Protein AF-A0A951ZJI7-F1 (afdb_monomer)

pLDDT: mean 78.14, std 14.96, range [34.84, 97.12]

Nearest PDB structures (foldseek):
  6yoa-assembly1_B  TM=6.670E-01  e=5.971E-02  Ligustrum vulgare
  3bt0-assembly1_A  TM=5.260E-01  e=1.039E-01  Homo sapiens
  3kgt-assembly1_B-2  TM=5.396E-01  e=2.977E-01  Homo sapiens
  2b77-assembly1_B-2  TM=5.206E-01  e=3.146E-01  Homo sapiens
  7ybr-assembly1_B-2  TM=5.321E-01  e=3.146E-01  Homo sapiens

Radius of gyration: 26.85 Å; Cα contacts (8 Å, |Δi|>4): 892; chains: 1; bounding box: 66×52×86 Å

Sequence (489 aa):
MPVGTSLPVASLDTRAMRVGDTDHRVTSVLIPRAGYYRVVASVFGASQDEKFVNGQPVVDQVHVERWVYVSDSGGSVTNHFDARLFPDTLQPRPGLLRAKRTRRLRPRLAALSAADEAAVAGGARKSVLDPVARQITYIDYSTQPSPIVRPLAYAPVYQEEFDQYEYRSYGGSWTSTDANGEFTPLCAPVDYYTIRGRVELRGGGIVMDQPYYTGWEEYYGECYQARAPFMETDNASAFVFSQMRGIVAASRAGLPARGDVQVAVRYGINLSAYQYEYDRIEIAGDGPNVATYSDYGAFAQAHEYGHAVHHRALGDYVHGACGPGHNWGTVESFACAYSEGFASFHAAMTGPPARLSSYVGVMQSRSYFQTGVAGLQEVQIAALLLDLVDAANDESHDQVSYPLSYVGAVMASCEAQVDGVWSRAGGDYLAQCFEQGLSTTDRVAYFPTRPVSAFRESATEPANWCKGGVRRVWIWNMGGNLEAPAPCG

Solvent-accessible surface area (backbone atoms only — not comparable to full-atom values): 28196 Å² total; per-residue (Å²): 131,68,82,86,66,78,74,79,83,72,77,87,87,88,78,93,79,59,93,89,66,83,86,89,86,86,84,76,78,87,76,94,65,51,19,32,41,80,48,74,50,74,49,70,61,87,66,76,71,87,44,64,59,94,87,38,80,50,77,60,60,51,75,50,61,37,24,41,39,38,46,98,92,49,69,51,78,38,80,53,90,62,59,83,78,43,57,92,61,36,51,71,57,77,33,65,71,42,71,50,76,87,66,86,77,74,88,80,81,81,83,83,59,81,71,65,68,63,70,71,77,76,73,90,60,88,64,91,68,77,62,56,71,38,41,33,34,29,59,40,64,59,49,69,96,57,60,42,83,39,54,45,46,58,31,33,30,40,39,29,42,26,35,76,88,79,72,43,75,79,55,66,51,78,53,49,21,37,86,70,5,35,33,72,64,89,64,71,74,59,90,82,50,29,40,32,36,29,62,43,67,41,53,71,49,37,33,58,51,68,91,85,48,84,62,55,69,70,49,79,40,57,57,78,57,88,69,83,50,79,44,77,54,63,35,65,53,51,49,50,51,59,51,48,35,50,22,42,51,47,42,50,62,34,32,69,71,57,71,73,35,38,35,26,68,37,73,89,36,84,61,58,44,55,41,74,96,73,51,28,35,38,36,19,53,38,53,101,83,27,37,54,54,38,48,60,22,46,43,47,56,22,19,30,48,22,46,51,40,41,32,67,38,35,69,56,62,58,88,36,83,56,56,95,83,68,53,69,58,44,80,46,50,34,25,22,8,31,48,52,3,47,9,49,29,38,13,64,73,22,32,65,64,95,52,37,54,68,61,46,46,42,32,76,66,45,78,61,70,68,79,81,46,48,35,14,23,19,43,36,39,14,26,37,56,40,50,41,42,42,74,57,54,94,51,92,58,35,68,35,60,39,60,53,45,45,58,40,34,34,64,43,40,33,32,29,24,42,96,86,41,79,40,69,68,21,36,72,49,52,53,29,45,73,38,75,54,63,53,71,68,56,40,45,72,63,42,72,87,64,78,64,84,48,74,45,57,74,51,72,79,58,96,84,63,46,52,37,23,48,48,33,36,45,37,62,47,34,53,53,95,63,83,69,59,67,71,71,128

Foldseek 3Di:
DDPPDDDPDQDDDDDDDDVPDDDDDDTDDDDPAFWKAKDKDKDADLDPDQDDDPNHTDGRMDIQIWIWGGDPVGIDIDRDQDQVPDDPQWDSDGDHTDGDDPDPDDDDDDDDDPVVVVVPPPDPDPPPFFFDKAWEWAFQPLPPPDTDIATLAFWKKKKWWAQPVVRDTPDIDIDTAHRRRIDGHDDDPDPRIFMWMFTFLDDLQEGEDEDPDPRGPGDGDDRRDPDHDHDHGPNLSSLLSVQLSQLLSLCSNFAFHDHHAYEYEDEPDAAWAQDLVRSYTYADCDDPQGPCSALVVLLRSQLRVQLSCLDGGLPHQQDDPFDVVDDQQDQGDQSCLQRSLSSNLSSCRRTDVVSCVVSLCCLVVVVRDDAPSFSRGSSLSNSLLNLQADDQDPPPLSLHHDGSNLLNQLLSFKWFQAPNDTDSGGPLSSLCSLLVHDDPVVSCQQPVPGDTPDIDGDGDDDPQRDNLSSQSSSCVSRNDPDDRDDGDD

Mean predicted aligned error: 14.33 Å

Secondary structure (DSSP, 8-state):
--TTPPPPPS--------TT------------SSEEEEEEEEEE----S-EEETTEEE--EEEEEEEEEEETTEEEEESS--GGGS-TTB---SEE--BPP---PPPPPPPPPHHHHHHTTS-------PPPPEEEEEEETTSTTS-EEEE-TT-EEEEEEEETTTTEEEEEEEEE--TTSEE-----SSTTPEEEEEE--EETTEEE--SSS-S-----EETT------EE--HHHHHHHHHHHHHHHHHHHHSPPP--EEEEEETT-SS-EEETTTTEEEEE-S-SS--TTSHHHHHHHHHHHHHHHHHHTTT------PPTT--TT----HHHHHHHHHHHHHHHHHS-HHHHHHHHHHHHHTTTPPTT-TT-SHHHHHHHHHHTTS---S-TT------HHHHHHHHHH-EEEETTEEE---HHHHHHHHTT---HHHHHHH-TT---SEEE--PPPPTT--HHHHHHHHHHHHT--SPPPPPP-

Structure (mmCIF, N/CA/C/O backbone):
data_AF-A0A951ZJI7-F1
#
_entry.id   AF-A0A951ZJI7-F1
#
loop_
_atom_site.group_PDB
_atom_site.id
_atom_site.type_symbol
_atom_site.label_atom_id
_atom_site.label_alt_id
_atom_site.label_comp_id
_atom_site.label_asym_id
_atom_site.label_entity_id
_atom_site.label_seq_id
_atom_site.pdbx_PDB_ins_code
_atom_site.Cartn_x
_atom_site.Cartn_y
_atom_site.Cartn_z
_atom_site.occupancy
_atom_site.B_iso_or_equiv
_atom_site.auth_seq_id
_atom_site.auth_comp_id
_atom_site.auth_asym_id
_atom_site.auth_atom_id
_atom_site.pdbx_PDB_model_num
ATOM 1 N N . MET A 1 1 ? -15.516 -11.914 -18.394 1.00 51.97 1 MET A N 1
ATOM 2 C CA . MET A 1 1 ? -14.389 -11.364 -17.621 1.00 51.97 1 MET A CA 1
ATOM 3 C C . MET A 1 1 ? -13.545 -10.480 -18.527 1.00 51.97 1 MET A C 1
ATOM 5 O O . MET A 1 1 ? -13.259 -10.906 -19.650 1.00 51.97 1 MET A O 1
ATOM 9 N N . PRO A 1 2 ? -13.219 -9.253 -18.094 1.00 45.09 2 PRO A N 1
ATOM 10 C CA . PRO A 1 2 ? -12.213 -8.404 -18.734 1.00 45.09 2 PRO A CA 1
ATOM 11 C C . PRO A 1 2 ? -10.854 -9.115 -18.893 1.00 45.09 2 PRO A C 1
ATOM 13 O O . PRO A 1 2 ? -10.600 -10.156 -18.289 1.00 45.09 2 PRO A O 1
ATOM 16 N N . VAL A 1 3 ? -9.993 -8.602 -19.777 1.00 46.06 3 VAL A N 1
ATOM 17 C CA . VAL A 1 3 ? -8.609 -9.104 -19.899 1.00 46.06 3 VAL A CA 1
ATOM 18 C C . VAL A 1 3 ? -7.838 -8.657 -18.660 1.00 46.06 3 VAL A C 1
ATOM 20 O O . VAL A 1 3 ? -7.989 -7.512 -18.255 1.00 46.06 3 VAL A O 1
ATOM 23 N N . GLY A 1 4 ? -7.030 -9.542 -18.074 1.00 49.81 4 GLY A N 1
ATOM 24 C CA . GLY A 1 4 ? -6.220 -9.217 -16.895 1.00 49.81 4 GLY A CA 1
ATOM 25 C C . GLY A 1 4 ? -6.950 -9.330 -15.554 1.00 49.81 4 GLY A C 1
ATOM 26 O O . GLY A 1 4 ? -6.323 -9.128 -14.524 1.00 49.81 4 GLY A O 1
ATOM 27 N N . THR A 1 5 ? -8.237 -9.694 -15.536 1.00 54.69 5 THR A N 1
ATOM 28 C CA . THR A 1 5 ? -8.948 -9.989 -14.284 1.00 54.69 5 THR A CA 1
ATOM 29 C C . THR A 1 5 ? -8.376 -11.254 -13.645 1.00 54.69 5 THR A C 1
ATOM 31 O O . THR A 1 5 ? -8.450 -12.334 -14.239 1.00 54.69 5 THR A O 1
ATOM 34 N N . SER A 1 6 ? -7.829 -11.123 -12.438 1.00 67.06 6 SER A N 1
ATOM 35 C CA . SER A 1 6 ? -7.424 -12.259 -11.610 1.00 67.06 6 SER A CA 1
ATOM 36 C C . SER A 1 6 ? -8.640 -13.104 -11.233 1.00 67.06 6 SER A C 1
ATOM 38 O O . SER A 1 6 ? -9.708 -12.577 -10.921 1.00 67.06 6 SER A O 1
ATOM 40 N N . LEU A 1 7 ? -8.483 -14.427 -11.263 1.00 70.88 7 LEU A N 1
ATOM 41 C CA . LEU A 1 7 ? -9.445 -15.317 -10.616 1.00 70.88 7 LEU A CA 1
ATOM 42 C C . LEU A 1 7 ? -9.309 -15.170 -9.088 1.00 70.88 7 LEU A C 1
ATOM 44 O O . LEU A 1 7 ? -8.228 -14.791 -8.625 1.00 70.88 7 LEU A O 1
ATOM 48 N N . PRO A 1 8 ? -10.364 -15.467 -8.305 1.00 73.38 8 PRO A N 1
ATOM 49 C CA . PRO A 1 8 ? -10.260 -15.511 -6.851 1.00 73.38 8 PRO A CA 1
ATOM 50 C C . PRO A 1 8 ? -9.095 -16.397 -6.404 1.00 73.38 8 PRO A C 1
ATOM 52 O O . PRO A 1 8 ? -8.815 -17.428 -7.024 1.00 73.38 8 PRO A O 1
ATOM 55 N N . VAL A 1 9 ? -8.427 -15.999 -5.323 1.00 77.19 9 VAL A N 1
ATOM 56 C CA . VAL A 1 9 ? -7.396 -16.825 -4.689 1.00 77.19 9 VAL A CA 1
ATOM 57 C C . VAL A 1 9 ? -8.046 -18.134 -4.240 1.00 77.19 9 VAL A C 1
ATOM 59 O O . VAL A 1 9 ? -9.021 -18.121 -3.495 1.00 77.19 9 VAL A O 1
ATOM 62 N N . ALA A 1 10 ? -7.530 -19.262 -4.730 1.00 83.00 10 ALA A N 1
ATOM 63 C CA . ALA A 1 10 ? -8.125 -20.572 -4.464 1.00 83.00 10 ALA A CA 1
ATOM 64 C C . ALA A 1 10 ? -7.793 -21.119 -3.065 1.00 83.00 10 ALA A C 1
ATOM 66 O O . ALA A 1 10 ? -8.553 -21.919 -2.530 1.00 83.00 10 ALA A O 1
ATOM 67 N N . SER A 1 11 ? -6.657 -20.715 -2.491 1.00 85.69 11 SER A N 1
ATOM 68 C CA . SER A 1 11 ? -6.239 -21.054 -1.126 1.00 85.69 11 SER A CA 1
ATOM 69 C C . SER A 1 11 ? -5.285 -19.986 -0.614 1.00 85.69 11 SER A C 1
ATOM 71 O O . SER A 1 11 ? -4.421 -19.530 -1.368 1.00 85.69 11 SER A O 1
ATOM 73 N N . LEU A 1 12 ? -5.418 -19.627 0.658 1.00 84.00 12 LEU A N 1
ATOM 74 C CA . LEU A 1 12 ? -4.442 -18.834 1.394 1.00 84.00 12 LEU A CA 1
ATOM 75 C C . LEU A 1 12 ? -4.271 -19.485 2.763 1.00 84.00 12 LEU A C 1
ATOM 77 O O . LEU A 1 12 ? -5.227 -19.575 3.526 1.00 84.00 12 LEU A O 1
ATOM 81 N N . ASP A 1 13 ? -3.060 -19.950 3.048 1.00 84.75 13 ASP A N 1
ATOM 82 C CA . ASP A 1 13 ? -2.743 -20.700 4.257 1.00 84.75 13 ASP A CA 1
ATOM 83 C C . ASP A 1 13 ? -1.453 -20.160 4.874 1.00 84.75 13 ASP A C 1
ATOM 85 O O . ASP A 1 13 ? -0.478 -19.903 4.165 1.00 84.75 13 ASP A O 1
ATOM 89 N N . THR A 1 14 ? -1.428 -20.058 6.203 1.00 82.56 14 THR A N 1
ATOM 90 C CA . THR A 1 14 ? -0.239 -19.663 6.969 1.00 82.56 14 THR A CA 1
ATOM 91 C C . THR A 1 14 ? 0.137 -20.786 7.926 1.00 82.56 14 THR A C 1
ATOM 93 O O . THR A 1 14 ? -0.724 -21.351 8.604 1.00 82.56 14 THR A O 1
ATOM 96 N N . ARG A 1 15 ? 1.427 -21.136 7.996 1.00 83.81 15 ARG A N 1
ATOM 97 C CA . ARG A 1 15 ? 1.925 -22.195 8.883 1.00 83.81 15 ARG A CA 1
ATOM 98 C C . ARG A 1 15 ? 3.343 -21.895 9.364 1.00 83.81 15 ARG A C 1
ATOM 100 O O . ARG A 1 15 ? 4.201 -21.528 8.571 1.00 83.81 15 ARG A O 1
ATOM 107 N N . ALA A 1 16 ? 3.599 -22.125 10.651 1.00 85.25 16 ALA A N 1
ATOM 108 C CA . ALA A 1 16 ? 4.955 -22.120 11.193 1.00 85.25 16 ALA A CA 1
ATOM 109 C C . ALA A 1 16 ? 5.737 -23.351 10.699 1.00 85.25 16 ALA A C 1
ATOM 111 O O . ALA A 1 16 ? 5.253 -24.480 10.812 1.00 85.25 16 ALA A O 1
ATOM 112 N N . MET A 1 17 ? 6.945 -23.130 10.180 1.00 80.56 17 MET A N 1
ATOM 113 C CA . MET A 1 17 ? 7.843 -24.172 9.673 1.00 80.56 17 MET A CA 1
ATOM 114 C C . MET A 1 17 ? 9.249 -23.994 10.254 1.00 80.56 17 MET A C 1
ATOM 116 O O . MET A 1 17 ? 9.696 -22.871 10.486 1.00 80.56 17 MET A O 1
ATOM 120 N N . ARG A 1 18 ? 9.951 -25.102 10.493 1.00 82.19 18 ARG A N 1
ATOM 121 C CA . ARG A 1 18 ? 11.370 -25.145 10.868 1.00 82.19 18 ARG A CA 1
ATOM 122 C C . ARG A 1 18 ? 12.239 -25.424 9.642 1.00 82.19 18 ARG A C 1
ATOM 124 O O . ARG A 1 18 ? 11.768 -25.923 8.623 1.00 82.19 18 ARG A O 1
ATOM 131 N N . VAL A 1 19 ? 13.533 -25.119 9.743 1.00 76.00 19 VAL A N 1
ATOM 132 C CA . VAL A 1 19 ? 14.501 -25.442 8.683 1.00 76.00 19 VAL A CA 1
ATOM 133 C C . VAL A 1 19 ? 14.511 -26.954 8.440 1.00 76.00 19 VAL A C 1
ATOM 135 O O . VAL A 1 19 ? 14.727 -27.728 9.369 1.00 76.00 19 VAL A O 1
ATOM 138 N N . GLY A 1 20 ? 14.289 -27.354 7.187 1.00 85.12 20 GLY A N 1
ATOM 139 C CA . GLY A 1 20 ? 14.196 -28.756 6.772 1.00 85.12 20 GLY A CA 1
ATOM 140 C C . GLY A 1 20 ? 12.776 -29.330 6.777 1.00 85.12 20 GLY A C 1
ATOM 141 O O . GLY A 1 20 ? 12.572 -30.410 6.222 1.00 85.12 20 GLY A O 1
ATOM 142 N N . ASP A 1 21 ? 11.791 -28.619 7.334 1.00 85.31 21 ASP A N 1
ATOM 143 C CA . ASP A 1 21 ? 10.395 -29.041 7.246 1.00 85.31 21 ASP A CA 1
ATOM 144 C C . ASP A 1 21 ? 9.917 -29.009 5.789 1.00 85.31 21 ASP A C 1
ATOM 146 O O . ASP A 1 21 ? 10.276 -28.132 5.002 1.00 85.31 21 ASP A O 1
ATOM 150 N N . THR A 1 22 ? 9.067 -29.968 5.431 1.00 87.56 22 THR A N 1
ATOM 151 C CA . THR A 1 22 ? 8.397 -30.023 4.128 1.00 87.56 22 THR A CA 1
ATOM 152 C C . THR A 1 22 ? 6.893 -29.936 4.347 1.00 87.56 22 THR A C 1
ATOM 154 O O . THR A 1 22 ? 6.350 -30.647 5.192 1.00 87.56 22 THR A O 1
ATOM 157 N N . ASP A 1 23 ? 6.213 -29.091 3.575 1.00 84.50 23 ASP A N 1
ATOM 158 C CA . ASP A 1 23 ? 4.753 -28.999 3.561 1.00 84.50 23 ASP A CA 1
ATOM 159 C C . ASP A 1 23 ? 4.242 -29.349 2.163 1.00 84.50 23 ASP A C 1
ATOM 161 O O . ASP A 1 23 ? 4.814 -28.934 1.154 1.00 84.50 23 ASP A O 1
ATOM 165 N N . HIS A 1 24 ? 3.170 -30.136 2.102 1.00 87.75 24 HIS A N 1
ATOM 166 C CA . HIS A 1 24 ? 2.538 -30.518 0.845 1.00 87.75 24 HIS A CA 1
ATOM 167 C C . HIS A 1 24 ? 1.077 -30.091 0.867 1.00 87.75 24 HIS A C 1
ATOM 169 O O . HIS A 1 24 ? 0.303 -30.514 1.728 1.00 87.75 24 HIS A O 1
ATOM 175 N N . ARG A 1 25 ? 0.694 -29.264 -0.106 1.00 83.94 25 ARG A N 1
ATOM 176 C CA . ARG A 1 25 ? -0.655 -28.714 -0.228 1.00 83.94 25 ARG A CA 1
ATOM 177 C C . ARG A 1 25 ? -1.242 -29.054 -1.580 1.00 83.94 25 ARG A C 1
ATOM 179 O O . ARG A 1 25 ? -0.561 -29.018 -2.601 1.00 83.94 25 ARG A O 1
ATOM 186 N N . VAL A 1 26 ? -2.531 -29.360 -1.567 1.00 88.62 26 VAL A N 1
ATOM 187 C CA . VAL A 1 26 ? -3.322 -29.593 -2.769 1.00 88.62 26 VAL A CA 1
ATOM 188 C C . VAL A 1 26 ? -4.527 -28.675 -2.691 1.00 88.62 26 VAL A C 1
ATOM 190 O O . VAL A 1 26 ? -5.264 -28.704 -1.710 1.00 88.62 26 VAL A O 1
ATOM 193 N N . THR A 1 27 ? -4.720 -27.864 -3.724 1.00 86.62 27 THR A N 1
ATOM 194 C CA . THR A 1 27 ? -5.910 -27.029 -3.884 1.00 86.62 27 THR A CA 1
ATOM 195 C C . THR A 1 27 ? -6.500 -27.244 -5.272 1.00 86.62 27 THR A C 1
ATOM 197 O O . THR A 1 27 ? -5.797 -27.641 -6.204 1.00 86.62 27 THR A O 1
ATOM 200 N N . SER A 1 28 ? -7.804 -27.015 -5.400 1.00 86.50 28 SER A N 1
ATOM 201 C CA . SER A 1 28 ? -8.523 -27.107 -6.668 1.00 86.50 28 SER A CA 1
ATOM 202 C C . SER A 1 28 ? -8.919 -25.712 -7.126 1.00 86.50 28 SER A C 1
ATOM 204 O O . SER A 1 28 ? -9.597 -24.985 -6.407 1.00 86.50 28 SER A O 1
ATOM 206 N N . VAL A 1 29 ? -8.521 -25.347 -8.344 1.00 80.31 29 VAL A N 1
ATOM 207 C CA . VAL A 1 29 ? -8.891 -24.069 -8.961 1.00 80.31 29 VAL A CA 1
ATOM 208 C C . VAL A 1 29 ? -10.005 -24.319 -9.968 1.00 80.31 29 VAL A C 1
ATOM 210 O O . VAL A 1 29 ? -9.803 -25.030 -10.954 1.00 80.31 29 VAL A O 1
ATOM 213 N N . LEU A 1 30 ? -11.178 -23.724 -9.748 1.00 82.19 30 LEU A N 1
ATOM 214 C CA . LEU A 1 30 ? -12.270 -23.791 -10.715 1.00 82.19 30 LEU A CA 1
ATOM 215 C C . LEU A 1 30 ? -12.074 -22.725 -11.798 1.00 82.19 30 LEU A C 1
ATOM 217 O O . LEU A 1 30 ? -12.135 -21.526 -11.528 1.00 82.19 30 LEU A O 1
ATOM 221 N N . ILE A 1 31 ? -11.873 -23.164 -13.039 1.00 81.44 31 ILE A N 1
ATOM 222 C CA . ILE A 1 31 ? -11.764 -22.274 -14.196 1.00 81.44 31 ILE A CA 1
ATOM 223 C C . ILE A 1 31 ? -13.149 -22.161 -14.851 1.00 81.44 31 ILE A C 1
ATOM 225 O O . ILE A 1 31 ? -13.651 -23.146 -15.387 1.00 81.44 31 ILE A O 1
ATOM 229 N N . PRO A 1 32 ? -13.791 -20.979 -14.837 1.00 76.56 32 PRO A N 1
ATOM 230 C CA . PRO A 1 32 ? -15.207 -20.872 -15.188 1.00 76.56 32 PRO A CA 1
ATOM 231 C C . PRO A 1 32 ? -15.493 -20.934 -16.696 1.00 76.56 32 PRO A C 1
ATOM 233 O O . PRO A 1 32 ? -16.650 -21.094 -17.077 1.00 76.56 32 PRO A O 1
ATOM 236 N N . ARG A 1 33 ? -14.493 -20.718 -17.568 1.00 86.31 33 ARG A N 1
ATOM 237 C CA . ARG A 1 33 ? -14.653 -20.667 -19.037 1.00 86.31 33 ARG A CA 1
ATOM 238 C C . ARG A 1 33 ? -13.369 -21.082 -19.759 1.00 86.31 33 ARG A C 1
ATOM 240 O O . ARG A 1 33 ? -12.293 -21.028 -19.178 1.00 86.31 33 ARG A O 1
ATOM 247 N N . ALA A 1 34 ? -13.481 -21.422 -21.042 1.00 90.75 34 ALA A N 1
ATOM 248 C CA . ALA A 1 34 ? -12.332 -21.667 -21.909 1.00 90.75 34 ALA A CA 1
ATOM 249 C C . ALA A 1 34 ? -11.423 -20.424 -22.035 1.00 90.75 34 ALA A C 1
ATOM 251 O O . ALA A 1 34 ? -11.884 -19.294 -22.245 1.00 90.75 34 ALA A O 1
ATOM 252 N N . GLY A 1 35 ? -10.115 -20.632 -21.927 1.00 91.75 35 GLY A N 1
ATOM 253 C CA . GLY A 1 35 ? -9.102 -19.582 -21.879 1.00 91.75 35 GLY A CA 1
ATOM 254 C C . GLY A 1 35 ? -7.705 -20.140 -21.642 1.00 91.75 35 GLY A C 1
ATOM 255 O O . GLY A 1 35 ? -7.533 -21.338 -21.446 1.00 91.75 35 GLY A O 1
ATOM 256 N N . TYR A 1 36 ? -6.705 -19.264 -21.639 1.00 91.44 36 TYR A N 1
ATOM 257 C CA . TYR A 1 36 ? -5.349 -19.607 -21.234 1.00 91.44 36 TYR A CA 1
ATOM 258 C C . TYR A 1 36 ? -4.979 -18.861 -19.959 1.00 91.44 36 TYR A C 1
ATOM 260 O O . TYR A 1 36 ? -4.815 -17.640 -19.958 1.00 91.44 36 TYR A O 1
ATOM 268 N N . TYR A 1 37 ? -4.897 -19.592 -18.858 1.00 89.38 37 TYR A N 1
ATOM 269 C CA . TYR A 1 37 ? -4.781 -19.032 -17.521 1.00 89.38 37 TYR A CA 1
ATOM 270 C C . TYR A 1 37 ? -3.377 -19.225 -16.975 1.00 89.38 37 TYR A C 1
ATOM 272 O O . TYR A 1 37 ? -2.736 -20.240 -17.235 1.00 89.38 37 TYR A O 1
ATOM 280 N N . ARG A 1 38 ? -2.919 -18.264 -16.177 1.00 89.50 38 ARG A N 1
ATOM 281 C CA . ARG A 1 38 ? -1.708 -18.413 -15.376 1.00 89.50 38 ARG A CA 1
ATOM 282 C C . ARG A 1 38 ? -2.113 -18.756 -13.950 1.00 89.50 38 ARG A C 1
ATOM 284 O O . ARG A 1 38 ? -2.801 -17.968 -13.306 1.00 89.50 38 ARG A O 1
ATOM 291 N N . VAL A 1 39 ? -1.678 -19.914 -13.478 1.00 88.69 39 VAL A N 1
ATOM 292 C CA . VAL A 1 39 ? -1.814 -20.344 -12.087 1.00 88.69 39 VAL A CA 1
ATOM 293 C C . VAL A 1 39 ? -0.472 -20.117 -11.413 1.00 88.69 39 VAL A C 1
ATOM 295 O O . VAL A 1 39 ? 0.555 -20.573 -11.912 1.00 88.69 39 VAL A O 1
ATOM 298 N N . VAL A 1 40 ? -0.481 -19.387 -10.303 1.00 86.06 40 VAL A N 1
ATOM 299 C CA . VAL A 1 40 ? 0.725 -19.071 -9.538 1.00 86.06 40 VAL A CA 1
ATOM 300 C C . VAL A 1 40 ? 0.544 -19.621 -8.134 1.00 86.06 40 VAL A C 1
ATOM 302 O O . VAL A 1 40 ? -0.430 -19.288 -7.463 1.00 86.06 40 VAL A O 1
ATOM 305 N N . ALA A 1 41 ? 1.480 -20.461 -7.708 1.00 88.12 41 ALA A N 1
ATOM 306 C CA . ALA A 1 41 ? 1.661 -20.822 -6.314 1.00 88.12 41 ALA A CA 1
ATOM 307 C C . ALA A 1 41 ? 2.805 -19.975 -5.763 1.00 88.12 41 ALA A C 1
ATOM 309 O O . ALA A 1 41 ? 3.890 -19.945 -6.346 1.00 88.12 41 ALA A O 1
ATOM 310 N N . SER A 1 42 ? 2.550 -19.286 -4.659 1.00 84.44 42 SER A N 1
ATOM 311 C CA . SER A 1 42 ? 3.531 -18.426 -4.010 1.00 84.44 42 SER A CA 1
ATOM 312 C C . SER A 1 42 ? 3.683 -18.865 -2.565 1.00 84.44 42 SER A C 1
ATOM 314 O O . SER A 1 42 ? 2.683 -19.023 -1.868 1.00 84.44 42 SER A O 1
ATOM 316 N N . VAL A 1 43 ? 4.922 -19.046 -2.129 1.00 83.81 43 VAL A N 1
ATOM 317 C CA . VAL A 1 43 ? 5.275 -19.258 -0.725 1.00 83.81 43 VAL A CA 1
ATOM 318 C C . VAL A 1 43 ? 6.097 -18.060 -0.293 1.00 83.81 43 VAL A C 1
ATOM 320 O O . VAL A 1 43 ? 7.006 -17.662 -1.017 1.00 83.81 43 VAL A O 1
ATOM 323 N N . PHE A 1 44 ? 5.764 -17.494 0.863 1.00 82.00 44 PHE A N 1
ATOM 324 C CA . PHE A 1 44 ? 6.457 -16.352 1.444 1.00 82.00 44 PHE A CA 1
ATOM 325 C C . PHE A 1 44 ? 6.858 -16.693 2.878 1.00 82.00 44 PHE A C 1
ATOM 327 O O . PHE A 1 44 ? 6.045 -17.215 3.643 1.00 82.00 44 PHE A O 1
ATOM 334 N N . GLY A 1 45 ? 8.091 -16.375 3.253 1.00 79.81 45 GLY A N 1
ATOM 335 C CA . GLY A 1 45 ? 8.506 -16.318 4.643 1.00 79.81 45 GLY A CA 1
ATOM 336 C C . GLY A 1 45 ? 7.836 -15.124 5.321 1.00 79.81 45 GLY A C 1
ATOM 337 O O . GLY A 1 45 ? 7.971 -13.996 4.864 1.00 79.81 45 GLY A O 1
ATOM 338 N N . ALA A 1 46 ? 7.129 -15.367 6.423 1.00 67.00 46 ALA A N 1
ATOM 339 C CA . ALA A 1 46 ? 6.492 -14.320 7.232 1.00 67.00 46 ALA A CA 1
ATOM 340 C C . ALA A 1 46 ? 7.464 -13.631 8.219 1.00 67.00 46 ALA A C 1
ATOM 342 O O . ALA A 1 46 ? 7.036 -12.921 9.122 1.00 67.00 46 ALA A O 1
ATOM 343 N N . SER A 1 47 ? 8.767 -13.900 8.100 1.00 66.25 47 SER A N 1
ATOM 344 C CA . SER A 1 47 ? 9.799 -13.359 8.988 1.00 66.25 47 SER A CA 1
ATOM 345 C C . SER A 1 47 ? 10.088 -11.898 8.652 1.00 66.25 47 SER A C 1
ATOM 347 O O . SER A 1 47 ? 10.265 -11.574 7.481 1.00 66.25 47 SER A O 1
ATOM 349 N N . GLN A 1 48 ? 10.191 -11.047 9.676 1.00 54.53 48 GLN A N 1
ATOM 350 C CA . GLN A 1 48 ? 10.601 -9.643 9.531 1.00 54.53 48 GLN A CA 1
ATOM 351 C C . GLN A 1 48 ? 12.115 -9.478 9.333 1.00 54.53 48 GLN A C 1
ATOM 353 O O . GLN A 1 48 ? 12.559 -8.444 8.846 1.00 54.53 48 GLN A O 1
ATOM 358 N N . ASP A 1 49 ? 12.904 -10.499 9.677 1.00 60.38 49 ASP A N 1
ATOM 359 C CA . ASP A 1 49 ? 14.356 -10.441 9.534 1.00 60.38 49 ASP A CA 1
ATOM 360 C C . ASP A 1 49 ? 14.781 -10.537 8.063 1.00 60.38 49 ASP A C 1
ATOM 362 O O . ASP A 1 49 ? 14.478 -11.521 7.375 1.00 60.38 49 ASP A O 1
ATOM 366 N N . GLU A 1 50 ? 15.546 -9.547 7.599 1.00 56.72 50 GLU A N 1
ATOM 367 C CA . GLU A 1 50 ? 16.281 -9.633 6.339 1.00 56.72 50 GLU A CA 1
ATOM 368 C C . GLU A 1 50 ? 17.267 -10.804 6.415 1.00 56.72 50 GLU A C 1
ATOM 370 O O . GLU A 1 50 ? 18.222 -10.811 7.195 1.00 56.72 50 GLU A O 1
ATOM 375 N N . LYS A 1 51 ? 17.029 -11.840 5.608 1.00 65.62 51 LYS A N 1
ATOM 376 C CA . LYS A 1 51 ? 17.919 -13.000 5.557 1.00 65.62 51 LYS A CA 1
ATOM 377 C C . LYS A 1 51 ? 19.048 -12.723 4.584 1.00 65.62 51 LYS A C 1
ATOM 379 O O . LYS A 1 51 ? 18.799 -12.383 3.434 1.00 65.62 51 LYS A O 1
ATOM 384 N N . PHE A 1 52 ? 20.281 -12.953 5.018 1.00 63.31 52 PHE A N 1
ATOM 385 C CA . PHE A 1 52 ? 21.455 -12.905 4.153 1.00 63.31 52 PHE A CA 1
ATOM 386 C C . PHE A 1 52 ? 22.049 -14.305 4.001 1.00 63.31 52 PHE A C 1
ATOM 388 O O . PHE A 1 52 ? 22.274 -15.004 4.988 1.00 63.31 52 PHE A O 1
ATOM 395 N N . VAL A 1 53 ? 22.350 -14.710 2.768 1.00 59.53 53 VAL A N 1
ATOM 396 C CA . VAL A 1 53 ? 23.130 -15.917 2.472 1.00 59.53 53 VAL A CA 1
ATOM 397 C C . VAL A 1 53 ? 24.376 -15.472 1.725 1.00 59.53 53 VAL A C 1
ATOM 399 O O . VAL A 1 53 ? 24.290 -14.884 0.652 1.00 59.53 53 VAL A O 1
ATOM 402 N N . ASN A 1 54 ? 25.550 -15.712 2.317 1.00 70.50 54 ASN A N 1
ATOM 403 C CA . ASN A 1 54 ? 26.844 -15.264 1.785 1.00 70.50 54 ASN A CA 1
ATOM 404 C C . ASN A 1 54 ? 26.911 -13.743 1.526 1.00 70.50 54 ASN A C 1
ATOM 406 O O . ASN A 1 54 ? 27.459 -13.301 0.519 1.00 70.50 54 ASN A O 1
ATOM 410 N N . GLY A 1 55 ? 26.326 -12.942 2.425 1.00 62.31 55 GLY A N 1
ATOM 411 C CA . GLY A 1 55 ? 26.307 -11.478 2.317 1.00 62.31 55 GLY A CA 1
ATOM 412 C C . GLY A 1 55 ? 25.329 -10.919 1.279 1.00 62.31 55 GLY A C 1
ATOM 413 O O . GLY A 1 55 ? 25.278 -9.708 1.102 1.00 62.31 55 GLY A O 1
ATOM 414 N N . GLN A 1 56 ? 24.545 -11.772 0.614 1.00 44.97 56 GLN A N 1
ATOM 415 C CA . GLN A 1 56 ? 23.499 -11.361 -0.321 1.00 44.97 56 GLN A CA 1
ATOM 416 C C . GLN A 1 56 ? 22.126 -11.472 0.347 1.00 44.97 56 GLN A C 1
ATOM 418 O O . GLN A 1 56 ? 21.859 -12.509 0.964 1.00 44.97 56 GLN A O 1
ATOM 423 N N . PRO A 1 57 ? 21.255 -10.453 0.240 1.00 52.75 57 PRO A N 1
ATOM 424 C CA . PRO A 1 57 ? 19.893 -10.546 0.742 1.00 52.75 57 PRO A CA 1
ATOM 425 C C . PRO A 1 57 ? 19.145 -11.641 -0.024 1.00 52.75 57 PRO A C 1
ATOM 427 O O . PRO A 1 57 ? 19.173 -11.708 -1.254 1.00 52.75 57 PRO A O 1
ATOM 430 N N . VAL A 1 58 ? 18.474 -12.517 0.709 1.00 66.62 58 VAL A N 1
ATOM 431 C CA . VAL A 1 58 ? 17.635 -13.576 0.164 1.00 66.62 58 VAL A CA 1
ATOM 432 C C . VAL A 1 58 ? 16.193 -13.177 0.376 1.00 66.62 58 VAL A C 1
ATOM 434 O O . VAL A 1 58 ? 15.728 -13.031 1.505 1.00 66.62 58 VAL A O 1
ATOM 437 N N . VAL A 1 59 ? 15.470 -13.035 -0.729 1.00 62.69 59 VAL A N 1
ATOM 438 C CA . VAL A 1 59 ? 14.022 -12.895 -0.673 1.00 62.69 59 VAL A CA 1
ATOM 439 C C . VAL A 1 59 ? 13.459 -14.280 -0.387 1.00 62.69 59 VAL A C 1
ATOM 441 O O . VAL A 1 59 ? 13.569 -15.173 -1.226 1.00 62.69 59 VAL A O 1
ATOM 444 N N . ASP A 1 60 ? 12.882 -14.470 0.800 1.00 74.75 60 ASP A N 1
ATOM 445 C CA . ASP A 1 60 ? 12.273 -15.736 1.229 1.00 74.75 60 ASP A CA 1
ATOM 446 C C . ASP A 1 60 ? 10.911 -15.925 0.545 1.00 74.75 60 ASP A C 1
ATOM 448 O O . ASP A 1 60 ? 9.866 -16.035 1.179 1.00 74.75 60 ASP A O 1
ATOM 452 N N . GLN A 1 61 ? 10.910 -15.852 -0.784 1.00 77.44 61 GLN A N 1
ATOM 453 C CA . GLN A 1 61 ? 9.738 -16.066 -1.606 1.00 77.44 61 GLN A CA 1
ATOM 454 C C . GLN A 1 61 ? 10.082 -17.011 -2.748 1.00 77.44 61 GLN A C 1
ATOM 456 O O . GLN A 1 61 ? 11.080 -16.842 -3.451 1.00 77.44 61 GLN A O 1
ATOM 461 N N . VAL A 1 62 ? 9.220 -17.993 -2.962 1.00 80.38 62 VAL A N 1
ATOM 462 C CA . VAL A 1 62 ? 9.297 -18.868 -4.126 1.00 80.38 62 VAL A CA 1
ATOM 463 C C . VAL A 1 62 ? 7.968 -18.801 -4.842 1.00 80.38 62 VAL A C 1
ATOM 465 O O . VAL A 1 62 ? 6.908 -18.998 -4.247 1.00 80.38 62 VAL A O 1
ATOM 468 N N . HIS A 1 63 ? 8.042 -18.545 -6.141 1.00 83.44 63 HIS A N 1
ATOM 469 C CA . HIS A 1 63 ? 6.898 -18.596 -7.030 1.00 83.44 63 HIS A CA 1
ATOM 470 C C . HIS A 1 63 ? 7.081 -19.757 -7.991 1.00 83.44 63 HIS A C 1
ATOM 472 O O . HIS A 1 63 ? 8.113 -19.879 -8.651 1.00 83.44 63 HIS A O 1
ATOM 478 N N . VAL A 1 64 ? 6.057 -20.591 -8.101 1.00 86.06 64 VAL A N 1
ATOM 479 C CA . VAL A 1 64 ? 5.955 -21.569 -9.175 1.00 86.06 64 VAL A CA 1
ATOM 480 C C . VAL A 1 64 ? 4.744 -21.203 -10.002 1.00 86.06 64 VAL A C 1
ATOM 482 O O . VAL A 1 64 ? 3.622 -21.143 -9.499 1.00 86.06 64 VAL A O 1
ATOM 485 N N . GLU A 1 65 ? 4.973 -20.975 -11.288 1.00 88.44 65 GLU A N 1
ATOM 486 C CA . GLU A 1 65 ? 3.899 -20.727 -12.235 1.00 88.44 65 GLU A CA 1
ATOM 487 C C . GLU A 1 65 ? 3.670 -21.912 -13.171 1.00 88.44 65 GLU A C 1
ATOM 489 O O . GLU A 1 65 ? 4.580 -22.669 -13.535 1.00 88.44 65 GLU A O 1
ATOM 494 N N . ARG A 1 66 ? 2.403 -22.081 -13.545 1.00 90.88 66 ARG A N 1
ATOM 495 C CA . ARG A 1 66 ? 1.946 -22.992 -14.589 1.00 90.88 66 ARG A CA 1
ATOM 496 C C . ARG A 1 66 ? 0.929 -22.283 -15.461 1.00 90.88 66 ARG A C 1
ATOM 498 O O . ARG A 1 66 ? 0.092 -21.516 -14.985 1.00 90.88 66 ARG A O 1
ATOM 505 N N . TRP A 1 67 ? 0.991 -22.577 -16.747 1.00 91.56 67 TRP A N 1
ATOM 506 C CA . TRP A 1 67 ? 0.095 -22.031 -17.748 1.00 91.56 67 TRP A CA 1
ATOM 507 C C . TRP A 1 67 ? -0.889 -23.117 -18.167 1.00 91.56 67 TRP A C 1
ATOM 509 O O . TRP A 1 67 ? -0.487 -24.172 -18.648 1.00 91.56 67 TRP A O 1
ATOM 519 N N . VAL A 1 68 ? -2.180 -22.874 -17.954 1.00 92.75 68 VAL A N 1
ATOM 520 C CA . VAL A 1 68 ? -3.259 -23.851 -18.139 1.00 92.75 68 VAL A CA 1
ATOM 521 C C . VAL A 1 68 ? -4.165 -23.395 -19.271 1.00 92.75 68 VAL A C 1
ATOM 523 O O . VAL A 1 68 ? -4.945 -22.452 -19.120 1.00 92.75 68 VAL A O 1
ATOM 526 N N . TYR A 1 69 ? -4.038 -24.043 -20.425 1.00 92.00 69 TYR A N 1
ATOM 527 C CA . TYR A 1 69 ? -4.930 -23.851 -21.561 1.00 92.00 69 TYR A CA 1
ATOM 528 C C . TYR A 1 69 ? -6.169 -24.718 -21.363 1.00 92.00 69 TYR A C 1
ATOM 530 O O . TYR A 1 69 ? -6.059 -25.916 -21.116 1.00 92.00 69 TYR A O 1
ATOM 538 N N . VAL A 1 70 ? -7.343 -24.108 -21.465 1.00 91.81 70 VAL A N 1
ATOM 539 C CA . VAL A 1 70 ? -8.648 -24.750 -21.314 1.00 91.81 70 VAL A CA 1
ATOM 540 C C . VAL A 1 70 ? -9.478 -24.424 -22.547 1.00 91.81 70 VAL A C 1
ATOM 542 O O . VAL A 1 70 ? -9.687 -23.256 -22.874 1.00 91.81 70 VAL A O 1
ATOM 545 N N . SER A 1 71 ? -9.975 -25.454 -23.217 1.00 90.06 71 SER A N 1
ATOM 546 C CA . SER A 1 71 ? -10.857 -25.360 -24.379 1.00 90.06 71 SER A CA 1
ATOM 547 C C . SER A 1 71 ? -11.995 -26.368 -24.263 1.00 90.06 71 SER A C 1
ATOM 549 O O . SER A 1 71 ? -11.929 -27.299 -23.461 1.00 90.06 71 SER A O 1
ATOM 551 N N . ASP A 1 72 ? -13.008 -26.229 -25.115 1.00 82.81 72 ASP A N 1
ATOM 552 C CA . ASP A 1 72 ? -14.128 -27.175 -25.164 1.00 82.81 72 ASP A CA 1
ATOM 553 C C . ASP A 1 72 ? -13.686 -28.590 -25.594 1.00 82.81 72 ASP A C 1
ATOM 555 O O . ASP A 1 72 ? -14.350 -29.573 -25.281 1.00 82.81 72 ASP A O 1
ATOM 559 N N . SER A 1 73 ? -12.544 -28.711 -26.282 1.00 81.94 73 SER A N 1
ATOM 560 C CA . SER A 1 73 ? -11.963 -29.984 -26.736 1.00 81.94 73 SER A CA 1
ATOM 561 C C . SER A 1 73 ? -10.968 -30.618 -25.755 1.00 81.94 73 SER A C 1
ATOM 563 O O . SER A 1 73 ? -10.441 -31.692 -26.038 1.00 81.94 73 SER A O 1
ATOM 565 N N . GLY A 1 74 ? -10.675 -29.965 -24.627 1.00 84.44 74 GLY A N 1
ATOM 566 C CA . GLY A 1 74 ? -9.686 -30.422 -23.650 1.00 84.44 74 GLY A CA 1
ATOM 567 C C . GLY A 1 74 ? -8.788 -29.298 -23.137 1.00 84.44 74 GLY A C 1
ATOM 568 O O . GLY A 1 74 ? -8.996 -28.121 -23.440 1.00 84.44 74 GLY A O 1
ATOM 569 N N . GLY A 1 75 ? -7.773 -29.657 -22.355 1.00 88.81 75 GLY A N 1
ATOM 570 C CA . GLY A 1 75 ? -6.823 -28.701 -21.798 1.00 88.81 75 GLY A CA 1
ATOM 571 C C . GLY A 1 75 ? -5.392 -29.216 -21.785 1.00 88.81 75 GLY A C 1
ATOM 572 O O . GLY A 1 75 ? -5.143 -30.412 -21.925 1.00 88.81 75 GLY A O 1
ATOM 573 N N . SER A 1 76 ? -4.447 -28.299 -21.618 1.00 90.75 76 SER A N 1
ATOM 574 C CA . SER A 1 76 ? -3.021 -28.606 -21.526 1.00 90.75 76 SER A CA 1
ATOM 575 C C . SER A 1 76 ? -2.346 -27.708 -20.500 1.00 90.75 76 SER A C 1
ATOM 577 O O . SER A 1 76 ? -2.746 -26.560 -20.301 1.00 90.75 76 SER A O 1
ATOM 579 N N . VAL A 1 77 ? -1.298 -28.227 -19.862 1.00 90.31 77 VAL A N 1
ATOM 580 C CA . VAL A 1 77 ? -0.498 -27.490 -18.882 1.00 90.31 77 VAL A CA 1
ATOM 581 C C . VAL A 1 77 ? 0.927 -27.363 -19.396 1.00 90.31 77 VAL A C 1
ATOM 583 O O . VAL A 1 77 ? 1.542 -28.355 -19.781 1.00 90.31 77 VAL A O 1
ATOM 586 N N . THR A 1 78 ? 1.455 -26.146 -19.387 1.00 87.12 78 THR A N 1
ATOM 587 C CA . THR A 1 78 ? 2.829 -25.829 -19.780 1.00 87.12 78 THR A CA 1
ATOM 588 C C . THR A 1 78 ? 3.528 -25.032 -18.680 1.00 87.12 78 THR A C 1
ATOM 590 O O . THR A 1 78 ? 2.895 -24.450 -17.796 1.00 87.12 78 THR A O 1
ATOM 593 N N . ASN A 1 79 ? 4.861 -25.009 -18.717 1.00 80.31 79 ASN A N 1
ATOM 594 C CA . ASN A 1 79 ? 5.664 -24.240 -17.757 1.00 80.31 79 ASN A CA 1
ATOM 595 C C . ASN A 1 79 ? 5.770 -22.752 -18.125 1.00 80.31 79 ASN A C 1
ATOM 597 O O . ASN A 1 79 ? 6.085 -21.940 -17.270 1.00 80.31 79 ASN A O 1
ATOM 601 N N . HIS A 1 80 ? 5.497 -22.397 -19.379 1.00 81.19 80 HIS A N 1
ATOM 602 C CA . HIS A 1 80 ? 5.490 -21.031 -19.899 1.00 81.19 80 HIS A CA 1
ATOM 603 C C . HIS A 1 80 ? 4.300 -20.855 -20.846 1.00 81.19 80 HIS A C 1
ATOM 605 O O . HIS A 1 80 ? 3.698 -21.840 -21.283 1.00 81.19 80 HIS A O 1
ATOM 611 N N . PHE A 1 81 ? 3.970 -19.609 -21.175 1.00 83.94 81 PHE A N 1
ATOM 612 C CA . PHE A 1 81 ? 2.959 -19.302 -22.181 1.00 83.94 81 PHE A CA 1
ATOM 613 C C . PHE A 1 81 ? 3.369 -19.875 -23.548 1.00 83.94 81 PHE A C 1
ATOM 615 O O . PHE A 1 81 ? 4.362 -19.445 -24.130 1.00 83.94 81 PHE A O 1
ATOM 622 N N . ASP A 1 82 ? 2.596 -20.824 -24.073 1.00 87.94 82 ASP A N 1
ATOM 623 C CA . ASP A 1 82 ? 2.825 -21.455 -25.370 1.00 87.94 82 ASP A CA 1
ATOM 624 C C . ASP A 1 82 ? 1.763 -21.012 -26.384 1.00 87.94 82 ASP A C 1
ATOM 626 O O . ASP A 1 82 ? 0.626 -21.491 -26.407 1.00 87.94 82 ASP A O 1
ATOM 630 N N . ALA A 1 83 ? 2.151 -20.081 -27.256 1.00 84.12 83 ALA A N 1
ATOM 631 C CA . ALA A 1 83 ? 1.289 -19.564 -28.314 1.00 84.12 83 ALA A CA 1
ATOM 632 C C . ALA A 1 83 ? 0.863 -20.639 -29.332 1.00 84.12 83 ALA A C 1
ATOM 634 O O . ALA A 1 83 ? -0.144 -20.455 -30.015 1.00 84.12 83 ALA A O 1
ATOM 635 N N . ARG A 1 84 ? 1.596 -21.757 -29.437 1.00 88.12 84 ARG A N 1
ATOM 636 C CA . ARG A 1 84 ? 1.324 -22.834 -30.404 1.00 88.12 84 ARG A CA 1
ATOM 637 C C . ARG A 1 84 ? 0.092 -23.657 -30.033 1.00 88.12 84 ARG A C 1
ATOM 639 O O . ARG A 1 84 ? -0.449 -24.349 -30.887 1.00 88.12 84 ARG A O 1
ATOM 646 N N . LEU A 1 85 ? -0.369 -23.564 -28.784 1.00 86.94 85 LEU A N 1
ATOM 647 C CA . LEU A 1 85 ? -1.600 -24.211 -28.320 1.00 86.94 85 LEU A CA 1
ATOM 648 C C . LEU A 1 85 ? -2.867 -23.548 -28.875 1.00 86.94 85 LEU A C 1
ATOM 650 O O . LEU A 1 85 ? -3.955 -24.113 -28.784 1.00 86.94 85 LEU A O 1
ATOM 654 N N . PHE A 1 86 ? -2.752 -22.343 -29.439 1.00 88.25 86 PHE A N 1
ATOM 655 C CA . PHE A 1 86 ? -3.888 -21.633 -30.005 1.00 88.25 86 PHE A CA 1
ATOM 656 C C . PHE A 1 86 ? -4.104 -22.043 -31.464 1.00 88.25 86 PHE A C 1
ATOM 658 O O . PHE A 1 86 ? -3.201 -21.875 -32.283 1.00 88.25 86 PHE A O 1
ATOM 665 N N . PRO A 1 87 ? -5.321 -22.480 -31.832 1.00 88.25 87 PRO A N 1
ATOM 666 C CA . PRO A 1 87 ? -5.728 -22.572 -33.225 1.00 88.25 87 PRO A CA 1
ATOM 667 C C . PRO A 1 87 ? -5.498 -21.253 -33.966 1.00 88.25 87 PRO A C 1
ATOM 669 O O . PRO A 1 87 ? -5.664 -20.170 -33.399 1.00 88.25 87 PRO A O 1
ATOM 672 N N . ASP A 1 88 ? -5.232 -21.327 -35.270 1.00 84.88 88 ASP A N 1
ATOM 673 C CA . ASP A 1 88 ? -4.990 -20.146 -36.107 1.00 84.88 88 ASP A CA 1
ATOM 674 C C . ASP A 1 88 ? -6.142 -19.137 -36.109 1.00 84.88 88 ASP A C 1
ATOM 676 O O . ASP A 1 88 ? -5.934 -17.952 -36.385 1.00 84.88 88 ASP A O 1
ATOM 680 N N . THR A 1 89 ? -7.347 -19.589 -35.774 1.00 84.31 89 THR A N 1
ATOM 681 C CA . THR A 1 89 ? -8.556 -18.776 -35.657 1.00 84.31 89 THR A CA 1
ATOM 682 C C . THR A 1 89 ? -8.629 -17.975 -34.357 1.00 84.31 89 THR A C 1
ATOM 684 O O . THR A 1 89 ? -9.441 -17.054 -34.278 1.00 84.31 89 THR A O 1
ATOM 687 N N . LEU A 1 90 ? -7.794 -18.265 -33.353 1.00 88.56 90 LEU A N 1
ATOM 688 C CA . LEU A 1 90 ? -7.821 -17.645 -32.026 1.00 88.56 90 LEU A CA 1
ATOM 689 C C . LEU A 1 90 ? -6.591 -16.766 -31.765 1.00 88.56 90 LEU A C 1
ATOM 691 O O . LEU A 1 90 ? -5.493 -17.025 -32.244 1.00 88.56 90 LEU A O 1
ATOM 695 N N . GLN A 1 91 ? -6.765 -15.687 -31.008 1.00 83.62 91 GLN A N 1
ATOM 696 C CA . GLN A 1 91 ? -5.667 -14.812 -30.603 1.00 83.62 91 GLN A CA 1
ATOM 697 C C . GLN A 1 91 ? -4.811 -15.506 -29.533 1.00 83.62 91 GLN A C 1
ATOM 699 O O . GLN A 1 91 ? -5.363 -15.829 -28.479 1.00 83.62 91 GLN A O 1
ATOM 704 N N . PRO A 1 92 ? -3.492 -15.680 -29.747 1.00 85.38 92 PRO A N 1
ATOM 705 C CA . PRO A 1 92 ? -2.603 -16.259 -28.749 1.00 85.38 92 PRO A CA 1
ATOM 706 C C . PRO A 1 92 ? -2.314 -15.227 -27.665 1.00 85.38 92 PRO A C 1
ATOM 708 O O . PRO A 1 92 ? -1.353 -14.467 -27.746 1.00 85.38 92 PRO A O 1
ATOM 711 N N . ARG A 1 93 ? -3.175 -15.165 -26.649 1.00 81.69 93 ARG A N 1
ATOM 712 C CA . ARG A 1 93 ? -3.015 -14.248 -25.517 1.00 81.69 93 ARG A CA 1
ATOM 713 C C . ARG A 1 93 ? -3.602 -14.824 -24.226 1.00 81.69 93 ARG A C 1
ATOM 715 O O . ARG A 1 93 ? -4.561 -15.592 -24.308 1.00 81.69 93 ARG A O 1
ATOM 722 N N . PRO A 1 94 ? -3.086 -14.429 -23.049 1.00 83.00 94 PRO A N 1
ATOM 723 C CA . PRO A 1 94 ? -3.652 -14.835 -21.767 1.00 83.00 94 PRO A CA 1
ATOM 724 C C . PRO A 1 94 ? -5.117 -14.408 -21.581 1.00 83.00 94 PRO A C 1
ATOM 726 O O . PRO A 1 94 ? -5.566 -13.374 -22.088 1.00 83.00 94 PRO A O 1
ATOM 729 N N . GLY A 1 95 ? -5.848 -15.190 -20.789 1.00 82.50 95 GLY A N 1
ATOM 730 C CA . GLY A 1 95 ? -7.257 -14.993 -20.465 1.00 82.50 95 GLY A CA 1
ATOM 731 C C . GLY A 1 95 ? -8.207 -15.736 -21.406 1.00 82.50 95 GLY A C 1
ATOM 732 O O . GLY A 1 95 ? -7.850 -16.735 -22.022 1.00 82.50 95 GLY A O 1
ATOM 733 N N . LEU A 1 96 ? -9.453 -15.263 -21.489 1.00 86.25 96 LEU A N 1
ATOM 734 C CA . LEU A 1 96 ? -10.502 -15.906 -22.291 1.00 86.25 96 LEU A CA 1
ATOM 735 C C . LEU A 1 96 ? -10.108 -16.024 -23.769 1.00 86.25 96 LEU A C 1
ATOM 737 O O . LEU A 1 96 ? -9.630 -15.046 -24.358 1.00 86.25 96 LEU A O 1
ATOM 741 N N . LEU A 1 97 ? -10.402 -17.179 -24.375 1.00 88.19 97 LEU A N 1
ATOM 742 C CA . LEU A 1 97 ? -10.190 -17.404 -25.805 1.00 88.19 97 LEU A CA 1
ATOM 743 C C . LEU A 1 97 ? -10.990 -16.394 -26.630 1.00 88.19 97 LEU A C 1
ATOM 745 O O . LEU A 1 97 ? -12.164 -16.132 -26.363 1.00 88.19 97 LEU A O 1
ATOM 749 N N . ARG A 1 98 ? -10.350 -15.810 -27.649 1.00 85.38 98 ARG A N 1
ATOM 750 C CA . ARG A 1 98 ? -10.993 -14.860 -28.566 1.00 85.38 98 ARG A CA 1
ATOM 751 C C . ARG A 1 98 ? -10.618 -15.165 -29.999 1.00 85.38 98 ARG A C 1
ATOM 753 O O . ARG A 1 98 ? -9.447 -15.393 -30.282 1.00 85.38 98 ARG A O 1
ATOM 760 N N . ALA A 1 99 ? -11.590 -15.087 -30.901 1.00 86.81 99 ALA A N 1
ATOM 761 C CA . ALA A 1 99 ? -11.322 -15.181 -32.327 1.00 86.81 99 ALA A CA 1
ATOM 762 C C . ALA A 1 99 ? -10.407 -14.034 -32.785 1.00 86.81 99 ALA A C 1
ATOM 764 O O . ALA A 1 99 ? -10.566 -12.882 -32.360 1.00 86.81 99 ALA A O 1
ATOM 765 N N . LYS A 1 100 ? -9.453 -14.326 -33.674 1.00 82.12 100 LYS A N 1
ATOM 766 C CA . LYS A 1 100 ? -8.725 -13.286 -34.402 1.00 82.12 100 LYS A CA 1
ATOM 767 C C . LYS A 1 100 ? -9.756 -12.498 -35.206 1.00 82.12 100 LYS A C 1
ATOM 769 O O . LYS A 1 100 ? -10.500 -13.065 -36.002 1.00 82.12 100 LYS A O 1
ATOM 774 N N . ARG A 1 101 ? -9.802 -11.175 -35.020 1.00 72.62 101 ARG A N 1
ATOM 775 C CA . ARG A 1 101 ? -10.508 -10.301 -35.965 1.00 72.62 101 ARG A CA 1
ATOM 776 C C . ARG A 1 101 ? -9.892 -10.539 -37.342 1.00 72.62 101 ARG A C 1
ATOM 778 O O . ARG A 1 101 ? -8.683 -10.370 -37.494 1.00 72.62 101 ARG A O 1
ATOM 785 N N . THR A 1 102 ? -10.710 -10.913 -38.321 1.00 55.06 102 THR A N 1
ATOM 786 C CA . THR A 1 102 ? -10.337 -10.988 -39.736 1.00 55.06 102 THR A CA 1
ATOM 787 C C . THR A 1 102 ? -9.963 -9.589 -40.213 1.00 55.06 102 THR A C 1
ATOM 789 O O . THR A 1 102 ? -10.768 -8.820 -40.731 1.00 55.06 102 THR A O 1
ATOM 792 N N . ARG A 1 103 ? -8.709 -9.212 -39.976 1.00 43.56 103 ARG A N 1
ATOM 793 C CA . ARG A 1 103 ? -8.109 -8.019 -40.554 1.00 43.56 103 ARG A CA 1
ATOM 794 C C . ARG A 1 103 ? -7.871 -8.357 -42.024 1.00 43.56 103 ARG A C 1
ATOM 796 O O . ARG A 1 103 ? -7.171 -9.325 -42.304 1.00 43.56 103 ARG A O 1
ATOM 803 N N . ARG A 1 104 ? -8.482 -7.607 -42.953 1.00 38.66 104 ARG A N 1
ATOM 804 C CA . ARG A 1 104 ? -8.181 -7.707 -44.393 1.00 38.66 104 ARG A CA 1
ATOM 805 C C . ARG A 1 104 ? -6.657 -7.658 -44.558 1.00 38.66 104 ARG A C 1
ATOM 807 O O . ARG A 1 104 ? -6.040 -6.644 -44.239 1.00 38.66 104 ARG A O 1
ATOM 814 N N . LEU A 1 105 ? -6.069 -8.783 -44.957 1.00 37.34 105 LEU A N 1
ATOM 815 C CA . LEU A 1 105 ? -4.627 -8.954 -45.092 1.00 37.34 105 LEU A CA 1
ATOM 816 C C . LEU A 1 105 ? -4.113 -8.056 -46.224 1.00 37.34 105 LEU A C 1
ATOM 818 O O . LEU A 1 105 ? -4.649 -8.081 -47.331 1.00 37.34 105 LEU A O 1
ATOM 822 N N . ARG A 1 106 ? -3.060 -7.278 -45.948 1.00 35.75 106 ARG A N 1
ATOM 823 C CA . ARG A 1 106 ? -2.134 -6.818 -46.992 1.00 35.75 106 ARG A CA 1
ATOM 824 C C . ARG A 1 106 ? -1.288 -8.020 -47.458 1.00 35.75 106 ARG A C 1
ATOM 826 O O . ARG A 1 106 ? -1.111 -8.950 -46.669 1.00 35.75 106 ARG A O 1
ATOM 833 N N . PRO A 1 107 ? -0.789 -8.027 -48.706 1.00 35.09 107 PRO A N 1
ATOM 834 C CA . PRO A 1 107 ? -0.100 -9.179 -49.285 1.00 35.09 107 PRO A CA 1
ATOM 835 C C . PRO A 1 107 ? 1.157 -9.547 -48.489 1.00 35.09 107 PRO A C 1
ATOM 837 O O . PRO A 1 107 ? 1.924 -8.674 -48.088 1.00 35.09 107 PRO A O 1
ATOM 840 N N . ARG A 1 108 ? 1.343 -10.849 -48.264 1.00 36.12 108 ARG A N 1
ATOM 841 C CA . ARG A 1 108 ? 2.471 -11.456 -47.548 1.00 36.12 108 ARG A CA 1
ATOM 842 C C . ARG A 1 108 ? 3.642 -11.620 -48.530 1.00 36.12 108 ARG A C 1
ATOM 844 O O . ARG A 1 108 ? 3.452 -12.218 -49.586 1.00 36.12 108 ARG A O 1
ATOM 851 N N . LEU A 1 109 ? 4.812 -11.071 -48.200 1.00 39.69 109 LEU A N 1
ATOM 852 C CA . LEU A 1 109 ? 6.066 -11.290 -48.935 1.00 39.69 109 LEU A CA 1
ATOM 853 C C . LEU A 1 109 ? 6.581 -12.723 -48.706 1.00 39.69 109 LEU A C 1
ATOM 855 O O . LEU A 1 109 ? 6.306 -13.332 -47.671 1.00 39.69 109 LEU A O 1
ATOM 859 N N . ALA A 1 110 ? 7.244 -13.258 -49.732 1.00 38.00 110 ALA A N 1
ATOM 860 C CA . ALA A 1 110 ? 7.617 -14.659 -49.906 1.00 38.00 110 ALA A CA 1
ATOM 861 C C . ALA A 1 110 ? 8.607 -15.183 -48.849 1.00 38.00 110 ALA A C 1
ATOM 863 O O . ALA A 1 110 ? 9.416 -14.435 -48.310 1.00 38.00 110 ALA A O 1
ATOM 864 N N . ALA A 1 111 ? 8.524 -16.488 -48.578 1.00 40.59 111 ALA A N 1
ATOM 865 C CA . ALA A 1 111 ? 9.417 -17.214 -47.682 1.00 40.59 111 ALA A CA 1
ATOM 866 C C . ALA A 1 111 ? 10.847 -17.303 -48.249 1.00 40.59 111 ALA A C 1
ATOM 868 O O . ALA A 1 111 ? 11.022 -17.545 -49.444 1.00 40.59 111 ALA A O 1
ATOM 869 N N . LEU A 1 112 ? 11.839 -17.133 -47.370 1.00 39.78 112 LEU A N 1
ATOM 870 C CA . LEU A 1 112 ? 13.258 -17.376 -47.639 1.00 39.78 112 LEU A CA 1
ATOM 871 C C . LEU A 1 112 ? 13.513 -18.854 -47.965 1.00 39.78 112 LEU A C 1
ATOM 873 O O . LEU A 1 112 ? 12.785 -19.747 -47.525 1.00 39.78 112 LEU A O 1
ATOM 877 N N . SER A 1 113 ? 14.534 -19.087 -48.784 1.00 43.59 113 SER A N 1
ATOM 878 C CA . SER A 1 113 ? 14.879 -20.402 -49.320 1.00 43.59 113 SER A CA 1
ATOM 879 C C . SER A 1 113 ? 15.814 -21.165 -48.378 1.00 43.59 113 SER A C 1
ATOM 881 O O . SER A 1 113 ? 16.609 -20.566 -47.662 1.00 43.59 113 SER A O 1
ATOM 883 N N . ALA A 1 114 ? 15.784 -22.499 -48.441 1.00 46.34 114 ALA A N 1
ATOM 884 C CA . ALA A 1 114 ? 16.643 -23.401 -47.662 1.00 46.34 114 ALA A CA 1
ATOM 885 C C . ALA A 1 114 ? 18.166 -23.207 -47.879 1.00 46.34 114 ALA A C 1
ATOM 887 O O . ALA A 1 114 ? 18.969 -23.862 -47.220 1.00 46.34 114 ALA A O 1
ATOM 888 N N . ALA A 1 115 ? 18.579 -22.325 -48.796 1.00 46.31 115 ALA A N 1
ATOM 889 C CA . ALA A 1 115 ? 19.978 -21.960 -48.996 1.00 46.31 115 ALA A CA 1
ATOM 890 C C . ALA A 1 115 ? 20.508 -21.007 -47.907 1.00 46.31 115 ALA A C 1
ATOM 892 O O . ALA A 1 115 ? 21.701 -21.047 -47.609 1.00 46.31 115 ALA A O 1
ATOM 893 N N . ASP A 1 116 ? 19.635 -20.222 -47.267 1.00 45.62 116 ASP A N 1
ATOM 894 C CA . ASP A 1 116 ? 20.038 -19.249 -46.243 1.00 45.62 116 ASP A CA 1
ATOM 895 C C . ASP A 1 116 ? 20.239 -19.910 -44.861 1.00 45.62 116 ASP A C 1
ATOM 897 O O . ASP A 1 116 ? 21.105 -19.497 -44.092 1.00 45.62 116 ASP A O 1
ATOM 901 N N . GLU A 1 117 ? 19.556 -21.029 -44.577 1.00 45.41 117 GLU A N 1
ATOM 902 C CA . GLU A 1 117 ? 19.778 -21.827 -43.354 1.00 45.41 117 GLU A CA 1
ATOM 903 C C . GLU A 1 117 ? 21.143 -22.545 -43.340 1.00 45.41 117 GLU A C 1
ATOM 905 O O . GLU A 1 117 ? 21.711 -22.788 -42.274 1.00 45.41 117 GLU A O 1
ATOM 910 N N . ALA A 1 118 ? 21.717 -22.854 -44.509 1.00 44.66 118 ALA A N 1
ATOM 911 C CA . ALA A 1 118 ? 22.992 -23.570 -44.607 1.00 44.66 118 ALA A CA 1
ATOM 912 C C . ALA A 1 118 ? 24.223 -22.670 -44.378 1.00 44.66 118 ALA A C 1
ATOM 914 O O . ALA A 1 118 ? 25.290 -23.173 -44.019 1.00 44.66 118 ALA A O 1
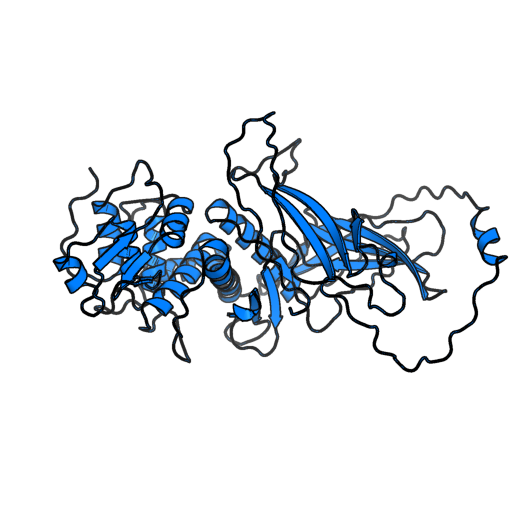ATOM 915 N N . ALA A 1 119 ? 24.089 -21.349 -44.533 1.00 45.47 119 ALA A N 1
ATOM 916 C CA . ALA A 1 119 ? 25.179 -20.399 -44.299 1.00 45.47 119 ALA A CA 1
ATOM 917 C C . ALA A 1 119 ? 25.446 -20.138 -42.801 1.00 45.47 119 ALA A C 1
ATOM 919 O O . ALA A 1 119 ? 26.551 -19.741 -42.432 1.00 45.47 119 ALA A O 1
ATOM 920 N N . VAL A 1 120 ? 24.476 -20.425 -41.925 1.00 46.84 120 VAL A N 1
ATOM 921 C CA . VAL A 1 120 ? 24.558 -20.147 -40.478 1.00 46.84 120 VAL A CA 1
ATOM 922 C C . VAL A 1 120 ? 25.309 -21.248 -39.702 1.00 46.84 120 VAL A C 1
ATOM 924 O O . VAL A 1 120 ? 25.842 -21.005 -38.623 1.00 46.84 120 VAL A O 1
ATOM 927 N N . ALA A 1 121 ? 25.448 -22.458 -40.256 1.00 43.41 121 ALA A N 1
ATOM 928 C CA . ALA A 1 121 ? 25.978 -23.620 -39.528 1.00 43.41 121 ALA A CA 1
ATOM 929 C C . ALA A 1 121 ? 27.521 -23.785 -39.535 1.00 43.41 121 ALA A C 1
ATOM 931 O O . ALA A 1 121 ? 28.034 -24.697 -38.887 1.00 43.41 121 ALA A O 1
ATOM 932 N N . GLY A 1 122 ? 28.283 -22.950 -40.255 1.00 40.28 122 GLY A N 1
ATOM 933 C CA . GLY A 1 122 ? 29.700 -23.229 -40.564 1.00 40.28 122 GLY A CA 1
ATOM 934 C C . GLY A 1 122 ? 30.777 -22.407 -39.840 1.00 40.28 122 GLY A C 1
ATOM 935 O O . GLY A 1 122 ? 31.962 -22.651 -40.059 1.00 40.28 122 GLY A O 1
ATOM 936 N N . GLY A 1 123 ? 30.421 -21.426 -39.007 1.00 39.88 123 GLY A N 1
ATOM 937 C CA . GLY A 1 123 ? 31.366 -20.407 -38.529 1.00 39.88 123 GLY A CA 1
ATOM 938 C C . GLY A 1 123 ? 31.568 -20.372 -37.017 1.00 39.88 123 GLY A C 1
ATOM 939 O O . GLY A 1 123 ? 31.165 -19.411 -36.375 1.00 39.88 123 GLY A O 1
ATOM 940 N N . ALA A 1 124 ? 32.235 -21.366 -36.428 1.00 41.59 124 ALA A N 1
ATOM 941 C CA . ALA A 1 124 ? 32.662 -21.287 -35.028 1.00 41.59 124 ALA A CA 1
ATOM 942 C C . ALA A 1 124 ? 33.866 -20.333 -34.871 1.00 41.59 124 ALA A C 1
ATOM 944 O O . ALA A 1 124 ? 35.015 -20.766 -34.761 1.00 41.59 124 ALA A O 1
ATOM 945 N N . ARG A 1 125 ? 33.618 -19.018 -34.854 1.00 43.06 125 ARG A N 1
ATOM 946 C CA . ARG A 1 125 ? 34.575 -18.036 -34.325 1.00 43.06 125 ARG A CA 1
ATOM 947 C C . ARG A 1 125 ? 34.338 -17.883 -32.823 1.00 43.06 125 ARG A C 1
ATOM 949 O O . ARG A 1 125 ? 33.316 -17.369 -32.392 1.00 43.06 125 ARG A O 1
ATOM 956 N N . LYS A 1 126 ? 35.309 -18.320 -32.016 1.00 40.00 126 LYS A N 1
ATOM 957 C CA . LYS A 1 126 ? 35.412 -17.959 -30.594 1.00 40.00 126 LYS A CA 1
ATOM 958 C C . LYS A 1 126 ? 35.770 -16.471 -30.487 1.00 40.00 126 LYS A C 1
ATOM 960 O O . LYS A 1 126 ? 36.942 -16.121 -30.383 1.00 40.00 126 LYS A O 1
ATOM 965 N N . SER A 1 127 ? 34.764 -15.607 -30.532 1.00 42.81 127 SER A N 1
ATOM 966 C CA . SER A 1 127 ? 34.845 -14.270 -29.948 1.00 42.81 127 SER A CA 1
ATOM 967 C C . SER A 1 127 ? 34.621 -14.427 -28.441 1.00 42.81 127 SER A C 1
ATOM 969 O O . SER A 1 127 ? 33.502 -14.656 -27.991 1.00 42.81 127 SER A O 1
ATOM 971 N N . VAL A 1 128 ? 35.707 -14.430 -27.662 1.00 47.41 128 VAL A N 1
ATOM 972 C CA . VAL A 1 128 ? 35.663 -14.385 -26.191 1.00 47.41 128 VAL A CA 1
ATOM 973 C C . VAL A 1 128 ? 35.632 -12.914 -25.798 1.00 47.41 128 VAL A C 1
ATOM 975 O O . VAL A 1 128 ? 36.646 -12.342 -25.410 1.00 47.41 128 VAL A O 1
ATOM 978 N N . LEU A 1 129 ? 34.492 -12.270 -26.005 1.00 56.12 129 LEU A N 1
ATOM 979 C CA . LEU A 1 129 ? 34.233 -10.961 -25.429 1.00 56.12 129 LEU A CA 1
ATOM 980 C C . LEU A 1 129 ? 33.159 -11.168 -24.368 1.00 56.12 129 LEU A C 1
ATOM 982 O O . LEU A 1 129 ? 32.075 -11.671 -24.667 1.00 56.12 129 LEU A O 1
ATOM 986 N N . ASP A 1 130 ? 33.498 -10.856 -23.120 1.00 60.28 130 ASP A N 1
ATOM 987 C CA . ASP A 1 130 ? 32.539 -10.923 -22.026 1.00 60.28 130 ASP A CA 1
ATOM 988 C C . ASP A 1 130 ? 31.426 -9.896 -22.293 1.00 60.28 130 ASP A C 1
ATOM 990 O O . ASP A 1 130 ? 31.722 -8.750 -22.655 1.00 60.28 130 ASP A O 1
ATOM 994 N N . PRO A 1 131 ? 30.144 -10.282 -22.169 1.00 64.00 131 PRO A N 1
ATOM 995 C CA . PRO A 1 131 ? 29.042 -9.350 -22.353 1.00 64.00 131 PRO A CA 1
ATOM 996 C C . PRO A 1 131 ? 29.164 -8.205 -21.341 1.00 64.00 131 PRO A C 1
ATOM 998 O O . PRO A 1 131 ? 29.295 -8.428 -20.137 1.00 64.00 131 PRO A O 1
ATOM 1001 N N . VAL A 1 132 ? 29.127 -6.966 -21.835 1.00 70.19 132 VAL A N 1
ATOM 1002 C CA . VAL A 1 132 ? 29.212 -5.769 -20.988 1.00 70.19 132 VAL A CA 1
ATOM 1003 C C . VAL A 1 132 ? 27.893 -5.607 -20.233 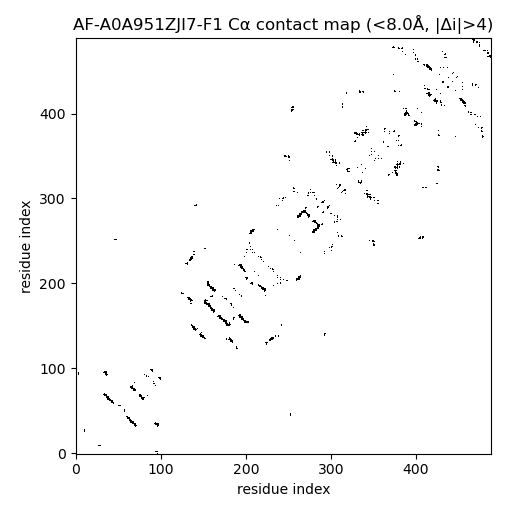1.00 70.19 132 VAL A C 1
ATOM 1005 O O . VAL A 1 132 ? 26.829 -5.555 -20.857 1.00 70.19 132 VAL A O 1
ATOM 1008 N N . ALA A 1 133 ? 27.960 -5.509 -18.902 1.00 79.56 133 ALA A N 1
ATOM 1009 C CA . ALA A 1 133 ? 26.799 -5.210 -18.071 1.00 79.56 133 ALA A CA 1
ATOM 1010 C C . ALA A 1 133 ? 26.150 -3.881 -18.500 1.00 79.56 133 ALA A C 1
ATOM 1012 O O . ALA A 1 133 ? 26.819 -2.907 -18.854 1.00 79.56 133 ALA A O 1
ATOM 1013 N N . ARG A 1 134 ? 24.820 -3.858 -18.513 1.00 79.50 134 ARG A N 1
ATOM 1014 C CA . ARG A 1 134 ? 23.979 -2.719 -18.893 1.00 79.50 134 ARG A CA 1
ATOM 1015 C C . ARG A 1 134 ? 23.273 -2.216 -17.643 1.00 79.50 134 ARG A C 1
ATOM 1017 O O . ARG A 1 134 ? 22.869 -3.039 -16.837 1.00 79.50 134 ARG A O 1
ATOM 1024 N N . GLN A 1 135 ? 23.092 -0.908 -17.487 1.00 83.88 135 GLN A N 1
ATOM 1025 C CA . GLN A 1 135 ? 22.462 -0.329 -16.297 1.00 83.88 135 GLN A CA 1
ATOM 1026 C C . GLN A 1 135 ? 21.129 0.330 -16.652 1.00 83.88 135 GLN A C 1
ATOM 1028 O O . GLN A 1 135 ? 21.039 1.038 -17.646 1.00 83.88 135 GLN A O 1
ATOM 1033 N N . ILE A 1 136 ? 20.092 0.122 -15.846 1.00 81.56 136 ILE A N 1
ATOM 1034 C CA . ILE A 1 136 ? 18.814 0.830 -15.971 1.00 81.56 136 ILE A CA 1
ATOM 1035 C C . ILE A 1 136 ? 18.724 1.836 -14.842 1.00 81.56 136 ILE A C 1
ATOM 1037 O O . ILE A 1 136 ? 18.912 1.488 -13.675 1.00 81.56 136 ILE A O 1
ATOM 1041 N N . THR A 1 137 ? 18.422 3.081 -15.191 1.00 85.38 137 THR A N 1
ATOM 1042 C CA . THR A 1 137 ? 18.371 4.191 -14.244 1.00 85.38 137 THR A CA 1
ATOM 1043 C C . THR A 1 137 ? 17.124 5.033 -14.454 1.00 85.38 137 THR A C 1
ATOM 1045 O O . THR A 1 137 ? 16.532 5.022 -15.525 1.00 85.38 137 THR A O 1
ATOM 1048 N N . TYR A 1 138 ? 16.752 5.808 -13.446 1.00 84.50 138 TYR A N 1
ATOM 1049 C CA . TYR A 1 138 ? 15.754 6.862 -13.569 1.00 84.50 138 TYR A CA 1
ATOM 1050 C C . TYR A 1 138 ? 16.241 8.122 -12.859 1.00 84.50 138 TYR A C 1
ATOM 1052 O O . TYR A 1 138 ? 17.067 8.065 -11.944 1.00 84.50 138 TYR A O 1
ATOM 1060 N N . ILE A 1 139 ? 15.735 9.271 -13.286 1.00 84.19 139 ILE A N 1
ATOM 1061 C CA . ILE A 1 139 ? 16.016 10.556 -12.655 1.00 84.19 139 ILE A CA 1
ATOM 1062 C C . ILE A 1 139 ? 15.032 10.744 -11.499 1.00 84.19 139 ILE A C 1
ATOM 1064 O O . ILE A 1 139 ? 13.826 10.892 -11.695 1.00 84.19 139 ILE A O 1
ATOM 1068 N N . ASP A 1 140 ? 15.555 10.743 -10.278 1.00 87.12 140 ASP A N 1
ATOM 1069 C CA . ASP A 1 140 ? 14.810 11.076 -9.074 1.00 87.12 140 ASP A CA 1
ATOM 1070 C C . ASP A 1 140 ? 14.749 12.600 -8.901 1.00 87.12 140 ASP A C 1
ATOM 1072 O O . ASP A 1 140 ? 15.718 13.246 -8.492 1.00 87.12 140 ASP A O 1
ATOM 1076 N N . TYR A 1 141 ? 13.584 13.175 -9.201 1.00 84.62 141 TYR A N 1
ATOM 1077 C CA . TYR A 1 141 ? 13.326 14.606 -9.046 1.00 84.62 141 TYR A CA 1
ATOM 1078 C C . TYR A 1 141 ? 12.919 15.010 -7.623 1.00 84.62 141 TYR A C 1
ATOM 1080 O O . TYR A 1 141 ? 12.635 16.187 -7.409 1.00 84.62 141 TYR A O 1
ATOM 1088 N N . SER A 1 142 ? 12.888 14.091 -6.650 1.00 81.81 142 SER A N 1
ATOM 1089 C CA . SER A 1 142 ? 12.517 14.413 -5.263 1.00 81.81 142 SER A CA 1
ATOM 1090 C C . SER A 1 142 ? 13.581 15.236 -4.524 1.00 81.81 142 SER A C 1
ATOM 1092 O O . SER A 1 142 ? 13.260 15.921 -3.557 1.00 81.81 142 SER A O 1
ATOM 1094 N N . THR A 1 143 ? 14.829 15.250 -5.003 1.00 77.19 143 THR A N 1
ATOM 1095 C CA . THR A 1 143 ? 15.970 15.942 -4.375 1.00 77.19 143 THR A CA 1
ATOM 1096 C C . THR A 1 143 ? 16.291 17.301 -5.012 1.00 77.19 143 THR A C 1
ATOM 1098 O O . THR A 1 143 ? 17.448 17.620 -5.289 1.00 77.19 143 THR A O 1
ATOM 1101 N N . GLN A 1 144 ? 15.277 18.130 -5.275 1.00 74.31 144 GLN A N 1
ATOM 1102 C CA . GLN A 1 144 ? 15.486 19.473 -5.838 1.00 74.31 144 GLN A CA 1
ATOM 1103 C C . GLN A 1 144 ? 16.409 20.342 -4.954 1.00 74.31 144 GLN A C 1
ATOM 1105 O O . GLN A 1 144 ? 16.314 20.271 -3.728 1.00 74.31 144 GLN A O 1
ATOM 1110 N N . PRO A 1 145 ? 17.283 21.187 -5.548 1.00 75.56 145 PRO A N 1
ATOM 1111 C CA . PRO A 1 145 ? 17.361 21.551 -6.972 1.00 75.56 145 PRO A CA 1
ATOM 1112 C C . PRO A 1 145 ? 18.211 20.614 -7.849 1.00 75.56 145 PRO A C 1
ATOM 1114 O O . PRO A 1 145 ? 18.376 20.888 -9.036 1.00 75.56 145 PRO A O 1
ATOM 1117 N N . SER A 1 146 ? 18.768 19.535 -7.292 1.00 82.88 146 SER A N 1
ATOM 1118 C CA . SER A 1 146 ? 19.709 18.653 -7.991 1.00 82.88 146 SER A CA 1
ATOM 1119 C C . SER A 1 146 ? 19.126 17.241 -8.100 1.00 82.88 146 SER A C 1
ATOM 1121 O O . SER A 1 146 ? 19.335 16.431 -7.191 1.00 82.88 146 SER A O 1
ATOM 1123 N N . PRO A 1 147 ? 18.386 16.927 -9.182 1.00 84.62 147 PRO A N 1
ATOM 1124 C CA . PRO A 1 147 ? 17.898 15.576 -9.427 1.00 84.62 147 PRO A CA 1
ATOM 1125 C C . PRO A 1 147 ? 19.045 14.567 -9.408 1.00 84.62 147 PRO A C 1
ATOM 1127 O O . PRO A 1 147 ? 20.136 14.849 -9.911 1.00 84.62 147 PRO A O 1
ATOM 1130 N N . ILE A 1 148 ? 18.801 13.392 -8.836 1.00 86.56 148 ILE A N 1
ATOM 1131 C CA . ILE A 1 148 ? 19.809 12.333 -8.724 1.00 86.56 148 ILE A CA 1
ATOM 1132 C C . ILE A 1 148 ? 19.437 11.199 -9.672 1.00 86.56 148 ILE A C 1
ATOM 1134 O O . ILE A 1 148 ? 18.298 10.744 -9.693 1.00 86.56 148 ILE A O 1
ATOM 1138 N N . VAL A 1 149 ? 20.405 10.705 -10.441 1.00 86.56 149 VAL A N 1
ATOM 1139 C CA . VAL A 1 149 ? 20.232 9.475 -11.220 1.00 86.56 149 VAL A CA 1
ATOM 1140 C C . VAL A 1 149 ? 20.292 8.294 -10.256 1.00 86.56 149 VAL A C 1
ATOM 1142 O O . VAL A 1 149 ? 21.291 8.109 -9.558 1.00 86.56 149 VAL A O 1
ATOM 1145 N N . ARG A 1 150 ? 19.222 7.502 -10.197 1.00 88.88 150 ARG A N 1
ATOM 1146 C CA . ARG A 1 150 ? 19.127 6.311 -9.351 1.00 88.88 150 ARG A CA 1
ATOM 1147 C C . ARG A 1 150 ? 19.059 5.044 -10.192 1.00 88.88 150 ARG A C 1
ATOM 1149 O O . ARG A 1 150 ? 18.422 5.056 -11.244 1.00 88.88 150 ARG A O 1
ATOM 1156 N N . PRO A 1 151 ? 19.656 3.938 -9.726 1.00 89.94 151 PRO A N 1
ATOM 1157 C CA . PRO A 1 151 ? 19.475 2.650 -10.368 1.00 89.94 151 PRO A CA 1
ATOM 1158 C C . PRO A 1 151 ? 18.043 2.137 -10.186 1.00 89.94 151 PRO A C 1
ATOM 1160 O O . PRO A 1 151 ? 17.460 2.236 -9.103 1.00 89.94 151 PRO A O 1
ATOM 1163 N N . LEU A 1 152 ? 17.484 1.536 -11.234 1.00 86.69 152 LEU A N 1
ATOM 1164 C CA . LEU A 1 152 ? 16.233 0.794 -11.158 1.00 86.69 152 LEU A CA 1
ATOM 1165 C C . LEU A 1 152 ? 16.533 -0.648 -10.741 1.00 86.69 152 LEU A C 1
ATOM 1167 O O . LEU A 1 152 ? 16.712 -1.531 -11.580 1.00 86.69 152 LEU A O 1
ATOM 1171 N N . ALA A 1 153 ? 16.621 -0.882 -9.436 1.00 85.94 153 ALA A N 1
ATOM 1172 C CA . ALA A 1 153 ? 17.024 -2.174 -8.895 1.00 85.94 153 ALA A CA 1
ATOM 1173 C C . ALA A 1 153 ? 15.935 -3.254 -9.020 1.00 85.94 153 ALA A C 1
ATOM 1175 O O . ALA A 1 153 ? 14.754 -2.978 -8.802 1.00 85.94 153 ALA A O 1
ATOM 1176 N N . TYR A 1 154 ? 16.324 -4.505 -9.281 1.00 82.75 154 TYR A N 1
ATOM 1177 C CA . TYR A 1 154 ? 15.451 -5.694 -9.321 1.00 82.75 154 TYR A CA 1
ATOM 1178 C C . TYR A 1 154 ? 14.195 -5.587 -10.202 1.00 82.75 154 TYR A C 1
ATOM 1180 O O . TYR A 1 154 ? 13.167 -6.202 -9.905 1.00 82.75 154 TYR A O 1
ATOM 1188 N N . ALA A 1 155 ? 14.253 -4.802 -11.274 1.00 81.62 155 ALA A N 1
ATOM 1189 C CA . ALA A 1 155 ? 13.208 -4.757 -12.284 1.00 81.62 155 ALA A CA 1
ATOM 1190 C C . ALA A 1 155 ? 13.398 -5.915 -13.278 1.00 81.62 155 ALA A C 1
ATOM 1192 O O . ALA A 1 155 ? 14.515 -6.121 -13.760 1.00 81.62 155 ALA A O 1
ATOM 1193 N N . PRO A 1 156 ? 12.341 -6.675 -13.608 1.00 79.75 156 PRO A N 1
ATOM 1194 C CA . PRO A 1 156 ? 12.372 -7.639 -14.696 1.00 79.75 156 PRO A CA 1
ATOM 1195 C C . PRO A 1 156 ? 12.702 -6.973 -16.031 1.00 79.75 156 PRO A C 1
ATOM 1197 O O . PRO A 1 156 ? 12.103 -5.969 -16.421 1.00 79.75 156 PRO A O 1
ATOM 1200 N N . VAL A 1 157 ? 13.623 -7.587 -16.762 1.00 77.56 157 VAL A N 1
ATOM 1201 C CA . VAL A 1 157 ? 14.040 -7.164 -18.095 1.00 77.56 157 VAL A CA 1
ATOM 1202 C C . VAL A 1 157 ? 13.814 -8.325 -19.050 1.00 77.56 157 VAL A C 1
ATOM 1204 O O . VAL A 1 157 ? 14.438 -9.375 -18.917 1.00 77.56 157 VAL A O 1
ATOM 1207 N N . TYR A 1 158 ? 12.928 -8.144 -20.020 1.00 80.31 158 TYR A N 1
ATOM 1208 C CA . TYR A 1 158 ? 12.842 -9.022 -21.176 1.00 80.31 158 TYR A CA 1
ATOM 1209 C C . TYR A 1 158 ? 13.857 -8.581 -22.220 1.00 80.31 158 TYR A C 1
ATOM 1211 O O . TYR A 1 158 ? 13.999 -7.395 -22.501 1.00 80.31 158 TYR A O 1
ATOM 1219 N N . GLN A 1 159 ? 14.562 -9.524 -22.815 1.00 76.56 159 GLN A N 1
ATOM 1220 C CA . GLN A 1 159 ? 15.549 -9.259 -23.851 1.00 76.56 159 GLN A CA 1
ATOM 1221 C C . GLN A 1 159 ? 15.272 -10.186 -25.014 1.00 76.56 159 GLN A C 1
ATOM 1223 O O . GLN A 1 159 ? 15.062 -11.373 -24.794 1.00 76.56 159 GLN A O 1
ATOM 1228 N N . GLU A 1 160 ? 15.290 -9.667 -26.231 1.00 75.94 160 GLU A N 1
ATOM 1229 C CA . GLU A 1 160 ? 15.201 -10.448 -27.454 1.00 75.94 160 GLU A CA 1
ATOM 1230 C C . GLU A 1 160 ? 16.372 -10.131 -28.383 1.00 75.94 160 GLU A C 1
ATOM 1232 O O . GLU A 1 160 ? 16.791 -8.982 -28.541 1.00 75.94 160 GLU A O 1
ATOM 1237 N N . GLU A 1 161 ? 16.906 -11.171 -29.008 1.00 75.44 161 GLU A N 1
ATOM 1238 C CA . GLU A 1 161 ? 17.880 -11.005 -30.078 1.00 75.44 161 GLU A CA 1
ATOM 1239 C C . GLU A 1 161 ? 17.154 -10.496 -31.328 1.00 75.44 161 GLU A C 1
ATOM 1241 O O . GLU A 1 161 ? 16.163 -11.090 -31.773 1.00 75.44 161 GLU A O 1
ATOM 1246 N N . PHE A 1 162 ? 17.622 -9.371 -31.870 1.00 72.81 162 PHE A N 1
ATOM 1247 C CA . PHE A 1 162 ? 16.985 -8.668 -32.973 1.00 72.81 162 PHE A CA 1
ATOM 1248 C C . PHE A 1 162 ? 17.971 -8.430 -34.118 1.00 72.81 162 PHE A C 1
ATOM 1250 O O . PHE A 1 162 ? 19.003 -7.773 -33.978 1.00 72.81 162 PHE A O 1
ATOM 1257 N N . ASP A 1 163 ? 17.631 -8.932 -35.296 1.00 73.69 163 ASP A N 1
ATOM 1258 C CA . ASP A 1 163 ? 18.347 -8.590 -36.516 1.00 73.69 163 ASP A CA 1
ATOM 1259 C C . ASP A 1 163 ? 17.738 -7.326 -37.116 1.00 73.69 163 ASP A C 1
ATOM 1261 O O . ASP A 1 163 ? 16.621 -7.331 -37.641 1.00 73.69 163 ASP A O 1
ATOM 1265 N N . GLN A 1 164 ? 18.490 -6.232 -37.026 1.00 67.94 164 GLN A N 1
ATOM 1266 C CA . GLN A 1 164 ? 18.105 -4.934 -37.570 1.00 67.94 164 GLN A CA 1
ATOM 1267 C C . GLN A 1 164 ? 18.050 -4.900 -39.105 1.00 67.94 164 GLN A C 1
ATOM 1269 O O . GLN A 1 164 ? 17.327 -4.072 -39.659 1.00 67.94 164 GLN A O 1
ATOM 1274 N N . TYR A 1 165 ? 18.792 -5.768 -39.799 1.00 75.75 165 TYR A N 1
ATOM 1275 C CA . TYR A 1 165 ? 18.826 -5.809 -41.260 1.00 75.75 165 TYR A CA 1
ATOM 1276 C C . TYR A 1 165 ? 17.621 -6.565 -41.816 1.00 75.75 165 TYR A C 1
ATOM 1278 O O . TYR A 1 165 ? 16.993 -6.110 -42.774 1.00 75.75 165 TYR A O 1
ATOM 1286 N N . GLU A 1 166 ? 17.262 -7.685 -41.189 1.00 79.75 166 GLU A N 1
ATOM 1287 C CA . GLU A 1 166 ? 16.074 -8.469 -41.552 1.00 79.75 166 GLU A CA 1
ATOM 1288 C C . GLU A 1 166 ? 14.789 -7.990 -40.865 1.00 79.75 166 GLU A C 1
ATOM 1290 O O . GLU A 1 166 ? 13.689 -8.416 -41.228 1.00 79.75 166 GLU A O 1
ATOM 1295 N N . TYR A 1 167 ? 14.915 -7.101 -39.878 1.00 78.50 167 TYR A N 1
ATOM 1296 C CA . TYR A 1 167 ? 13.825 -6.637 -39.025 1.00 78.50 167 TYR A CA 1
ATOM 1297 C C . TYR A 1 167 ? 13.080 -7.813 -38.358 1.00 78.50 167 TYR A C 1
ATOM 1299 O O . TYR A 1 167 ? 11.847 -7.915 -38.400 1.00 78.50 167 TYR A O 1
ATOM 1307 N N . ARG A 1 168 ? 13.841 -8.745 -37.764 1.00 76.25 168 ARG A N 1
ATOM 1308 C CA . ARG A 1 168 ? 13.348 -10.031 -37.239 1.00 76.25 168 ARG A CA 1
ATOM 1309 C C . ARG A 1 168 ? 13.832 -10.297 -35.809 1.00 76.25 168 ARG A C 1
ATOM 1311 O O . ARG A 1 168 ? 14.993 -10.071 -35.496 1.00 76.25 168 ARG A O 1
ATOM 1318 N N . SER A 1 169 ? 12.940 -10.820 -34.958 1.00 77.38 169 SER A N 1
ATOM 1319 C CA . SER A 1 169 ? 13.254 -11.289 -33.594 1.00 77.38 169 SER A CA 1
ATOM 1320 C C . SER A 1 169 ? 13.473 -12.808 -33.575 1.00 77.38 169 SER A C 1
ATOM 1322 O O . SER A 1 169 ? 12.698 -13.552 -34.190 1.00 77.38 169 SER A O 1
ATOM 1324 N N . TYR A 1 170 ? 14.515 -13.260 -32.872 1.00 75.62 170 TYR A N 1
ATOM 1325 C CA . TYR A 1 170 ? 14.930 -14.671 -32.779 1.00 75.62 170 TYR A CA 1
ATOM 1326 C C . TYR A 1 170 ? 14.508 -15.355 -31.470 1.00 75.62 170 TYR A C 1
ATOM 1328 O O . TYR A 1 170 ? 14.844 -16.513 -31.224 1.00 75.62 170 TYR A O 1
ATOM 1336 N N . GLY A 1 171 ? 13.686 -14.677 -30.668 1.00 72.50 171 GLY A N 1
ATOM 1337 C CA . GLY A 1 171 ? 13.244 -15.145 -29.360 1.00 72.50 171 GLY A CA 1
ATOM 1338 C C . GLY A 1 171 ? 13.876 -14.333 -28.239 1.00 72.50 171 GLY A C 1
ATOM 1339 O O . GLY A 1 171 ? 14.863 -13.624 -28.435 1.00 72.50 171 GLY A O 1
ATOM 1340 N N . GLY A 1 172 ? 13.271 -14.411 -27.057 1.00 75.94 172 GLY A N 1
ATOM 1341 C CA . GLY A 1 172 ? 13.731 -13.644 -25.915 1.00 75.94 172 GLY A CA 1
ATOM 1342 C C . GLY A 1 172 ? 13.672 -14.395 -24.601 1.00 75.94 172 GLY A C 1
ATOM 1343 O O . GLY A 1 172 ? 13.057 -15.456 -24.478 1.00 75.94 172 GLY A O 1
ATOM 1344 N N . SER A 1 173 ? 14.350 -13.828 -23.616 1.00 81.06 173 SER A N 1
ATOM 1345 C CA . SER A 1 173 ? 14.438 -14.343 -22.260 1.00 81.06 173 SER A CA 1
ATOM 1346 C C . SER A 1 173 ? 14.125 -13.247 -21.252 1.00 81.06 173 SER A C 1
ATOM 1348 O O . SER A 1 173 ? 14.109 -12.060 -21.576 1.00 81.06 173 SER A O 1
ATOM 1350 N N . TRP A 1 174 ? 13.886 -13.669 -20.018 1.00 81.44 174 TRP A N 1
ATOM 1351 C CA . TRP A 1 174 ? 13.758 -12.773 -18.883 1.00 81.44 174 TRP A CA 1
ATOM 1352 C C . TRP A 1 174 ? 15.027 -12.815 -18.043 1.00 81.44 174 TRP A C 1
ATOM 1354 O O . TRP A 1 174 ? 15.549 -13.889 -17.747 1.00 81.44 174 TRP A O 1
ATOM 1364 N N . THR A 1 175 ? 15.461 -11.642 -17.608 1.00 84.81 175 THR A N 1
ATOM 1365 C CA . THR A 1 175 ? 16.415 -11.442 -16.521 1.00 84.81 175 THR A CA 1
ATOM 1366 C C . THR A 1 175 ? 15.860 -10.390 -15.555 1.00 84.81 175 THR A C 1
ATOM 1368 O O . THR A 1 175 ? 14.717 -9.949 -15.691 1.00 84.81 175 THR A O 1
ATOM 1371 N N . SER A 1 176 ? 16.649 -9.978 -14.574 1.00 84.69 176 SER A N 1
ATOM 1372 C CA . SER A 1 176 ? 16.346 -8.857 -13.689 1.00 84.69 176 SER A CA 1
ATOM 1373 C C . SER A 1 176 ? 17.580 -7.993 -13.494 1.00 84.69 176 SER A C 1
ATOM 1375 O O . SER A 1 176 ? 18.698 -8.506 -13.543 1.00 84.69 176 SER A O 1
ATOM 1377 N N . THR A 1 177 ? 17.379 -6.708 -13.226 1.00 85.88 177 THR A N 1
ATOM 1378 C CA . THR A 1 177 ? 18.469 -5.864 -12.739 1.00 85.88 177 THR A CA 1
ATOM 1379 C C . THR A 1 177 ? 18.901 -6.258 -11.327 1.00 85.88 177 THR A C 1
ATOM 1381 O O . THR A 1 177 ? 18.112 -6.799 -10.552 1.00 85.88 177 THR A O 1
ATOM 1384 N N . ASP A 1 178 ? 20.149 -5.995 -10.968 1.00 85.44 178 ASP A N 1
ATOM 1385 C CA . ASP A 1 178 ? 20.658 -6.161 -9.608 1.00 85.44 178 ASP A CA 1
ATOM 1386 C C . ASP A 1 178 ? 20.393 -4.912 -8.736 1.00 85.44 178 ASP A C 1
ATOM 1388 O O . ASP A 1 178 ? 19.595 -4.042 -9.094 1.00 85.44 178 ASP A O 1
ATOM 1392 N N . ALA A 1 179 ? 21.050 -4.813 -7.575 1.00 84.69 179 ALA A N 1
ATOM 1393 C CA . ALA A 1 179 ? 20.947 -3.662 -6.671 1.00 84.69 179 ALA A CA 1
ATOM 1394 C C . ALA A 1 179 ? 21.430 -2.337 -7.295 1.00 84.69 179 ALA A C 1
ATOM 1396 O O . ALA A 1 179 ? 20.953 -1.266 -6.920 1.00 84.69 179 ALA A O 1
ATOM 1397 N N . ASN A 1 180 ? 22.355 -2.412 -8.253 1.00 86.38 180 ASN A N 1
ATOM 1398 C CA . ASN A 1 180 ? 22.906 -1.279 -8.987 1.00 86.38 180 ASN A CA 1
ATOM 1399 C C . ASN A 1 180 ? 22.128 -1.001 -10.276 1.00 86.38 180 ASN A C 1
ATOM 1401 O O . ASN A 1 180 ? 22.540 -0.152 -11.063 1.00 86.38 180 ASN A O 1
ATOM 1405 N N . GLY A 1 181 ? 20.999 -1.675 -10.506 1.00 85.50 181 GLY A N 1
ATOM 1406 C CA . GLY A 1 181 ? 20.250 -1.533 -11.748 1.00 85.50 181 GLY A CA 1
ATOM 1407 C C . GLY A 1 181 ? 20.942 -2.219 -12.927 1.00 85.50 181 GLY A C 1
ATOM 1408 O O . GLY A 1 181 ? 20.540 -1.993 -14.066 1.00 85.50 181 GLY A O 1
ATOM 1409 N N . GLU A 1 182 ? 21.974 -3.030 -12.686 1.00 88.38 182 GLU A N 1
ATOM 1410 C CA . GLU A 1 182 ? 22.766 -3.669 -13.729 1.00 88.38 182 GLU A CA 1
ATOM 1411 C C . GLU A 1 182 ? 22.166 -5.009 -14.153 1.00 88.38 182 GLU A C 1
ATOM 1413 O O . GLU A 1 182 ? 21.626 -5.759 -13.345 1.00 88.38 182 GLU A O 1
ATOM 1418 N N . PHE A 1 183 ? 22.262 -5.331 -15.438 1.00 84.75 183 PHE A N 1
ATOM 1419 C CA . PHE A 1 183 ? 21.872 -6.612 -16.002 1.00 84.75 183 PHE A CA 1
ATOM 1420 C C . PHE A 1 183 ? 22.811 -6.992 -17.149 1.00 84.75 183 PHE A C 1
ATOM 1422 O O . PHE A 1 183 ? 23.293 -6.139 -17.896 1.00 84.75 183 PHE A O 1
ATOM 1429 N N . THR A 1 184 ? 23.039 -8.288 -17.342 1.00 83.44 184 THR A N 1
ATOM 1430 C CA . THR A 1 184 ? 23.841 -8.780 -18.468 1.00 83.44 184 THR A CA 1
ATOM 1431 C C . THR A 1 184 ? 22.926 -9.126 -19.643 1.00 83.44 184 THR A C 1
ATOM 1433 O O . THR A 1 184 ? 21.974 -9.894 -19.463 1.00 83.44 184 THR A O 1
ATOM 1436 N N . PRO A 1 185 ? 23.158 -8.561 -20.838 1.00 76.56 185 PRO A N 1
ATOM 1437 C CA . PRO A 1 185 ? 22.364 -8.880 -22.011 1.00 76.56 185 PRO A CA 1
ATOM 1438 C C . PRO A 1 185 ? 22.724 -10.268 -22.570 1.00 76.56 185 PRO A C 1
ATOM 1440 O O . PRO A 1 185 ? 23.882 -10.691 -22.518 1.00 76.56 185 PRO A O 1
ATOM 1443 N N . LEU A 1 186 ? 21.740 -10.986 -23.115 1.00 73.75 186 LEU A N 1
ATOM 1444 C CA . LEU A 1 186 ? 21.953 -12.256 -23.806 1.00 73.75 186 LEU A CA 1
ATOM 1445 C C . LEU A 1 186 ? 22.626 -12.026 -25.158 1.00 73.75 186 LEU A C 1
ATOM 1447 O O . LEU A 1 186 ? 21.963 -11.768 -26.157 1.00 73.75 186 LEU A O 1
ATOM 1451 N N . CYS A 1 187 ? 23.946 -12.151 -25.185 1.00 69.44 187 CYS A N 1
ATOM 1452 C CA . CYS A 1 187 ? 24.728 -12.022 -26.404 1.00 69.44 187 CYS A CA 1
ATOM 1453 C C . CYS A 1 187 ? 25.015 -13.377 -27.038 1.00 69.44 187 CYS A C 1
ATOM 1455 O O . CYS A 1 187 ? 25.757 -14.186 -26.476 1.00 69.44 187 CYS A O 1
ATOM 1457 N N . ALA A 1 188 ? 24.463 -13.608 -28.231 1.00 64.81 188 ALA A N 1
ATOM 1458 C CA . ALA A 1 188 ? 24.934 -14.682 -29.088 1.00 64.81 188 ALA A CA 1
ATOM 1459 C C . ALA A 1 188 ? 26.313 -14.298 -29.672 1.00 64.81 188 ALA A C 1
ATOM 1461 O O . ALA A 1 188 ? 26.523 -13.146 -30.048 1.00 64.81 188 ALA A O 1
ATOM 1462 N N . PRO A 1 189 ? 27.267 -15.239 -29.774 1.00 58.88 189 PRO A N 1
ATOM 1463 C CA . PRO A 1 189 ? 28.631 -14.976 -30.249 1.00 58.88 189 PRO A CA 1
ATOM 1464 C C . PRO A 1 189 ? 28.745 -14.730 -31.764 1.00 58.88 189 PRO A C 1
ATOM 1466 O O . PRO A 1 189 ? 29.844 -14.791 -32.315 1.00 58.88 189 PRO A O 1
ATOM 1469 N N . VAL A 1 190 ? 27.630 -14.505 -32.455 1.00 57.62 190 VAL A N 1
ATOM 1470 C CA . VAL A 1 190 ? 27.581 -14.299 -33.902 1.00 57.62 190 VAL A CA 1
ATOM 1471 C C . VAL A 1 190 ? 27.505 -12.805 -34.203 1.00 57.62 190 VAL A C 1
ATOM 1473 O O . VAL A 1 190 ? 26.677 -12.078 -33.662 1.00 57.62 190 VAL A O 1
ATOM 1476 N N . ASP A 1 191 ? 28.440 -12.348 -35.031 1.00 55.72 191 ASP A N 1
ATOM 1477 C CA . ASP A 1 191 ? 28.622 -10.945 -35.384 1.00 55.72 191 ASP A CA 1
ATOM 1478 C C . ASP A 1 191 ? 27.324 -10.360 -35.995 1.00 55.72 191 ASP A C 1
ATOM 1480 O O . ASP A 1 191 ? 26.687 -11.003 -36.826 1.00 55.72 191 ASP A O 1
ATOM 1484 N N . TYR A 1 192 ? 26.977 -9.126 -35.602 1.00 57.84 192 TYR A N 1
ATOM 1485 C CA . TYR A 1 192 ? 25.921 -8.235 -36.137 1.00 57.84 192 TYR A CA 1
ATOM 1486 C C . TYR A 1 192 ? 24.516 -8.230 -35.512 1.00 57.84 192 TYR A C 1
ATOM 1488 O O . TYR A 1 192 ? 23.720 -7.374 -35.909 1.00 57.84 192 TYR A O 1
ATOM 1496 N N . TYR A 1 193 ? 24.200 -9.055 -34.513 1.00 59.75 193 TYR A N 1
ATOM 1497 C CA . TYR A 1 193 ? 22.895 -8.932 -33.852 1.00 59.75 193 TYR A CA 1
ATOM 1498 C C . TYR A 1 193 ? 22.843 -7.730 -32.908 1.00 59.75 193 TYR A C 1
ATOM 1500 O O . TYR A 1 193 ? 23.714 -7.519 -32.060 1.00 59.75 193 TYR A O 1
ATOM 1508 N N . THR A 1 194 ? 21.787 -6.937 -33.060 1.00 65.06 194 THR A N 1
ATOM 1509 C CA . THR A 1 194 ? 21.401 -5.930 -32.077 1.00 65.06 194 THR A CA 1
ATOM 1510 C C . THR A 1 194 ? 20.526 -6.606 -31.038 1.00 65.06 194 THR A C 1
ATOM 1512 O O . THR A 1 194 ? 19.609 -7.346 -31.375 1.00 65.06 194 THR A O 1
ATOM 1515 N N . ILE A 1 195 ? 20.782 -6.383 -29.757 1.00 63.16 195 ILE A N 1
ATOM 1516 C CA . ILE A 1 195 ? 19.836 -6.853 -28.745 1.00 63.16 195 ILE A CA 1
ATOM 1517 C C . ILE A 1 195 ? 18.813 -5.760 -28.545 1.00 63.16 195 ILE A C 1
ATOM 1519 O O . ILE A 1 195 ? 19.199 -4.625 -28.295 1.00 63.16 195 ILE A O 1
ATOM 1523 N N . ARG A 1 196 ? 17.537 -6.126 -28.625 1.00 70.50 196 ARG A N 1
ATOM 1524 C CA . ARG A 1 196 ? 16.410 -5.286 -28.238 1.00 70.50 196 ARG A CA 1
ATOM 1525 C C . ARG A 1 196 ? 15.885 -5.792 -26.903 1.00 70.50 196 ARG A C 1
ATOM 1527 O O . ARG A 1 196 ? 15.883 -6.989 -26.640 1.00 70.50 196 ARG A O 1
ATOM 1534 N N . GLY A 1 197 ? 15.406 -4.918 -26.033 1.00 64.88 197 GLY A N 1
ATOM 1535 C CA . GLY A 1 197 ? 14.797 -5.371 -24.787 1.00 64.88 197 GLY A CA 1
ATOM 1536 C C . GLY A 1 197 ? 13.679 -4.479 -24.296 1.00 64.88 197 GLY A C 1
ATOM 1537 O O . GLY A 1 197 ? 13.336 -3.467 -24.899 1.00 64.88 197 GLY A O 1
ATOM 1538 N N . ARG A 1 198 ? 13.082 -4.921 -23.195 1.00 72.19 198 ARG A N 1
ATOM 1539 C CA . ARG A 1 198 ? 11.996 -4.283 -22.472 1.00 72.19 198 ARG A CA 1
ATOM 1540 C C . ARG A 1 198 ? 12.246 -4.384 -20.994 1.00 72.19 198 ARG A C 1
ATOM 1542 O O . ARG A 1 198 ? 12.508 -5.465 -20.482 1.00 72.19 198 ARG A O 1
ATOM 1549 N N . VAL A 1 199 ? 12.031 -3.280 -20.307 1.00 70.31 199 VAL A N 1
ATOM 1550 C CA . VAL A 1 199 ? 11.925 -3.275 -18.856 1.00 70.31 199 VAL A CA 1
ATOM 1551 C C . VAL A 1 199 ? 10.448 -3.387 -18.509 1.00 70.31 199 VAL A C 1
ATOM 1553 O O . VAL A 1 199 ? 9.635 -2.571 -18.945 1.00 70.31 199 VAL A O 1
ATOM 1556 N N . GLU A 1 200 ? 10.070 -4.415 -17.757 1.00 76.38 200 GLU A N 1
ATOM 1557 C CA . GLU A 1 200 ? 8.755 -4.453 -17.129 1.00 76.38 200 GLU A CA 1
ATOM 1558 C C . GLU A 1 200 ? 8.875 -3.922 -15.709 1.00 76.38 200 GLU A C 1
ATOM 1560 O O . GLU A 1 200 ? 9.542 -4.511 -14.864 1.00 76.38 200 GLU A O 1
ATOM 1565 N N . LEU A 1 201 ? 8.170 -2.831 -15.420 1.00 79.25 201 LEU A N 1
ATOM 1566 C CA . LEU A 1 201 ? 7.992 -2.343 -14.056 1.00 79.25 201 LEU A CA 1
ATOM 1567 C C . LEU A 1 201 ? 6.958 -3.226 -13.340 1.00 79.25 201 LEU A C 1
ATOM 1569 O O . LEU A 1 201 ? 5.807 -2.848 -13.114 1.00 79.25 201 LEU A O 1
ATOM 1573 N N . ARG A 1 202 ? 7.359 -4.465 -13.062 1.00 82.62 202 ARG A N 1
ATOM 1574 C CA . ARG A 1 202 ? 6.557 -5.493 -12.404 1.00 82.62 202 ARG A CA 1
ATOM 1575 C C . ARG A 1 202 ? 7.388 -6.209 -11.349 1.00 82.62 202 ARG A C 1
ATOM 1577 O O . ARG A 1 202 ? 8.571 -6.432 -11.536 1.00 82.62 202 ARG A O 1
ATOM 1584 N N . GLY A 1 203 ? 6.766 -6.620 -10.253 1.00 75.81 203 GLY A N 1
ATOM 1585 C CA . GLY A 1 203 ? 7.434 -7.352 -9.179 1.00 75.81 203 GLY A CA 1
ATOM 1586 C C . GLY A 1 203 ? 7.171 -6.723 -7.820 1.00 75.81 203 GLY A C 1
ATOM 1587 O O . GLY A 1 203 ? 6.619 -5.631 -7.722 1.00 75.81 203 GLY A O 1
ATOM 1588 N N . GLY A 1 204 ? 7.502 -7.455 -6.755 1.00 75.25 204 GLY A N 1
ATOM 1589 C CA . GLY A 1 204 ? 7.253 -6.996 -5.387 1.00 75.25 204 GLY A CA 1
ATOM 1590 C C . GLY A 1 204 ? 5.774 -6.727 -5.079 1.00 75.25 204 GLY A C 1
ATOM 1591 O O . GLY A 1 204 ? 5.498 -5.898 -4.230 1.00 75.25 204 GLY A O 1
ATOM 1592 N N . GLY A 1 205 ? 4.831 -7.387 -5.767 1.00 81.12 205 GLY A N 1
ATOM 1593 C CA . GLY A 1 205 ? 3.387 -7.161 -5.597 1.00 81.12 205 GLY A CA 1
ATOM 1594 C C . GLY A 1 205 ? 2.789 -6.022 -6.433 1.00 81.12 205 GLY A C 1
ATOM 1595 O O . GLY A 1 205 ? 1.634 -5.661 -6.214 1.00 81.12 205 GLY A O 1
ATOM 1596 N N . ILE A 1 206 ? 3.537 -5.452 -7.383 1.00 87.00 206 ILE A N 1
ATOM 1597 C CA . ILE A 1 206 ? 3.094 -4.325 -8.221 1.00 87.00 206 ILE A CA 1
ATOM 1598 C C . ILE A 1 206 ? 3.221 -4.672 -9.699 1.00 87.00 206 ILE A C 1
ATOM 1600 O O . ILE A 1 206 ? 4.155 -5.362 -10.116 1.00 87.00 206 ILE A O 1
ATOM 1604 N N . VAL A 1 207 ? 2.292 -4.155 -10.499 1.00 85.88 207 VAL A N 1
ATOM 1605 C CA . VAL A 1 207 ? 2.339 -4.167 -11.961 1.00 85.88 207 VAL A CA 1
ATOM 1606 C C . VAL A 1 207 ? 2.047 -2.757 -12.458 1.00 85.88 207 VAL A C 1
ATOM 1608 O O . VAL A 1 207 ? 0.911 -2.303 -12.348 1.00 85.88 207 VAL A O 1
ATOM 1611 N N . MET A 1 208 ? 3.036 -2.062 -13.019 1.00 87.31 208 MET A N 1
ATOM 1612 C CA . MET A 1 208 ? 2.771 -0.750 -13.606 1.00 87.31 208 MET A CA 1
ATOM 1613 C C . MET A 1 208 ? 1.995 -0.894 -14.926 1.00 87.31 208 MET A C 1
ATOM 1615 O O . MET A 1 208 ? 2.439 -1.579 -15.850 1.00 87.31 208 MET A O 1
ATOM 1619 N N . ASP A 1 209 ? 0.843 -0.238 -15.021 1.00 79.50 209 ASP A N 1
ATOM 1620 C CA . ASP A 1 209 ? 0.039 -0.070 -16.232 1.00 79.50 209 ASP A CA 1
ATOM 1621 C C . ASP A 1 209 ? 0.482 1.227 -16.924 1.00 79.50 209 ASP A C 1
ATOM 1623 O O . ASP A 1 209 ? 0.179 2.325 -16.457 1.00 79.50 209 ASP A O 1
ATOM 1627 N N . GLN A 1 210 ? 1.260 1.114 -18.005 1.00 64.44 210 GLN A N 1
ATOM 1628 C CA . GLN A 1 210 ? 1.758 2.274 -18.749 1.00 64.44 210 GLN A CA 1
ATOM 1629 C C . GLN A 1 210 ? 0.886 2.572 -19.984 1.00 64.44 210 GLN A C 1
ATOM 1631 O O . GLN A 1 210 ? 0.836 1.750 -20.903 1.00 64.44 210 GLN A O 1
ATOM 1636 N N . PRO A 1 211 ? 0.210 3.741 -20.041 1.00 44.19 211 PRO A N 1
ATOM 1637 C CA . PRO A 1 211 ? -0.791 4.022 -21.073 1.00 44.19 211 PRO A CA 1
ATOM 1638 C C . PRO A 1 211 ? -0.249 4.519 -22.426 1.00 44.19 211 PRO A C 1
ATOM 1640 O O . PRO A 1 211 ? -0.951 4.358 -23.423 1.00 44.19 211 PRO A O 1
ATOM 1643 N N . TYR A 1 212 ? 0.942 5.132 -22.498 1.00 40.50 212 TYR A N 1
ATOM 1644 C CA . TYR A 1 212 ? 1.327 5.934 -23.682 1.00 40.50 212 TYR A CA 1
ATOM 1645 C C . TYR A 1 212 ? 2.516 5.448 -24.494 1.00 40.50 212 TYR A C 1
ATOM 1647 O O . TYR A 1 212 ? 2.639 5.804 -25.662 1.00 40.50 212 TYR A O 1
ATOM 1655 N N . TYR A 1 213 ? 3.325 4.570 -23.937 1.00 38.28 213 TYR A N 1
ATOM 1656 C CA . TYR A 1 213 ? 4.302 3.829 -24.698 1.00 38.28 213 TYR A CA 1
ATOM 1657 C C . TYR A 1 213 ? 4.121 2.399 -24.263 1.00 38.28 213 TYR A C 1
ATOM 1659 O O . TYR A 1 213 ? 4.108 2.076 -23.078 1.00 38.28 213 TYR A O 1
ATOM 1667 N N . THR A 1 214 ? 3.965 1.508 -25.226 1.00 34.84 214 THR A N 1
ATOM 1668 C CA . THR A 1 214 ? 4.460 0.169 -24.985 1.00 34.84 214 THR A CA 1
ATOM 1669 C C . THR A 1 214 ? 5.908 0.364 -24.518 1.00 34.84 214 THR A C 1
ATOM 1671 O O . THR A 1 214 ? 6.683 0.905 -25.300 1.00 34.84 214 THR A O 1
ATOM 1674 N N . GLY A 1 215 ? 6.189 0.125 -23.232 1.00 35.88 215 GLY A N 1
ATOM 1675 C CA . GLY A 1 215 ? 7.433 0.493 -22.546 1.00 35.88 215 GLY A CA 1
ATOM 1676 C C . GLY A 1 215 ? 8.649 -0.213 -23.134 1.00 35.88 215 GLY A C 1
ATOM 1677 O O . GLY A 1 215 ? 9.178 -1.152 -22.548 1.00 35.88 215 GLY A O 1
ATOM 1678 N N . TRP A 1 216 ? 9.039 0.203 -24.328 1.00 44.62 216 TRP A N 1
ATOM 1679 C CA . TRP A 1 216 ? 10.229 -0.221 -25.029 1.00 44.62 216 TRP A CA 1
ATOM 1680 C C . TRP A 1 216 ? 11.069 1.032 -25.151 1.00 44.62 216 TRP A C 1
ATOM 1682 O O . TRP A 1 216 ? 10.791 1.902 -25.975 1.00 44.62 216 TRP A O 1
ATOM 1692 N N . GLU A 1 217 ? 12.103 1.116 -24.333 1.00 42.56 217 GLU A N 1
ATOM 1693 C CA . GLU A 1 217 ? 13.312 1.690 -24.876 1.00 42.56 217 GLU A CA 1
ATOM 1694 C C . GLU A 1 217 ? 14.008 0.562 -25.616 1.00 42.56 217 GLU A C 1
ATOM 1696 O O . GLU A 1 217 ? 14.518 -0.392 -25.025 1.00 42.56 217 GLU A O 1
ATOM 1701 N N . GLU A 1 218 ? 13.926 0.624 -26.941 1.00 48.66 218 GLU A N 1
ATOM 1702 C CA . GLU A 1 218 ? 14.769 -0.205 -27.779 1.00 48.66 218 GLU A CA 1
ATOM 1703 C C . GLU A 1 218 ? 16.199 0.261 -27.546 1.00 48.66 218 GLU A C 1
ATOM 1705 O O . GLU A 1 218 ? 16.636 1.266 -28.107 1.00 48.66 218 GLU A O 1
ATOM 1710 N N . TYR A 1 219 ? 16.941 -0.449 -26.701 1.00 54.66 219 TYR A N 1
ATOM 1711 C CA . TYR A 1 219 ? 18.380 -0.322 -26.788 1.00 54.66 219 TYR A CA 1
ATOM 1712 C C . TYR A 1 219 ? 18.826 -0.989 -28.087 1.00 54.66 219 TYR A C 1
ATOM 1714 O O . TYR A 1 219 ? 18.362 -2.070 -28.429 1.00 54.66 219 TYR A O 1
ATOM 1722 N N . TYR A 1 220 ? 19.701 -0.309 -28.821 1.00 51.12 220 TYR A N 1
ATOM 1723 C CA . TYR A 1 220 ? 20.467 -0.875 -29.923 1.00 51.12 220 TYR A CA 1
ATOM 1724 C C . TYR A 1 220 ? 21.914 -0.890 -29.454 1.00 51.12 220 TYR A C 1
ATOM 1726 O O . TYR A 1 220 ? 22.638 0.101 -29.549 1.00 51.12 220 TYR A O 1
ATOM 1734 N N . GLY A 1 221 ? 22.306 -1.997 -28.834 1.00 51.91 221 GLY A N 1
ATOM 1735 C CA . GLY A 1 221 ? 23.681 -2.219 -28.416 1.00 51.91 221 GLY A CA 1
ATOM 1736 C C . GLY A 1 221 ? 24.305 -3.293 -29.283 1.00 51.91 221 GLY A C 1
ATOM 1737 O O . GLY A 1 221 ? 23.762 -4.393 -29.371 1.00 51.91 221 GLY A O 1
ATOM 1738 N N . GLU A 1 222 ? 25.472 -3.015 -29.861 1.00 58.31 222 GLU A N 1
ATOM 1739 C CA . GLU A 1 222 ? 26.387 -4.109 -30.162 1.00 58.31 222 GLU A CA 1
ATOM 1740 C C . GLU A 1 222 ? 26.750 -4.767 -28.829 1.00 58.31 222 GLU A C 1
ATOM 1742 O O . GLU A 1 222 ? 27.110 -4.084 -27.861 1.00 58.31 222 GLU A O 1
ATOM 1747 N N . CYS A 1 223 ? 26.656 -6.092 -28.780 1.00 60.72 223 CYS A N 1
ATOM 1748 C CA . CYS A 1 223 ? 26.948 -6.917 -27.608 1.00 60.72 223 CYS A CA 1
ATOM 1749 C C . CYS A 1 223 ? 28.245 -6.571 -26.872 1.00 60.72 223 CYS A C 1
ATOM 1751 O O . CYS A 1 223 ? 28.360 -6.762 -25.662 1.00 60.72 223 CYS A O 1
ATOM 1753 N N . TYR A 1 224 ? 29.202 -6.019 -27.611 1.00 62.94 224 TYR A N 1
ATOM 1754 C CA . TYR A 1 224 ? 30.575 -5.844 -27.177 1.00 62.94 224 TYR A CA 1
ATOM 1755 C C . TYR A 1 224 ? 31.029 -4.382 -27.146 1.00 62.94 224 TYR A C 1
ATOM 1757 O O . TYR A 1 224 ? 32.182 -4.109 -26.817 1.00 62.94 224 TYR A O 1
ATOM 1765 N N . GLN A 1 225 ? 30.147 -3.420 -27.452 1.00 59.28 225 GLN A N 1
ATOM 1766 C CA . GLN A 1 225 ? 30.483 -2.001 -27.326 1.00 59.28 225 GLN A CA 1
ATOM 1767 C C . GLN A 1 225 ? 30.049 -1.435 -25.969 1.00 59.28 225 GLN A C 1
ATOM 1769 O O . GLN A 1 225 ? 28.863 -1.405 -25.617 1.00 59.28 225 GLN A O 1
ATOM 1774 N N . ALA A 1 226 ? 31.034 -0.896 -25.246 1.00 51.06 226 ALA A N 1
ATOM 1775 C CA . ALA A 1 226 ? 30.908 -0.204 -23.965 1.00 51.06 226 ALA A CA 1
ATOM 1776 C C . ALA A 1 226 ? 30.321 1.219 -24.091 1.00 51.06 226 ALA A C 1
ATOM 1778 O O . ALA A 1 226 ? 30.763 2.145 -23.412 1.00 51.06 226 ALA A O 1
ATOM 1779 N N . ARG A 1 227 ? 29.338 1.440 -24.975 1.00 51.12 227 ARG A N 1
ATOM 1780 C CA . ARG A 1 227 ? 28.545 2.675 -24.900 1.00 51.12 227 ARG A CA 1
ATOM 1781 C C . ARG A 1 227 ? 27.588 2.560 -23.715 1.00 51.12 227 ARG A C 1
ATOM 1783 O O . ARG A 1 227 ? 26.832 1.593 -23.628 1.00 51.12 227 ARG A O 1
ATOM 1790 N N . ALA A 1 228 ? 27.695 3.519 -22.796 1.00 50.69 228 ALA A N 1
ATOM 1791 C CA . ALA A 1 228 ? 26.898 3.609 -21.578 1.00 50.69 228 ALA A CA 1
ATOM 1792 C C . ALA A 1 228 ? 25.403 3.655 -21.937 1.00 50.69 228 ALA A C 1
ATOM 1794 O O . ALA A 1 228 ? 24.998 4.576 -22.649 1.00 50.69 228 ALA A O 1
ATOM 1795 N N . PRO A 1 229 ? 24.580 2.686 -21.508 1.00 49.00 229 PRO A N 1
ATOM 1796 C CA . PRO A 1 229 ? 23.192 2.608 -21.914 1.00 49.00 229 PRO A CA 1
ATOM 1797 C C . PRO A 1 229 ? 22.372 3.134 -20.751 1.00 49.00 229 PRO A C 1
ATOM 1799 O O . PRO A 1 229 ? 21.895 2.356 -19.938 1.00 49.00 229 PRO A O 1
ATOM 1802 N N . PHE A 1 230 ? 22.262 4.450 -20.626 1.00 53.59 230 PHE A N 1
ATOM 1803 C CA . PHE A 1 230 ? 21.192 4.994 -19.804 1.00 53.59 230 PHE A CA 1
ATOM 1804 C C . PHE A 1 230 ? 19.901 4.662 -20.540 1.00 53.59 230 PHE A C 1
ATOM 1806 O O . PHE A 1 230 ? 19.691 5.158 -21.646 1.00 53.59 230 PHE A O 1
ATOM 1813 N N . MET A 1 231 ? 19.106 3.753 -19.981 1.00 54.91 231 MET A N 1
ATOM 1814 C CA . MET A 1 231 ? 17.733 3.580 -20.427 1.00 54.91 231 MET A CA 1
ATOM 1815 C C . MET A 1 231 ? 16.843 4.425 -19.521 1.00 54.91 231 MET A C 1
ATOM 1817 O O . MET A 1 231 ? 16.696 4.102 -18.340 1.00 54.91 231 MET A O 1
ATOM 1821 N N . GLU A 1 232 ? 16.317 5.527 -20.053 1.00 55.47 232 GLU A N 1
ATOM 1822 C CA . GLU A 1 232 ? 15.358 6.393 -19.380 1.00 55.47 232 GLU A CA 1
ATOM 1823 C C . GLU A 1 232 ? 13.960 5.780 -19.517 1.00 55.47 232 GLU A C 1
ATOM 1825 O O . GLU A 1 232 ? 13.157 6.092 -20.392 1.00 55.47 232 GLU A O 1
ATOM 1830 N N . THR A 1 233 ? 13.611 4.894 -18.586 1.00 63.03 233 THR A N 1
ATOM 1831 C CA . THR A 1 233 ? 12.189 4.628 -18.333 1.00 63.03 233 THR A CA 1
ATOM 1832 C C . THR A 1 233 ? 11.472 5.939 -17.998 1.00 63.03 233 THR A C 1
ATOM 1834 O O . THR A 1 233 ? 12.103 6.847 -17.459 1.00 63.03 233 THR A O 1
ATOM 1837 N N . ASP A 1 234 ? 10.155 6.027 -18.221 1.00 78.12 234 ASP A N 1
ATOM 1838 C CA . ASP A 1 234 ? 9.357 7.146 -17.698 1.00 78.12 234 ASP A CA 1
ATOM 1839 C C . ASP A 1 234 ? 9.699 7.390 -16.216 1.00 78.12 234 ASP A C 1
ATOM 1841 O O . ASP A 1 234 ? 9.394 6.554 -15.358 1.00 78.12 234 ASP A O 1
ATOM 1845 N N . ASN A 1 235 ? 10.378 8.512 -15.937 1.00 83.88 235 ASN A N 1
ATOM 1846 C CA . ASN A 1 235 ? 10.999 8.772 -14.636 1.00 83.88 235 ASN A CA 1
ATOM 1847 C C . ASN A 1 235 ? 9.966 8.698 -13.506 1.00 83.88 235 ASN A C 1
ATOM 1849 O O . ASN A 1 235 ? 10.269 8.198 -12.424 1.00 83.88 235 ASN A O 1
ATOM 1853 N N . ALA A 1 236 ? 8.729 9.129 -13.779 1.00 86.88 236 ALA A N 1
ATOM 1854 C CA . ALA A 1 236 ? 7.658 9.128 -12.794 1.00 86.88 236 ALA A CA 1
ATOM 1855 C C . ALA A 1 236 ? 7.221 7.697 -12.473 1.00 86.88 236 ALA A C 1
ATOM 1857 O O . ALA A 1 236 ? 7.164 7.315 -11.308 1.00 86.88 236 ALA A O 1
ATOM 1858 N N . SER A 1 237 ? 6.981 6.869 -13.489 1.00 87.00 237 SER A N 1
ATOM 1859 C CA . SER A 1 237 ? 6.629 5.465 -13.284 1.00 87.00 237 SER A CA 1
ATOM 1860 C C . SER A 1 237 ? 7.736 4.660 -12.617 1.00 87.00 237 SER A C 1
ATOM 1862 O O . SER A 1 237 ? 7.439 3.824 -11.768 1.00 87.00 237 SER A O 1
ATOM 1864 N N . ALA A 1 238 ? 8.999 4.886 -12.979 1.00 87.00 238 ALA A N 1
ATOM 1865 C CA . ALA A 1 238 ? 10.130 4.198 -12.362 1.00 87.00 238 ALA A CA 1
ATOM 1866 C C . ALA A 1 238 ? 10.318 4.612 -10.898 1.00 87.00 238 ALA A C 1
ATOM 1868 O O . ALA A 1 238 ? 10.515 3.753 -10.035 1.00 87.00 238 ALA A O 1
ATOM 1869 N N . PHE A 1 239 ? 10.160 5.907 -10.607 1.00 89.69 239 PHE A N 1
ATOM 1870 C CA . PHE A 1 239 ? 10.131 6.431 -9.247 1.00 89.69 239 PHE A CA 1
ATOM 1871 C C . PHE A 1 239 ? 8.995 5.804 -8.427 1.00 89.69 239 PHE A C 1
ATOM 1873 O O . PHE A 1 239 ? 9.255 5.242 -7.361 1.00 89.69 239 PHE A O 1
ATOM 1880 N N . VAL A 1 240 ? 7.757 5.824 -8.941 1.00 91.88 240 VAL A N 1
ATOM 1881 C CA . VAL A 1 240 ? 6.585 5.220 -8.280 1.00 91.88 240 VAL A CA 1
ATOM 1882 C C . VAL A 1 240 ? 6.792 3.731 -8.059 1.00 91.88 240 VAL A C 1
ATOM 1884 O O . VAL A 1 240 ? 6.566 3.241 -6.959 1.00 91.88 240 VAL A O 1
ATOM 1887 N N . PHE A 1 241 ? 7.270 3.002 -9.067 1.00 91.25 241 PHE A N 1
ATOM 1888 C CA . PHE A 1 241 ? 7.565 1.579 -8.940 1.00 91.25 241 PHE A CA 1
ATOM 1889 C C . PHE A 1 241 ? 8.592 1.310 -7.832 1.00 91.25 241 PHE A C 1
ATOM 1891 O O . PHE A 1 241 ? 8.378 0.436 -6.991 1.00 91.25 241 PHE A O 1
ATOM 1898 N N . SER A 1 242 ? 9.686 2.077 -7.798 1.00 90.00 242 SER A N 1
ATOM 1899 C CA . SER A 1 242 ? 10.729 1.945 -6.778 1.00 90.00 242 SER A CA 1
ATOM 1900 C C . SER A 1 242 ? 10.193 2.212 -5.367 1.00 90.00 242 SER A C 1
ATOM 1902 O O . SER A 1 242 ? 10.489 1.446 -4.453 1.00 90.00 242 SER A O 1
ATOM 1904 N N . GLN A 1 243 ? 9.403 3.273 -5.185 1.00 91.88 243 GLN A N 1
ATOM 1905 C CA . GLN A 1 243 ? 8.811 3.647 -3.894 1.00 91.88 243 GLN A CA 1
ATOM 1906 C C . GLN A 1 243 ? 7.768 2.628 -3.431 1.00 91.88 243 GLN A C 1
ATOM 1908 O O . GLN A 1 243 ? 7.855 2.089 -2.327 1.00 91.88 243 GLN A O 1
ATOM 1913 N N . MET A 1 244 ? 6.817 2.304 -4.308 1.00 93.69 244 MET A N 1
ATOM 1914 C CA . MET A 1 244 ? 5.741 1.361 -4.027 1.00 93.69 244 MET A CA 1
ATOM 1915 C C . MET A 1 244 ? 6.283 -0.012 -3.628 1.00 93.69 244 MET A C 1
ATOM 1917 O O . MET A 1 244 ? 5.705 -0.659 -2.763 1.00 93.69 244 MET A O 1
ATOM 1921 N N . ARG A 1 245 ? 7.409 -0.474 -4.188 1.00 90.94 245 ARG A N 1
ATOM 1922 C CA . ARG A 1 245 ? 8.020 -1.743 -3.757 1.00 90.94 245 ARG A CA 1
ATOM 1923 C C . ARG A 1 245 ? 8.432 -1.740 -2.287 1.00 90.94 245 ARG A C 1
ATOM 1925 O O . ARG A 1 245 ? 8.230 -2.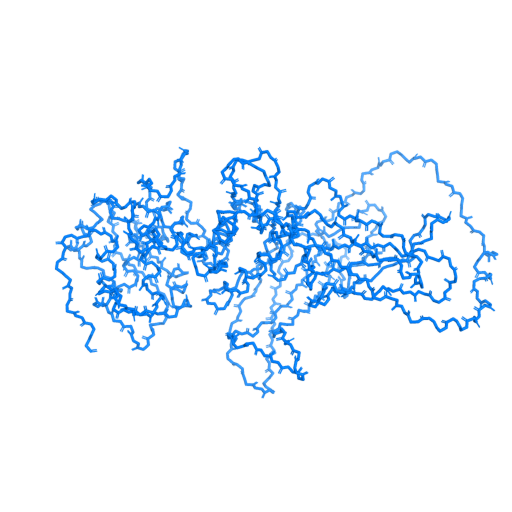750 -1.616 1.00 90.94 245 ARG A O 1
ATOM 1932 N N . GLY A 1 246 ? 8.980 -0.627 -1.799 1.00 88.81 246 GLY A N 1
ATOM 1933 C CA . GLY A 1 246 ? 9.280 -0.442 -0.379 1.00 88.81 246 GLY A CA 1
ATOM 1934 C C . GLY A 1 246 ? 8.007 -0.452 0.467 1.00 88.81 246 GLY A C 1
ATOM 1935 O O . GLY A 1 246 ? 7.923 -1.210 1.429 1.00 88.81 246 GLY A O 1
ATOM 1936 N N . ILE A 1 247 ? 6.983 0.290 0.033 1.00 94.94 247 ILE A N 1
ATOM 1937 C CA . ILE A 1 247 ? 5.661 0.345 0.682 1.00 94.94 247 ILE A CA 1
ATOM 1938 C C . ILE A 1 247 ? 5.037 -1.054 0.793 1.00 94.94 247 ILE A C 1
ATOM 1940 O O . ILE A 1 247 ? 4.577 -1.449 1.862 1.00 94.94 247 ILE A O 1
ATOM 1944 N N . VAL A 1 248 ? 5.044 -1.841 -0.288 1.00 92.81 248 VAL A N 1
ATOM 1945 C CA . VAL A 1 248 ? 4.486 -3.203 -0.291 1.00 92.81 248 VAL A CA 1
ATOM 1946 C C . VAL A 1 248 ? 5.266 -4.123 0.642 1.00 92.81 248 VAL A C 1
ATOM 1948 O O . VAL A 1 248 ? 4.655 -4.922 1.352 1.00 92.81 248 VAL A O 1
ATOM 1951 N N . ALA A 1 249 ? 6.598 -4.038 0.640 1.00 87.56 249 ALA A N 1
ATOM 1952 C CA . ALA A 1 249 ? 7.433 -4.837 1.529 1.00 87.56 249 ALA A CA 1
ATOM 1953 C C . ALA A 1 249 ? 7.152 -4.503 3.004 1.00 87.56 249 ALA A C 1
ATOM 1955 O O . ALA A 1 249 ? 6.893 -5.416 3.786 1.00 87.56 249 ALA A O 1
ATOM 1956 N N . ALA A 1 250 ? 7.104 -3.214 3.356 1.00 90.06 250 ALA A N 1
ATOM 1957 C CA . ALA A 1 250 ? 6.769 -2.748 4.702 1.00 90.06 250 ALA A CA 1
ATOM 1958 C C . ALA A 1 250 ? 5.351 -3.168 5.121 1.00 90.06 250 ALA A C 1
ATOM 1960 O O . ALA A 1 250 ? 5.151 -3.691 6.214 1.00 90.06 250 ALA A O 1
ATOM 1961 N N . SER A 1 251 ? 4.374 -3.033 4.220 1.00 94.56 251 SER A N 1
ATOM 1962 C CA . SER A 1 251 ? 2.996 -3.479 4.444 1.00 94.56 251 SER A CA 1
ATOM 1963 C C . SER A 1 251 ? 2.937 -4.977 4.760 1.00 94.56 251 SER A C 1
ATOM 1965 O O . SER A 1 251 ? 2.347 -5.381 5.756 1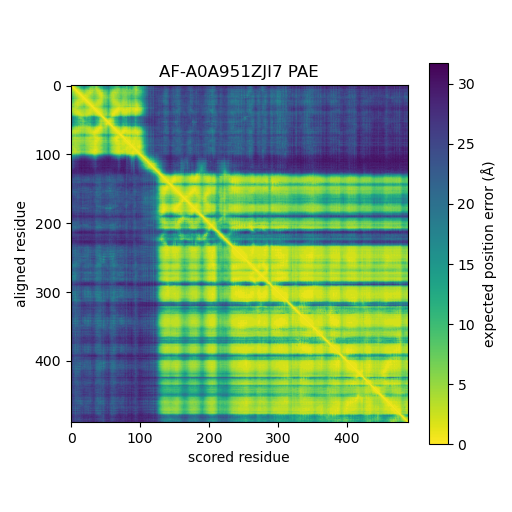.00 94.56 251 SER A O 1
ATOM 1967 N N . ARG A 1 252 ? 3.632 -5.818 3.981 1.00 90.19 252 ARG A N 1
ATOM 1968 C CA . ARG A 1 252 ? 3.681 -7.279 4.188 1.00 90.19 252 ARG A CA 1
ATOM 1969 C C . ARG A 1 252 ? 4.400 -7.706 5.464 1.00 90.19 252 ARG A C 1
ATOM 1971 O O . ARG A 1 252 ? 4.155 -8.813 5.935 1.00 90.19 252 ARG A O 1
ATOM 1978 N N . ALA A 1 253 ? 5.275 -6.865 6.012 1.00 86.62 253 ALA A N 1
ATOM 1979 C CA . ALA A 1 253 ? 5.977 -7.168 7.254 1.00 86.62 253 ALA A CA 1
ATOM 1980 C C . ALA A 1 253 ? 5.033 -7.184 8.468 1.00 86.62 253 ALA A C 1
ATOM 1982 O O . ALA A 1 253 ? 5.343 -7.829 9.471 1.00 86.62 253 ALA A O 1
ATOM 1983 N N . GLY A 1 254 ? 3.888 -6.496 8.391 1.00 86.50 254 GLY A N 1
ATOM 1984 C CA . GLY A 1 254 ? 2.944 -6.409 9.504 1.00 86.50 254 GLY A CA 1
ATOM 1985 C C . GLY A 1 254 ? 1.479 -6.641 9.157 1.00 86.50 254 GLY A C 1
ATOM 1986 O O . GLY A 1 254 ? 0.711 -6.891 10.067 1.00 86.50 254 GLY A O 1
ATOM 1987 N N . LEU A 1 255 ? 1.060 -6.609 7.895 1.00 92.00 255 LEU A N 1
ATOM 1988 C CA . LEU A 1 255 ? -0.337 -6.797 7.492 1.00 92.00 255 LEU A CA 1
ATOM 1989 C C . LEU A 1 255 ? -0.504 -8.040 6.608 1.00 92.00 255 LEU A C 1
ATOM 1991 O O . LEU A 1 255 ? 0.463 -8.499 5.989 1.00 92.00 255 LEU A O 1
ATOM 1995 N N . PRO A 1 256 ? -1.729 -8.595 6.502 1.00 87.56 256 PRO A N 1
ATOM 1996 C CA . PRO A 1 256 ? -2.003 -9.686 5.577 1.00 87.56 256 PRO A CA 1
ATOM 1997 C C . PRO A 1 256 ? -1.580 -9.329 4.147 1.00 87.56 256 PRO A C 1
ATOM 1999 O O . PRO A 1 256 ? -1.902 -8.263 3.618 1.00 87.56 256 PRO A O 1
ATOM 2002 N N . ALA A 1 257 ? -0.848 -10.235 3.502 1.00 84.25 257 ALA A N 1
ATOM 2003 C CA . ALA A 1 257 ? -0.365 -10.006 2.150 1.00 84.25 257 ALA A CA 1
ATOM 2004 C C . ALA A 1 257 ? -1.524 -10.015 1.137 1.00 84.25 257 ALA A C 1
ATOM 2006 O O . ALA A 1 257 ? -2.328 -10.946 1.104 1.00 84.25 257 ALA A O 1
ATOM 2007 N N . ARG A 1 258 ? -1.554 -9.020 0.241 1.00 88.50 258 ARG A N 1
ATOM 2008 C CA . ARG A 1 258 ? -2.351 -9.068 -0.997 1.00 88.50 258 ARG A CA 1
ATOM 2009 C C . ARG A 1 258 ? -1.511 -9.534 -2.192 1.00 88.50 258 ARG A C 1
ATOM 2011 O O . ARG A 1 258 ? -0.275 -9.502 -2.162 1.00 88.50 258 ARG A O 1
ATOM 2018 N N . GLY A 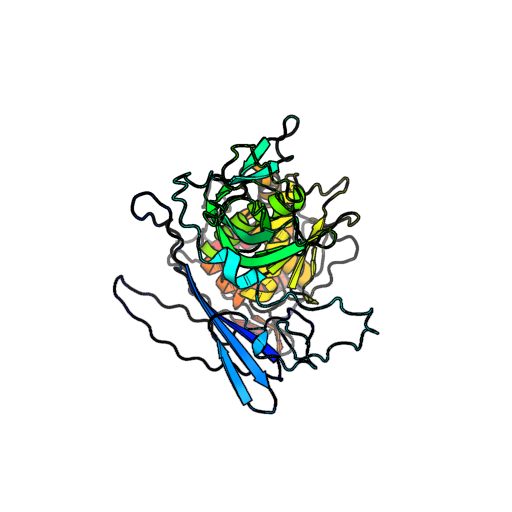1 259 ? -2.211 -9.958 -3.248 1.00 83.69 259 GLY A N 1
ATOM 2019 C CA . GLY A 1 259 ? -1.626 -10.288 -4.552 1.00 83.69 259 GLY A CA 1
ATOM 2020 C C . GLY A 1 259 ? -1.021 -9.073 -5.267 1.00 83.69 259 GLY A C 1
ATOM 2021 O O . GLY A 1 259 ? -0.667 -8.082 -4.639 1.00 83.69 259 GLY A O 1
ATOM 2022 N N . ASP A 1 260 ? -0.897 -9.131 -6.591 1.00 87.19 260 ASP A N 1
ATOM 2023 C CA . ASP A 1 260 ? -0.405 -7.993 -7.383 1.00 87.19 260 ASP A CA 1
ATOM 2024 C C . ASP A 1 260 ? -1.461 -6.856 -7.434 1.00 87.19 260 ASP A C 1
ATOM 2026 O O . ASP A 1 260 ? -2.661 -7.130 -7.487 1.00 87.19 260 ASP A O 1
ATOM 2030 N N . VAL A 1 261 ? -1.058 -5.577 -7.376 1.00 90.38 261 VAL A N 1
ATOM 2031 C CA . VAL A 1 261 ? -1.918 -4.403 -7.695 1.00 90.38 261 VAL A CA 1
ATOM 2032 C C . VAL A 1 261 ? -1.463 -3.767 -9.001 1.00 90.38 261 VAL A C 1
ATOM 2034 O O . VAL A 1 261 ? -0.260 -3.689 -9.266 1.00 90.38 261 VAL A O 1
ATOM 2037 N N . GLN A 1 262 ? -2.410 -3.308 -9.819 1.00 93.38 262 GLN A N 1
ATOM 2038 C CA . GLN A 1 262 ? -2.080 -2.489 -10.985 1.00 93.38 262 GLN A CA 1
ATOM 2039 C C . GLN A 1 262 ? -1.822 -1.047 -10.552 1.00 93.38 262 GLN A C 1
ATOM 2041 O O . GLN A 1 262 ? -2.583 -0.509 -9.759 1.00 93.38 262 GLN A O 1
ATOM 2046 N N . VAL A 1 263 ? -0.788 -0.397 -11.077 1.00 93.44 263 VAL A N 1
ATOM 2047 C CA . VAL A 1 263 ? -0.461 0.996 -10.733 1.00 93.44 263 VAL A CA 1
ATOM 2048 C C . VAL A 1 263 ? -0.227 1.789 -12.008 1.00 93.44 263 VAL A C 1
ATOM 2050 O O . VAL A 1 263 ? 0.596 1.401 -12.824 1.00 93.44 263 VAL A O 1
ATOM 2053 N N . ALA A 1 264 ? -0.925 2.898 -12.207 1.00 91.69 264 ALA A N 1
ATOM 2054 C CA . ALA A 1 264 ? -0.751 3.747 -13.381 1.00 91.69 264 ALA A CA 1
ATOM 2055 C C . ALA A 1 264 ? -0.364 5.159 -12.956 1.00 91.69 264 ALA A C 1
ATOM 2057 O O . ALA A 1 264 ? -1.060 5.757 -12.140 1.00 91.69 264 ALA A O 1
ATOM 2058 N N . VAL A 1 265 ? 0.686 5.723 -13.553 1.00 90.75 265 VAL A N 1
ATOM 2059 C CA . VAL A 1 265 ? 0.927 7.169 -13.480 1.00 90.75 265 VAL A CA 1
ATOM 2060 C C . VAL A 1 265 ? 0.108 7.839 -14.578 1.00 90.75 265 VAL A C 1
ATOM 2062 O O . VAL A 1 265 ? 0.224 7.485 -15.755 1.00 90.75 265 VAL A O 1
ATOM 2065 N N . ARG A 1 266 ? -0.760 8.780 -14.205 1.00 89.19 266 ARG A N 1
ATOM 2066 C CA . ARG A 1 266 ? -1.621 9.512 -15.138 1.00 89.19 266 ARG A CA 1
ATOM 2067 C C . ARG A 1 266 ? -1.345 11.003 -15.062 1.00 89.19 266 ARG A C 1
ATOM 2069 O O . ARG A 1 266 ? -1.381 11.589 -13.988 1.00 89.19 266 ARG A O 1
ATOM 2076 N N . TYR A 1 267 ? -1.153 11.610 -16.224 1.00 86.75 267 TYR A N 1
ATOM 2077 C CA . TYR A 1 267 ? -1.045 13.057 -16.365 1.00 86.75 267 TYR A CA 1
ATOM 2078 C C . TYR A 1 267 ? -2.427 13.679 -16.610 1.00 86.75 267 TYR A C 1
ATOM 2080 O O . TYR A 1 267 ? -3.276 13.073 -17.272 1.00 86.75 267 TYR A O 1
ATOM 2088 N N . GLY A 1 268 ? -2.657 14.875 -16.078 1.00 85.75 268 GLY A N 1
ATOM 2089 C CA . GLY A 1 268 ? -3.909 15.623 -16.173 1.00 85.75 268 GLY A CA 1
ATOM 2090 C C . GLY A 1 268 ? -4.999 15.192 -15.187 1.00 85.75 268 GLY A C 1
ATOM 2091 O O . GLY A 1 268 ? -6.139 15.638 -15.331 1.00 85.75 268 GLY A O 1
ATOM 2092 N N . ILE A 1 269 ? -4.685 14.339 -14.205 1.00 85.94 269 ILE A N 1
ATOM 2093 C CA . ILE A 1 269 ? -5.585 14.044 -13.079 1.00 85.94 269 ILE A CA 1
ATOM 2094 C C . ILE A 1 269 ? -5.136 14.821 -11.842 1.00 85.94 269 ILE A C 1
ATOM 2096 O O . ILE A 1 269 ? -3.947 15.009 -11.617 1.00 85.94 269 ILE A O 1
ATOM 2100 N N . ASN A 1 270 ? -6.091 15.270 -11.030 1.00 81.94 270 ASN A N 1
ATOM 2101 C CA . ASN A 1 270 ? -5.790 16.167 -9.912 1.00 81.94 270 ASN A CA 1
ATOM 2102 C C . ASN A 1 270 ? -5.422 15.442 -8.612 1.00 81.94 270 ASN A C 1
ATOM 2104 O O . ASN A 1 270 ? -4.878 16.079 -7.715 1.00 81.94 270 ASN A O 1
ATOM 2108 N N . LEU A 1 271 ? -5.762 14.157 -8.483 1.00 86.31 271 LEU A N 1
ATOM 2109 C CA . LEU A 1 271 ? -5.592 13.374 -7.261 1.00 86.31 271 LEU A CA 1
ATOM 2110 C C . LEU A 1 271 ? -5.255 11.926 -7.605 1.00 86.31 271 LEU A C 1
ATOM 2112 O O . LEU A 1 271 ? -5.757 11.390 -8.595 1.00 86.31 271 LEU A O 1
ATOM 2116 N N . SER A 1 272 ? -4.418 11.317 -6.770 1.00 91.81 272 SER A N 1
ATOM 2117 C CA . SER A 1 272 ? -4.228 9.870 -6.768 1.00 91.81 272 SER A CA 1
ATOM 2118 C C . SER A 1 272 ? -5.475 9.187 -6.199 1.00 91.81 272 SER A C 1
ATOM 2120 O O . SER A 1 272 ? -6.189 9.791 -5.403 1.00 91.81 272 SER A O 1
ATOM 2122 N N . ALA A 1 273 ? -5.768 7.970 -6.651 1.00 92.69 273 ALA A N 1
ATOM 2123 C CA . ALA A 1 273 ? -6.923 7.209 -6.184 1.00 92.69 273 ALA A CA 1
ATOM 2124 C C . ALA A 1 273 ? -6.762 5.706 -6.432 1.00 92.69 273 ALA A C 1
ATOM 2126 O O . ALA A 1 273 ? -6.337 5.281 -7.513 1.00 92.69 273 ALA A O 1
ATOM 2127 N N . TYR A 1 274 ? -7.208 4.887 -5.487 1.00 93.50 274 TYR A N 1
ATOM 2128 C CA . TYR A 1 274 ? -7.454 3.468 -5.690 1.00 93.50 274 TYR A CA 1
ATOM 2129 C C . TYR A 1 274 ? -8.837 3.220 -6.314 1.00 93.50 274 TYR A C 1
ATOM 2131 O O . TYR A 1 274 ? -9.886 3.455 -5.721 1.00 93.50 274 TYR A O 1
ATOM 2139 N N . GLN A 1 275 ? -8.834 2.695 -7.536 1.00 91.38 275 GLN A N 1
ATOM 2140 C CA . GLN A 1 275 ? -10.003 2.306 -8.318 1.00 91.38 275 GLN A CA 1
ATOM 2141 C C . GLN A 1 275 ? -10.349 0.839 -8.031 1.00 91.38 275 GLN A C 1
ATOM 2143 O O . GLN A 1 275 ? -9.829 -0.085 -8.675 1.00 91.38 275 GLN A O 1
ATOM 2148 N N . TYR A 1 276 ? -11.213 0.613 -7.044 1.00 87.62 276 TYR A N 1
ATOM 2149 C CA . TYR A 1 276 ? -11.550 -0.720 -6.539 1.00 87.62 276 TYR A CA 1
ATOM 2150 C C . TYR A 1 276 ? -12.175 -1.636 -7.606 1.00 87.62 276 TYR A C 1
ATOM 2152 O O . TYR A 1 276 ? -11.892 -2.837 -7.614 1.00 87.62 276 TYR A O 1
ATOM 2160 N N . GLU A 1 277 ? -12.947 -1.096 -8.558 1.00 85.62 277 GLU A N 1
ATOM 2161 C CA . GLU A 1 277 ? -13.588 -1.870 -9.633 1.00 85.62 277 GLU A CA 1
ATOM 2162 C C . GLU A 1 277 ? -12.567 -2.560 -10.545 1.00 85.62 277 GLU A C 1
ATOM 2164 O O . GLU A 1 277 ? -12.853 -3.601 -11.147 1.00 85.62 277 GLU A O 1
ATOM 2169 N N . TYR A 1 278 ? -11.371 -1.979 -10.647 1.00 88.50 278 TYR A N 1
ATOM 2170 C CA . TYR A 1 278 ? -10.282 -2.469 -11.487 1.00 88.50 278 TYR A CA 1
ATOM 2171 C C . TYR A 1 278 ? -9.111 -3.033 -10.680 1.00 88.50 278 TYR A C 1
ATOM 2173 O O . TYR A 1 278 ? -8.190 -3.576 -11.284 1.00 88.50 278 TYR A O 1
ATOM 2181 N N . ASP A 1 279 ? -9.147 -2.924 -9.347 1.00 90.75 279 ASP A N 1
ATOM 2182 C CA . ASP A 1 279 ? -8.013 -3.213 -8.463 1.00 90.75 279 ASP A CA 1
ATOM 2183 C C . ASP A 1 279 ? -6.735 -2.492 -8.935 1.00 90.75 279 ASP A C 1
ATOM 2185 O O . ASP A 1 279 ? -5.677 -3.099 -9.141 1.00 90.75 279 ASP A O 1
ATOM 2189 N N . ARG A 1 280 ? -6.877 -1.180 -9.178 1.00 93.62 280 ARG A N 1
ATOM 2190 C CA . ARG A 1 280 ? -5.834 -0.329 -9.758 1.00 93.62 280 ARG A CA 1
ATOM 2191 C C . ARG A 1 280 ? -5.639 0.946 -8.954 1.00 93.62 280 ARG A C 1
ATOM 2193 O O . ARG A 1 280 ? -6.598 1.650 -8.686 1.00 93.62 280 ARG A O 1
ATOM 2200 N N . ILE A 1 281 ? -4.395 1.289 -8.665 1.00 95.25 281 ILE A N 1
ATOM 2201 C CA . ILE A 1 281 ? -4.000 2.587 -8.124 1.00 95.25 281 ILE A CA 1
ATOM 2202 C C . ILE A 1 281 ? -3.666 3.514 -9.290 1.00 95.25 281 ILE A C 1
ATOM 2204 O O . ILE A 1 281 ? -2.892 3.159 -10.179 1.00 95.25 281 ILE A O 1
ATOM 2208 N N . GLU A 1 282 ? -4.240 4.705 -9.294 1.00 93.75 282 GLU A N 1
ATOM 2209 C CA . GLU A 1 282 ? -3.884 5.775 -10.216 1.00 93.75 282 GLU A CA 1
ATOM 2210 C C . GLU A 1 282 ? -3.127 6.844 -9.436 1.00 93.75 282 GLU A C 1
ATOM 2212 O O . GLU A 1 282 ? -3.620 7.337 -8.430 1.00 93.75 282 GLU A O 1
ATOM 2217 N N . ILE A 1 283 ? -1.915 7.171 -9.878 1.00 93.44 283 ILE A N 1
ATOM 2218 C CA . ILE A 1 283 ? -1.058 8.190 -9.277 1.00 93.44 283 ILE A CA 1
ATOM 2219 C C . ILE A 1 283 ? -1.050 9.409 -10.192 1.00 93.44 283 ILE A C 1
ATOM 2221 O O . ILE A 1 283 ? -0.783 9.282 -11.391 1.00 93.44 283 ILE A O 1
ATOM 2225 N N . ALA A 1 284 ? -1.322 10.588 -9.635 1.00 90.62 284 ALA A N 1
ATOM 2226 C CA . ALA A 1 284 ? -1.214 11.838 -10.379 1.00 90.62 284 ALA A CA 1
ATOM 2227 C C . ALA A 1 284 ? 0.258 12.126 -10.743 1.00 90.62 284 ALA A C 1
ATOM 2229 O O . ALA A 1 284 ? 1.132 12.212 -9.875 1.00 90.62 284 ALA A O 1
ATOM 2230 N N . GLY A 1 285 ? 0.527 12.230 -12.046 1.00 85.19 285 GLY A N 1
ATOM 2231 C CA . GLY A 1 285 ? 1.852 12.471 -12.624 1.00 85.19 285 GLY A CA 1
ATOM 2232 C C . GLY A 1 285 ? 2.275 13.941 -12.593 1.00 85.19 285 GLY A C 1
ATOM 2233 O O . GLY A 1 285 ? 3.459 14.245 -12.447 1.00 85.19 285 GLY A O 1
ATOM 2234 N N . ASP A 1 286 ? 1.312 14.854 -12.709 1.00 79.38 286 ASP A N 1
ATOM 2235 C CA . ASP A 1 286 ? 1.483 16.304 -12.716 1.00 79.38 286 ASP A CA 1
ATOM 2236 C C . ASP A 1 286 ? 0.346 17.012 -11.957 1.00 79.38 286 ASP A C 1
ATOM 2238 O O . ASP A 1 286 ? -0.772 16.517 -11.850 1.00 79.38 286 ASP A O 1
ATOM 2242 N N . GLY A 1 287 ? 0.639 18.191 -11.400 1.00 63.97 287 GLY A N 1
ATOM 2243 C CA . GLY A 1 287 ? -0.348 19.022 -10.712 1.00 63.97 287 GLY A CA 1
ATOM 2244 C C . GLY A 1 287 ? 0.260 19.891 -9.605 1.00 63.97 287 GLY A C 1
ATOM 2245 O O . GLY A 1 287 ? 1.281 19.524 -9.023 1.00 63.97 287 GLY A O 1
ATOM 2246 N N . PRO A 1 288 ? -0.358 21.042 -9.277 1.00 50.75 288 PRO A N 1
ATOM 2247 C CA . PRO A 1 288 ? 0.159 21.975 -8.269 1.00 50.75 288 PRO A CA 1
ATOM 2248 C C . PRO A 1 288 ? 0.154 21.404 -6.842 1.00 50.75 288 PRO A C 1
ATOM 2250 O O . PRO A 1 288 ? 0.895 21.895 -5.997 1.00 50.75 288 PRO A O 1
ATOM 2253 N N . ASN A 1 289 ? -0.647 20.363 -6.587 1.00 51.56 289 ASN A N 1
ATOM 2254 C CA . ASN A 1 289 ? -0.833 19.774 -5.258 1.00 51.56 289 ASN A CA 1
ATOM 2255 C C . ASN A 1 289 ? -0.300 18.334 -5.137 1.00 51.56 289 ASN A C 1
ATOM 2257 O O . ASN A 1 289 ? -0.252 17.812 -4.030 1.00 51.56 289 ASN A O 1
ATOM 2261 N N . VAL A 1 290 ? 0.107 17.683 -6.237 1.00 58.84 290 VAL A N 1
ATOM 2262 C CA . VAL A 1 290 ? 0.495 16.259 -6.252 1.00 58.84 290 VAL A CA 1
ATOM 2263 C C . VAL A 1 290 ? 1.606 16.033 -7.276 1.00 58.84 290 VAL A C 1
ATOM 2265 O O . VAL A 1 290 ? 1.392 15.500 -8.360 1.00 58.84 290 VAL A O 1
ATOM 2268 N N . ALA A 1 291 ? 2.826 16.465 -6.957 1.00 66.31 291 ALA A N 1
ATOM 2269 C CA . ALA A 1 291 ? 3.974 15.980 -7.709 1.00 66.31 291 ALA A CA 1
ATOM 2270 C C . ALA A 1 291 ? 4.240 14.544 -7.253 1.00 66.31 291 ALA A C 1
ATOM 2272 O O . ALA A 1 291 ? 4.461 14.312 -6.068 1.00 66.31 291 ALA A O 1
ATOM 2273 N N . THR A 1 292 ? 4.281 13.588 -8.182 1.00 84.88 292 THR A N 1
ATOM 2274 C CA . THR A 1 292 ? 4.736 12.206 -7.929 1.00 84.88 292 THR A CA 1
ATOM 2275 C C . THR A 1 292 ? 6.004 12.153 -7.053 1.00 84.88 292 THR A C 1
ATOM 2277 O O . THR A 1 292 ? 6.174 11.250 -6.238 1.00 84.88 292 THR A O 1
ATOM 2280 N N . TYR A 1 293 ? 6.863 13.169 -7.179 1.00 87.25 293 TYR A N 1
ATOM 2281 C CA . TYR A 1 293 ? 8.129 13.317 -6.470 1.00 87.25 293 TYR A CA 1
ATOM 2282 C C . TYR A 1 293 ? 8.068 14.109 -5.158 1.00 87.25 293 TYR A C 1
ATOM 2284 O O . TYR A 1 293 ? 9.116 14.259 -4.538 1.00 87.25 293 TYR A O 1
ATOM 2292 N N . SER A 1 294 ? 6.921 14.640 -4.720 1.00 88.31 294 SER A N 1
ATOM 2293 C CA . SER A 1 294 ? 6.800 15.386 -3.454 1.00 88.31 294 SER A CA 1
ATOM 2294 C C . SER A 1 294 ? 6.529 14.473 -2.261 1.00 88.31 294 SER A C 1
ATOM 2296 O O . SER A 1 294 ? 6.247 13.284 -2.415 1.00 88.31 294 SER A O 1
ATOM 2298 N N . ASP A 1 295 ? 6.632 15.033 -1.056 1.00 88.62 295 ASP A N 1
ATOM 2299 C CA . ASP A 1 295 ? 6.320 14.317 0.184 1.00 88.62 295 ASP A CA 1
ATOM 2300 C C . ASP A 1 295 ? 4.852 13.895 0.213 1.00 88.62 295 ASP A C 1
ATOM 2302 O O . ASP A 1 295 ? 4.543 12.755 0.551 1.00 88.62 295 ASP A O 1
ATOM 2306 N N . TYR A 1 296 ? 3.965 14.758 -0.293 1.00 88.50 296 TYR A N 1
ATOM 2307 C CA . TYR A 1 296 ? 2.576 14.391 -0.553 1.00 88.50 296 TYR A CA 1
ATOM 2308 C C . TYR A 1 296 ? 2.457 13.257 -1.580 1.00 88.50 296 TYR A C 1
ATOM 2310 O O . TYR A 1 296 ? 1.647 12.358 -1.406 1.00 88.50 296 TYR A O 1
ATOM 2318 N N . GLY A 1 297 ? 3.273 13.253 -2.640 1.00 90.31 297 GLY A N 1
ATOM 2319 C CA . GLY A 1 297 ? 3.300 12.163 -3.618 1.00 90.31 297 GLY A CA 1
ATOM 2320 C C . GLY A 1 297 ? 3.707 10.819 -3.006 1.00 90.31 297 GLY A C 1
ATOM 2321 O O . GLY A 1 297 ? 3.132 9.791 -3.360 1.00 90.31 297 GLY A O 1
ATOM 2322 N N . ALA A 1 298 ? 4.664 10.817 -2.072 1.00 92.38 298 ALA A N 1
ATOM 2323 C CA . ALA A 1 298 ? 5.054 9.622 -1.322 1.00 92.38 298 ALA A CA 1
ATOM 2324 C C . ALA A 1 298 ? 3.949 9.166 -0.358 1.00 92.38 298 ALA A C 1
ATOM 2326 O O . ALA A 1 298 ? 3.637 7.976 -0.308 1.00 92.38 298 ALA A O 1
ATOM 2327 N N . PHE A 1 299 ? 3.329 10.113 0.352 1.00 93.31 299 PHE A N 1
ATOM 2328 C CA . PHE A 1 299 ? 2.160 9.863 1.190 1.00 93.31 299 PHE A CA 1
ATOM 2329 C C . PHE A 1 299 ? 1.027 9.226 0.375 1.00 93.31 299 PHE A C 1
ATOM 2331 O O . PHE A 1 299 ? 0.578 8.135 0.708 1.00 93.31 299 PHE A O 1
ATOM 2338 N N . ALA A 1 300 ? 0.634 9.846 -0.741 1.00 93.44 300 ALA A N 1
ATOM 2339 C CA . ALA A 1 300 ? -0.461 9.391 -1.590 1.00 93.44 300 ALA A CA 1
ATOM 2340 C C . ALA A 1 300 ? -0.220 7.978 -2.141 1.00 93.44 300 ALA A C 1
ATOM 2342 O O . ALA A 1 300 ? -1.124 7.155 -2.138 1.00 93.44 300 ALA A O 1
ATOM 2343 N N . GLN A 1 301 ? 1.004 7.648 -2.566 1.00 95.19 301 GLN A N 1
ATOM 2344 C CA . GLN A 1 301 ? 1.335 6.284 -3.003 1.00 95.19 301 GLN A CA 1
ATOM 2345 C C . GLN A 1 301 ? 1.072 5.245 -1.904 1.00 95.19 301 GLN A C 1
ATOM 2347 O O . GLN A 1 301 ? 0.448 4.213 -2.159 1.00 95.19 301 GLN A O 1
ATOM 2352 N N . ALA A 1 302 ? 1.514 5.526 -0.676 1.00 96.69 302 ALA A N 1
ATOM 2353 C CA . ALA A 1 302 ? 1.316 4.627 0.454 1.00 96.69 302 ALA A CA 1
ATOM 2354 C C . ALA A 1 302 ? -0.146 4.601 0.940 1.00 96.69 302 ALA A C 1
ATOM 2356 O O . ALA A 1 302 ? -0.633 3.541 1.335 1.00 96.69 302 ALA A O 1
ATOM 2357 N N . HIS A 1 303 ? -0.854 5.728 0.838 1.00 95.75 303 HIS A N 1
ATOM 2358 C CA . HIS A 1 303 ? -2.281 5.882 1.141 1.00 95.75 303 HIS A CA 1
ATOM 2359 C C . HIS A 1 303 ? -3.147 5.048 0.199 1.00 95.75 303 HIS A C 1
ATOM 2361 O O . HIS A 1 303 ? -3.891 4.173 0.640 1.00 95.75 303 HIS A O 1
ATOM 2367 N N . GLU A 1 304 ? -2.977 5.220 -1.113 1.00 95.69 304 GLU A N 1
ATOM 2368 C CA . GLU A 1 304 ? -3.745 4.459 -2.102 1.00 95.69 304 GLU A CA 1
ATOM 2369 C C . GLU A 1 304 ? -3.425 2.960 -2.055 1.00 95.69 304 GLU A C 1
ATOM 2371 O O . GLU A 1 304 ? -4.299 2.119 -2.290 1.00 95.69 304 GLU A O 1
ATOM 2376 N N . TYR A 1 305 ? -2.187 2.587 -1.710 1.00 97.12 305 TYR A N 1
ATOM 2377 C CA . TYR A 1 305 ? -1.876 1.186 -1.438 1.00 97.12 305 TYR A CA 1
ATOM 2378 C C . TYR A 1 305 ? -2.573 0.672 -0.172 1.00 97.12 305 TYR A C 1
ATOM 2380 O O . TYR A 1 305 ? -3.030 -0.471 -0.158 1.00 97.12 305 TYR A O 1
ATOM 2388 N N . GLY A 1 306 ? -2.729 1.517 0.848 1.00 95.81 306 GLY A N 1
ATOM 2389 C CA . GLY A 1 306 ? -3.555 1.243 2.021 1.00 95.81 306 GLY A CA 1
ATOM 2390 C C . GLY A 1 306 ? -4.992 0.905 1.637 1.00 95.81 306 GLY A C 1
ATOM 2391 O O . GLY A 1 306 ? -5.485 -0.157 2.013 1.00 95.81 306 GLY A O 1
ATOM 2392 N N . HIS A 1 307 ? -5.635 1.705 0.783 1.00 94.75 307 HIS A N 1
ATOM 2393 C CA . HIS A 1 307 ? -6.961 1.371 0.237 1.00 94.75 307 HIS A CA 1
ATOM 2394 C C . HIS A 1 307 ? -6.981 0.008 -0.476 1.00 94.75 307 HIS A C 1
ATOM 2396 O O . HIS A 1 307 ? -7.890 -0.800 -0.262 1.00 94.75 307 HIS A O 1
ATOM 2402 N N . ALA A 1 308 ? -5.946 -0.307 -1.263 1.00 94.44 308 ALA A N 1
ATOM 2403 C CA . ALA A 1 308 ? -5.827 -1.602 -1.936 1.00 94.44 308 ALA A CA 1
ATOM 2404 C C . ALA A 1 308 ? -5.666 -2.789 -0.962 1.00 94.44 308 ALA A C 1
ATOM 2406 O O . ALA A 1 308 ? -6.202 -3.876 -1.213 1.00 94.44 308 ALA A O 1
ATOM 2407 N N . VAL A 1 309 ? -4.934 -2.604 0.142 1.00 93.94 309 VAL A N 1
ATOM 2408 C CA . VAL A 1 309 ? -4.798 -3.582 1.238 1.00 93.94 309 VAL A CA 1
ATOM 2409 C C . VAL A 1 309 ? -6.127 -3.753 1.963 1.00 93.94 309 VAL A C 1
ATOM 2411 O O . VAL A 1 309 ? -6.568 -4.887 2.157 1.00 93.94 309 VAL A O 1
ATOM 2414 N N . HIS A 1 310 ? -6.806 -2.655 2.282 1.00 90.94 310 HIS A N 1
ATOM 2415 C CA . HIS A 1 310 ? -8.104 -2.678 2.945 1.00 90.94 310 HIS A CA 1
ATOM 2416 C C . HIS A 1 310 ? -9.118 -3.505 2.145 1.00 90.94 310 HIS A C 1
ATOM 2418 O O . HIS A 1 310 ? -9.724 -4.437 2.670 1.00 90.94 310 HIS A O 1
ATOM 2424 N N . HIS A 1 311 ? -9.219 -3.236 0.841 1.00 88.81 311 HIS A N 1
ATOM 2425 C CA . HIS A 1 311 ? -10.139 -3.928 -0.055 1.00 88.81 311 HIS A CA 1
ATOM 2426 C C . HIS A 1 311 ? -9.809 -5.421 -0.211 1.00 88.81 311 HIS A C 1
ATOM 2428 O O . HIS A 1 311 ? -10.686 -6.272 -0.069 1.00 88.81 311 HIS A O 1
ATOM 2434 N N . ARG A 1 312 ? -8.554 -5.773 -0.522 1.00 87.75 312 ARG A N 1
ATOM 2435 C CA . ARG A 1 312 ? -8.209 -7.145 -0.945 1.00 87.75 312 ARG A CA 1
ATOM 2436 C C . ARG A 1 312 ? -7.676 -8.051 0.154 1.00 87.75 312 ARG A C 1
ATOM 2438 O O . ARG A 1 312 ? -7.881 -9.258 0.066 1.00 87.75 312 ARG A O 1
ATOM 2445 N N . ALA A 1 313 ? -6.962 -7.504 1.130 1.00 87.44 313 ALA A N 1
ATOM 2446 C CA . ALA A 1 313 ? -6.306 -8.283 2.178 1.00 87.44 313 ALA A CA 1
ATOM 2447 C C . ALA A 1 313 ? -7.097 -8.280 3.488 1.00 87.44 313 ALA A C 1
ATOM 2449 O O . ALA A 1 313 ? -7.120 -9.298 4.174 1.00 87.44 313 ALA A O 1
ATOM 2450 N N . LEU A 1 314 ? -7.774 -7.177 3.817 1.00 87.62 314 LEU A N 1
ATOM 2451 C CA . LEU A 1 314 ? -8.552 -7.077 5.052 1.00 87.62 314 LEU A CA 1
ATOM 2452 C C . LEU A 1 314 ? -10.022 -7.466 4.875 1.00 87.62 314 LEU A C 1
ATOM 2454 O O . LEU A 1 314 ? -10.741 -7.471 5.858 1.00 87.62 314 LEU A O 1
ATOM 2458 N N . GLY A 1 315 ? -10.470 -7.884 3.688 1.00 74.81 315 GLY A N 1
ATOM 2459 C CA . GLY A 1 315 ? -11.768 -8.546 3.490 1.00 74.81 315 GLY A CA 1
ATOM 2460 C C . GLY A 1 315 ? -12.927 -7.617 3.115 1.00 74.81 315 GLY A C 1
ATOM 2461 O O . GLY A 1 315 ? -14.004 -7.682 3.707 1.00 74.81 315 GLY A O 1
ATOM 2462 N N . ASP A 1 316 ? -12.707 -6.869 2.041 1.00 68.44 316 ASP A N 1
ATOM 2463 C CA . ASP A 1 316 ? -13.659 -6.001 1.355 1.00 68.44 316 ASP A CA 1
ATOM 2464 C C . ASP A 1 316 ? -13.820 -4.602 1.961 1.00 68.44 316 ASP A C 1
ATOM 2466 O O . ASP A 1 316 ? -13.966 -4.400 3.166 1.00 68.44 316 ASP A O 1
ATOM 2470 N N . TYR A 1 317 ? -13.752 -3.621 1.064 1.00 65.19 317 TYR A N 1
ATOM 2471 C CA . TYR A 1 317 ? -13.767 -2.198 1.366 1.00 65.19 317 TYR A CA 1
ATOM 2472 C C . TYR A 1 317 ? -15.189 -1.783 1.730 1.00 65.19 317 TYR A C 1
ATOM 2474 O O . TYR A 1 317 ? -16.134 -1.996 0.967 1.00 65.19 317 TYR A O 1
ATOM 2482 N N . VAL A 1 318 ? -15.367 -1.156 2.888 1.00 63.56 318 VAL A N 1
ATOM 2483 C CA . VAL A 1 318 ? -16.662 -0.575 3.232 1.00 63.56 318 VAL A CA 1
ATOM 2484 C C . VAL A 1 318 ? -16.821 0.706 2.423 1.00 63.56 318 VAL A C 1
ATOM 2486 O O . VAL A 1 318 ? -16.280 1.748 2.783 1.00 63.56 318 VAL A O 1
ATOM 2489 N N . HIS A 1 319 ? -17.595 0.633 1.341 1.00 59.59 319 HIS A N 1
ATOM 2490 C CA . HIS A 1 319 ? -17.950 1.798 0.538 1.00 59.59 319 HIS A CA 1
ATOM 2491 C C . HIS A 1 319 ? -18.769 2.804 1.357 1.00 59.59 319 HIS A C 1
ATOM 2493 O O . HIS A 1 319 ? -19.996 2.738 1.417 1.00 59.59 319 HIS A O 1
ATOM 2499 N N . GLY A 1 320 ? -18.088 3.763 1.977 1.00 57.12 320 GLY A N 1
ATOM 2500 C CA . GLY A 1 320 ? -18.664 5.050 2.332 1.00 57.12 320 GLY A CA 1
ATOM 2501 C C . GLY A 1 320 ? -18.305 6.028 1.229 1.00 57.12 320 GLY A C 1
ATOM 2502 O O . GLY A 1 320 ? -17.126 6.281 1.022 1.00 57.12 320 GLY A O 1
ATOM 2503 N N . ALA A 1 321 ? -19.289 6.567 0.506 1.00 60.38 321 ALA A N 1
ATOM 2504 C CA . ALA A 1 321 ? -19.026 7.689 -0.385 1.00 60.38 321 ALA A CA 1
ATOM 250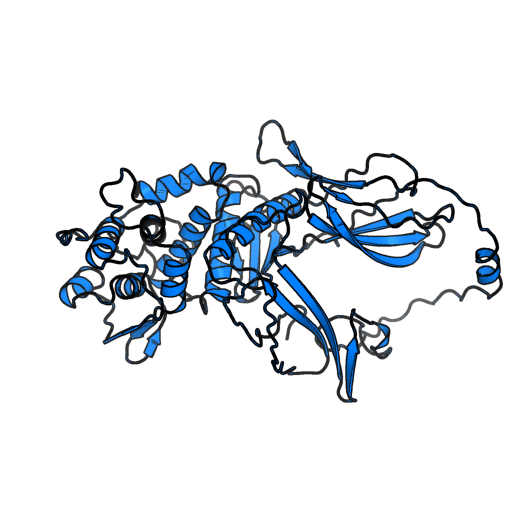5 C C . ALA A 1 321 ? -18.566 8.866 0.483 1.00 60.38 321 ALA A C 1
ATOM 2507 O O . ALA A 1 321 ? -19.392 9.538 1.101 1.00 60.38 321 ALA A O 1
ATOM 2508 N N . CYS A 1 322 ? -17.253 9.070 0.574 1.00 80.69 322 CYS A N 1
ATOM 2509 C CA . CYS A 1 322 ? -16.715 10.349 0.997 1.00 80.69 322 CYS A CA 1
ATOM 2510 C C . CYS A 1 322 ? -17.325 11.416 0.081 1.00 80.69 322 CYS A C 1
ATOM 2512 O O . CYS A 1 322 ? -17.478 11.194 -1.129 1.00 80.69 322 CYS A O 1
ATOM 2514 N N . GLY A 1 323 ? -17.764 12.535 0.654 1.00 76.56 323 GLY A N 1
ATOM 2515 C CA . GLY A 1 323 ? -18.403 13.584 -0.131 1.00 76.56 323 GLY A CA 1
ATOM 2516 C C . GLY A 1 323 ? -17.490 14.096 -1.260 1.00 76.56 323 GLY A C 1
ATOM 2517 O O . GLY A 1 323 ? -16.262 14.029 -1.159 1.00 76.56 323 GLY A O 1
ATOM 2518 N N . PRO A 1 324 ? -18.049 14.640 -2.358 1.00 74.38 324 PRO A N 1
ATOM 2519 C CA . PRO A 1 324 ? -17.237 15.354 -3.337 1.00 74.38 324 PRO A CA 1
ATOM 2520 C C . PRO A 1 324 ? -16.498 16.509 -2.642 1.00 74.38 324 PRO A C 1
ATOM 2522 O O . PRO A 1 324 ? -17.129 17.366 -2.027 1.00 74.38 324 PRO A O 1
ATOM 2525 N N . GLY A 1 325 ? -15.167 16.535 -2.752 1.00 69.81 325 GLY A N 1
ATOM 2526 C CA . GLY A 1 325 ? -14.323 17.507 -2.045 1.00 69.81 325 GLY A CA 1
ATOM 2527 C C . GLY A 1 325 ? -13.819 17.053 -0.670 1.00 69.81 325 GLY A C 1
ATOM 2528 O O . GLY A 1 325 ? -13.333 17.903 0.080 1.00 69.81 325 GLY A O 1
ATOM 2529 N N . HIS A 1 326 ? -13.921 15.750 -0.362 1.00 78.81 326 HIS A N 1
ATOM 2530 C CA . HIS A 1 326 ? -13.290 15.103 0.797 1.00 78.81 326 HIS A CA 1
ATOM 2531 C C . HIS A 1 326 ? -11.869 15.617 1.035 1.00 78.81 326 HIS A C 1
ATOM 2533 O O . HIS A 1 326 ? -11.068 15.731 0.102 1.00 78.81 326 HIS A O 1
ATOM 2539 N N . ASN A 1 327 ? -11.562 15.924 2.292 1.00 80.19 327 ASN A N 1
ATOM 2540 C CA . ASN A 1 327 ? -10.213 16.228 2.736 1.00 80.19 327 ASN A CA 1
ATOM 2541 C C . ASN A 1 327 ? -9.971 15.642 4.130 1.00 80.19 327 ASN A C 1
ATOM 2543 O O . ASN A 1 327 ? -10.898 15.310 4.857 1.00 80.19 327 ASN A O 1
ATOM 2547 N N . TRP A 1 328 ? -8.705 15.585 4.528 1.00 75.31 328 TRP A N 1
ATOM 2548 C CA . TRP A 1 328 ? -8.253 15.001 5.795 1.00 75.31 328 TRP A CA 1
ATOM 2549 C C . TRP A 1 328 ? -9.012 15.434 7.061 1.00 75.31 328 TRP A C 1
ATOM 2551 O O . TRP A 1 328 ? -9.086 14.674 8.028 1.00 75.31 328 TRP A O 1
ATOM 2561 N N . GLY A 1 329 ? -9.535 16.664 7.090 1.00 73.12 329 GLY A N 1
ATOM 2562 C CA . GLY A 1 329 ? -10.187 17.243 8.264 1.00 73.12 329 GLY A CA 1
ATOM 2563 C C . GLY A 1 329 ? -11.713 17.282 8.196 1.00 73.12 329 GLY A C 1
ATOM 2564 O O . GLY A 1 329 ? -12.331 17.742 9.163 1.00 73.12 329 GLY A O 1
ATOM 2565 N N . THR A 1 330 ? -12.345 16.868 7.093 1.00 82.00 330 THR A N 1
ATOM 2566 C CA . THR A 1 330 ? -13.808 16.927 6.985 1.00 82.00 330 THR A CA 1
ATOM 2567 C C . THR A 1 330 ? -14.480 15.859 7.834 1.00 82.00 330 THR A C 1
ATOM 2569 O O . THR A 1 330 ? -13.976 14.755 8.030 1.00 82.00 330 THR A O 1
ATOM 2572 N N . VAL A 1 331 ? -15.628 16.236 8.396 1.00 80.00 331 VAL A N 1
ATOM 2573 C CA . VAL A 1 331 ? -16.532 15.317 9.084 1.00 80.00 331 VAL A CA 1
ATOM 2574 C C . VAL A 1 331 ? -17.307 14.576 8.011 1.00 80.00 331 VAL A C 1
ATOM 2576 O O . VAL A 1 331 ? -18.094 15.179 7.284 1.00 80.00 331 VAL A O 1
ATOM 2579 N N . GLU A 1 332 ? -17.080 13.278 7.926 1.00 83.94 332 GLU A N 1
ATOM 2580 C CA . GLU A 1 332 ? -17.652 12.407 6.909 1.00 83.94 332 GLU A CA 1
ATOM 2581 C C . GLU A 1 332 ? -18.513 11.319 7.560 1.00 83.94 332 GLU A C 1
ATOM 2583 O O . GLU A 1 332 ? -18.785 11.327 8.760 1.00 83.94 332 GLU A O 1
ATOM 2588 N N . SER A 1 333 ? -18.975 10.350 6.771 1.00 86.31 333 SER A N 1
ATOM 2589 C CA . SER A 1 333 ? -19.566 9.135 7.339 1.00 86.31 333 SER A CA 1
ATOM 2590 C C . SER A 1 333 ? -18.514 8.306 8.090 1.00 86.31 333 SER A C 1
ATOM 2592 O O . SER A 1 333 ? -17.348 8.277 7.701 1.00 86.31 333 SER A O 1
ATOM 2594 N N . PHE A 1 334 ? -18.932 7.534 9.099 1.00 84.81 334 PHE A N 1
ATOM 2595 C CA . PHE A 1 334 ? -18.049 6.584 9.796 1.00 84.81 334 PHE A CA 1
ATOM 2596 C C . PHE A 1 334 ? -17.336 5.610 8.853 1.00 84.81 334 PHE A C 1
ATOM 2598 O O . PHE A 1 334 ? -1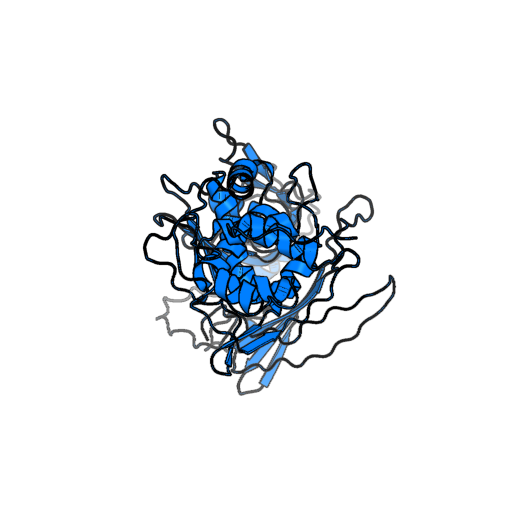6.225 5.186 9.146 1.00 84.81 334 PHE A O 1
ATOM 2605 N N . ALA A 1 335 ? -17.976 5.233 7.742 1.00 84.69 335 ALA A N 1
ATOM 2606 C CA . ALA A 1 335 ? -17.377 4.373 6.729 1.00 84.69 335 ALA A CA 1
ATOM 2607 C C . ALA A 1 335 ? -16.244 5.085 5.974 1.00 84.69 335 ALA A C 1
ATOM 2609 O O . ALA A 1 335 ? -15.174 4.507 5.809 1.00 84.69 335 ALA A O 1
ATOM 2610 N N . CYS A 1 336 ? -16.457 6.344 5.577 1.00 87.50 336 CYS A N 1
ATOM 2611 C CA . CYS A 1 336 ? -15.419 7.158 4.944 1.00 87.50 336 CYS A CA 1
ATOM 2612 C C . CYS A 1 336 ? -14.249 7.407 5.909 1.00 87.50 336 CYS A C 1
ATOM 2614 O O . CYS A 1 336 ? -13.115 7.072 5.587 1.00 87.50 336 CYS A O 1
ATOM 2616 N N . ALA A 1 337 ? -14.526 7.886 7.127 1.00 88.38 337 ALA A N 1
ATOM 2617 C CA . ALA A 1 337 ? -13.497 8.132 8.138 1.00 88.38 337 ALA A CA 1
ATOM 2618 C C . ALA A 1 337 ? -12.694 6.867 8.474 1.00 88.38 337 ALA A C 1
ATOM 2620 O O . ALA A 1 337 ? -11.478 6.927 8.618 1.00 88.38 337 ALA A O 1
ATOM 2621 N N . TYR A 1 338 ? -13.363 5.714 8.554 1.00 89.12 338 TYR A N 1
ATOM 2622 C CA . TYR A 1 338 ? -12.715 4.420 8.751 1.00 89.12 338 TYR A CA 1
ATOM 2623 C C . TYR A 1 338 ? -11.786 4.054 7.593 1.00 89.12 338 TYR A C 1
ATOM 2625 O O . TYR A 1 338 ? -10.638 3.676 7.819 1.00 89.12 338 TYR A O 1
ATOM 2633 N N . SER A 1 339 ? -12.272 4.167 6.357 1.00 90.69 339 SER A N 1
ATOM 2634 C CA . SER A 1 339 ? -11.496 3.759 5.193 1.00 90.69 339 SER A CA 1
ATOM 2635 C C . SER A 1 339 ? -10.314 4.678 4.918 1.00 90.69 339 SER A C 1
ATOM 2637 O O . SER A 1 339 ? -9.199 4.200 4.725 1.00 90.69 339 SER A O 1
ATOM 2639 N N . GLU A 1 340 ? -10.552 5.984 4.896 1.00 91.94 340 GLU A N 1
ATOM 2640 C CA . GLU A 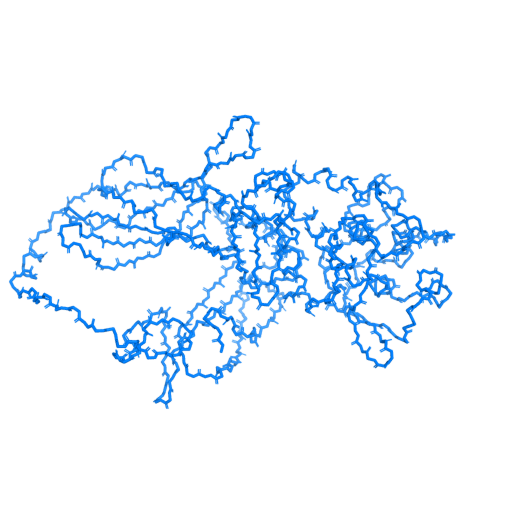1 340 ? -9.510 6.979 4.660 1.00 91.94 340 GLU A CA 1
ATOM 2641 C C . GLU A 1 340 ? -8.544 7.043 5.846 1.00 91.94 340 GLU A C 1
ATOM 2643 O O . GLU A 1 340 ? -7.333 7.094 5.657 1.00 91.94 340 GLU A O 1
ATOM 2648 N N . GLY A 1 341 ? -9.050 6.916 7.078 1.00 92.69 341 GLY A N 1
ATOM 2649 C CA . GLY A 1 341 ? -8.220 6.849 8.280 1.00 92.69 341 GLY A CA 1
ATOM 2650 C C . GLY A 1 341 ? -7.276 5.656 8.286 1.00 92.69 341 GLY A C 1
ATOM 2651 O O . GLY A 1 341 ? -6.103 5.802 8.625 1.00 92.69 341 GLY A O 1
ATOM 2652 N N . PHE A 1 342 ? -7.749 4.489 7.841 1.00 93.75 342 PHE A N 1
ATOM 2653 C CA . PHE A 1 342 ? -6.879 3.335 7.637 1.00 93.75 342 PHE A CA 1
ATOM 2654 C C . PHE A 1 342 ? -5.812 3.592 6.576 1.00 93.75 342 PHE A C 1
ATOM 2656 O O . PHE A 1 342 ? -4.651 3.264 6.798 1.00 93.75 342 PHE A O 1
ATOM 2663 N N . ALA A 1 343 ? -6.188 4.153 5.427 1.00 94.56 343 ALA A N 1
ATOM 2664 C CA . ALA A 1 343 ? -5.247 4.441 4.351 1.00 94.56 343 ALA A CA 1
ATOM 2665 C C . ALA A 1 343 ? -4.168 5.447 4.794 1.00 94.56 343 ALA A C 1
ATOM 2667 O O . ALA A 1 343 ? -2.981 5.221 4.548 1.00 94.56 343 ALA A O 1
ATOM 2668 N N . SER A 1 344 ? -4.556 6.467 5.560 1.00 95.00 344 SER A N 1
ATOM 2669 C CA . SER A 1 344 ? -3.647 7.435 6.175 1.00 95.00 344 SER A CA 1
ATOM 2670 C C . SER A 1 344 ? -2.702 6.784 7.188 1.00 95.00 344 SER A C 1
ATOM 2672 O O . SER A 1 344 ? -1.486 6.972 7.110 1.00 95.00 344 SER A O 1
ATOM 2674 N N . PHE A 1 345 ? -3.226 5.960 8.098 1.00 95.31 345 PHE A N 1
ATOM 2675 C CA . PHE A 1 345 ? -2.413 5.164 9.024 1.00 95.31 345 PHE A CA 1
ATOM 2676 C C . PHE A 1 345 ? -1.440 4.238 8.280 1.00 95.31 345 PHE A C 1
ATOM 2678 O O . PHE A 1 345 ? -0.249 4.184 8.585 1.00 95.31 345 PHE A O 1
ATOM 2685 N N . HIS A 1 346 ? -1.924 3.538 7.254 1.00 96.50 346 HIS A N 1
ATOM 2686 C CA . HIS A 1 346 ? -1.104 2.670 6.422 1.00 96.50 346 HIS A CA 1
ATOM 2687 C C . HIS A 1 346 ? 0.038 3.461 5.773 1.00 96.50 346 HIS A C 1
ATOM 2689 O O . HIS A 1 346 ? 1.179 2.990 5.751 1.00 96.50 346 HIS A O 1
ATOM 2695 N N . ALA A 1 347 ? -0.238 4.671 5.280 1.00 95.94 347 ALA A N 1
ATOM 2696 C CA . ALA A 1 347 ? 0.784 5.542 4.727 1.00 95.94 347 ALA A CA 1
ATOM 2697 C C . ALA A 1 347 ? 1.858 5.887 5.765 1.00 95.94 347 ALA A C 1
ATOM 2699 O O . ALA A 1 347 ? 3.039 5.697 5.480 1.00 95.94 347 ALA A O 1
ATOM 2700 N N . ALA A 1 348 ? 1.458 6.301 6.972 1.00 94.12 348 ALA A N 1
ATOM 2701 C CA . ALA A 1 348 ? 2.371 6.603 8.075 1.00 94.12 348 ALA A CA 1
ATOM 2702 C C . ALA A 1 348 ? 3.294 5.421 8.428 1.00 94.12 348 ALA A C 1
ATOM 2704 O O . ALA A 1 348 ? 4.487 5.621 8.648 1.00 94.12 348 ALA A O 1
ATOM 2705 N N . MET A 1 349 ? 2.765 4.193 8.418 1.00 94.44 349 MET A N 1
ATOM 2706 C CA . MET A 1 349 ? 3.515 2.991 8.800 1.00 94.44 349 MET A CA 1
ATOM 2707 C C . MET A 1 349 ? 4.431 2.433 7.706 1.00 94.44 349 MET A C 1
ATOM 2709 O O . MET A 1 349 ? 5.407 1.750 8.013 1.00 94.44 349 MET A O 1
ATOM 2713 N N . THR A 1 350 ? 4.097 2.646 6.431 1.00 94.81 350 THR A N 1
ATOM 2714 C CA . THR A 1 350 ? 4.747 1.930 5.314 1.00 94.81 350 THR A CA 1
ATOM 2715 C C . THR A 1 350 ? 5.485 2.831 4.339 1.00 94.81 350 THR A C 1
ATOM 2717 O O . THR A 1 350 ? 6.318 2.348 3.568 1.00 94.81 350 THR A O 1
ATOM 2720 N N . GLY A 1 351 ? 5.191 4.129 4.341 1.00 91.62 351 GLY A N 1
ATOM 2721 C CA . GLY A 1 351 ? 5.882 5.071 3.482 1.00 91.62 351 GLY A CA 1
ATOM 2722 C C . GLY A 1 351 ? 7.264 5.466 4.016 1.00 91.62 351 GLY A C 1
ATOM 2723 O O . GLY A 1 351 ? 7.634 5.154 5.147 1.00 91.62 351 GLY A O 1
ATOM 2724 N N . PRO A 1 352 ? 8.069 6.154 3.191 1.00 88.31 352 PRO A N 1
ATOM 2725 C CA . PRO A 1 352 ? 9.440 6.521 3.535 1.00 88.31 352 PRO A CA 1
ATOM 2726 C C . PRO A 1 352 ? 9.473 7.537 4.699 1.00 88.31 352 PRO A C 1
ATOM 2728 O O . PRO A 1 352 ? 9.053 8.682 4.503 1.00 88.31 352 PRO A O 1
ATOM 2731 N N . PRO A 1 353 ? 10.034 7.195 5.880 1.00 84.19 353 PRO A N 1
ATOM 2732 C CA . PRO A 1 353 ? 9.900 8.012 7.094 1.00 84.19 353 PRO A CA 1
ATOM 2733 C C . PRO A 1 353 ? 10.391 9.456 6.946 1.00 84.19 353 PRO A C 1
ATOM 2735 O O . PRO A 1 353 ? 9.746 10.391 7.413 1.00 84.19 353 PRO A O 1
ATOM 2738 N N . ALA A 1 354 ? 11.496 9.656 6.219 1.00 77.69 354 ALA A N 1
ATOM 2739 C CA . ALA A 1 354 ? 12.079 10.978 5.975 1.00 77.69 354 ALA A CA 1
ATOM 2740 C C . ALA A 1 354 ? 11.130 11.953 5.251 1.00 77.69 354 ALA A C 1
ATOM 2742 O O . ALA A 1 354 ? 11.348 13.159 5.304 1.00 77.69 354 ALA A O 1
ATOM 2743 N N . ARG A 1 355 ? 10.097 11.435 4.578 1.00 81.62 355 ARG A N 1
ATOM 2744 C CA . ARG A 1 355 ? 9.133 12.215 3.791 1.00 81.62 355 ARG A CA 1
ATOM 2745 C C . ARG A 1 355 ? 7.782 12.371 4.470 1.00 81.62 355 ARG A C 1
ATOM 2747 O O . ARG A 1 355 ? 6.993 13.215 4.068 1.00 81.62 355 ARG A O 1
ATOM 2754 N N . LEU A 1 356 ? 7.489 11.524 5.453 1.00 85.94 356 LEU A N 1
ATOM 2755 C CA . LEU A 1 356 ? 6.168 11.454 6.072 1.00 85.94 356 LEU A CA 1
ATOM 2756 C C . LEU A 1 356 ? 6.098 12.117 7.443 1.00 85.94 356 LEU A C 1
ATOM 2758 O O . LEU A 1 356 ? 5.013 12.207 8.006 1.00 85.94 356 LEU A O 1
ATOM 2762 N N . SER A 1 357 ? 7.213 12.631 7.964 1.00 82.62 357 SER A N 1
ATOM 2763 C CA . SER A 1 357 ? 7.283 13.224 9.304 1.00 82.62 357 SER A CA 1
ATOM 2764 C C . SER A 1 357 ? 6.263 14.342 9.545 1.00 82.62 357 SER A C 1
ATOM 2766 O O . SER A 1 357 ? 5.692 14.418 10.628 1.00 82.62 357 SER A O 1
ATOM 2768 N N . SER A 1 358 ? 5.972 15.181 8.546 1.00 83.88 358 SER A N 1
ATOM 2769 C CA . SER A 1 358 ? 4.945 16.226 8.656 1.00 83.88 358 SER A CA 1
ATOM 2770 C C . SER A 1 358 ? 3.527 15.652 8.747 1.00 83.88 358 SER A C 1
ATOM 2772 O O . SER A 1 358 ? 2.720 16.147 9.528 1.00 83.88 358 SER A O 1
ATOM 2774 N N . TYR A 1 359 ? 3.231 14.593 7.992 1.00 84.50 359 TYR A N 1
ATOM 2775 C CA . TYR A 1 359 ? 1.934 13.910 7.996 1.00 84.50 359 TYR A CA 1
ATOM 2776 C C . TYR A 1 359 ? 1.713 13.120 9.286 1.00 84.50 359 TYR A C 1
ATOM 2778 O O . TYR A 1 359 ? 0.647 13.222 9.887 1.00 84.50 359 TYR A O 1
ATOM 2786 N N . VAL A 1 360 ? 2.743 12.411 9.753 1.00 85.62 360 VAL A N 1
ATOM 2787 C CA . VAL A 1 360 ? 2.752 11.744 11.063 1.00 85.62 360 VAL A CA 1
ATOM 2788 C C . VAL A 1 360 ? 2.555 12.775 12.175 1.00 85.62 360 VAL A C 1
ATOM 2790 O O . VAL A 1 360 ? 1.667 12.623 13.008 1.00 85.62 360 VAL A O 1
ATOM 2793 N N . GLY A 1 361 ? 3.279 13.897 12.117 1.00 84.25 361 GLY A N 1
ATOM 2794 C CA . GLY A 1 361 ? 3.120 14.988 13.074 1.00 84.25 361 GLY A CA 1
ATOM 2795 C C . GLY A 1 361 ? 1.714 15.598 13.077 1.00 84.25 361 GLY A C 1
ATOM 2796 O O . GLY A 1 361 ? 1.234 16.010 14.128 1.00 84.25 361 GLY A O 1
ATOM 2797 N N . VAL A 1 362 ? 1.004 15.639 11.945 1.00 84.69 362 VAL A N 1
ATOM 2798 C CA . VAL A 1 362 ? -0.408 16.066 11.904 1.00 84.69 362 VAL A CA 1
ATOM 2799 C C . VAL A 1 362 ? -1.319 15.088 12.650 1.00 84.69 362 VAL A C 1
ATOM 2801 O O . VAL A 1 362 ? -2.212 15.547 13.367 1.00 84.69 362 VAL A O 1
ATOM 2804 N N . MET A 1 363 ? -1.098 13.778 12.494 1.00 85.56 363 MET A N 1
ATOM 2805 C CA . MET A 1 363 ? -1.863 12.741 13.197 1.00 85.56 363 MET A CA 1
ATOM 2806 C C . MET A 1 363 ? -1.643 12.852 14.712 1.00 85.56 363 MET A C 1
ATOM 2808 O O . MET A 1 363 ? -2.612 13.030 15.445 1.00 85.56 363 MET A O 1
ATOM 2812 N N . GLN A 1 364 ? -0.380 12.901 15.148 1.00 84.50 364 GLN A N 1
ATOM 2813 C CA . GLN A 1 364 ? 0.009 12.999 16.564 1.00 84.50 364 GLN A CA 1
ATOM 2814 C C . GLN A 1 364 ? -0.409 14.331 17.210 1.00 84.50 364 GLN A C 1
ATOM 2816 O O . GLN A 1 364 ? -0.957 14.380 18.309 1.00 84.50 364 GLN A O 1
ATOM 2821 N N . SER A 1 365 ? -0.218 15.458 16.511 1.00 79.69 365 SER A N 1
ATOM 2822 C CA . SER A 1 365 ? -0.563 16.793 17.041 1.00 79.69 365 SER A CA 1
ATOM 2823 C C . SER A 1 365 ? -2.057 17.092 17.053 1.00 79.69 365 SER A C 1
ATOM 2825 O O . SER A 1 365 ? -2.472 18.102 17.626 1.00 79.69 365 SER A O 1
ATOM 2827 N N . ARG A 1 366 ? -2.870 16.268 16.384 1.00 75.69 366 ARG A N 1
ATOM 2828 C CA . ARG A 1 366 ? -4.321 16.449 16.291 1.00 75.69 366 ARG A CA 1
ATOM 2829 C C . ARG A 1 366 ? -4.741 17.781 15.661 1.00 75.69 366 ARG A C 1
ATOM 2831 O O . ARG A 1 366 ? -5.821 18.302 15.941 1.00 75.69 366 ARG A O 1
ATOM 2838 N N . SER A 1 367 ? -3.908 18.329 14.775 1.00 66.88 367 SER A N 1
ATOM 2839 C CA . SER A 1 367 ? -4.041 19.692 14.230 1.00 66.88 367 SER A CA 1
ATOM 2840 C C . SER A 1 367 ? -5.381 19.995 13.531 1.00 66.88 367 SER A C 1
ATOM 2842 O O . SER A 1 367 ? -5.738 21.162 13.379 1.00 66.88 367 SER A O 1
ATOM 2844 N N . TYR A 1 368 ? -6.144 18.972 13.125 1.00 67.38 368 TYR A N 1
ATOM 2845 C CA . TYR A 1 368 ? -7.441 19.114 12.440 1.00 67.38 368 TYR A CA 1
ATOM 2846 C C . TYR A 1 368 ? -8.644 18.602 13.243 1.00 67.38 368 TYR A C 1
ATOM 2848 O O . TYR A 1 368 ? -9.747 18.476 12.701 1.00 67.38 368 TYR A O 1
ATOM 2856 N N . PHE A 1 369 ? -8.455 18.284 14.523 1.00 76.69 369 PHE A N 1
ATOM 2857 C CA . PHE A 1 369 ? -9.485 17.607 15.296 1.00 76.69 369 PHE A CA 1
ATOM 2858 C C . PHE A 1 369 ? -10.605 18.578 15.645 1.00 76.69 369 PHE A C 1
ATOM 2860 O O . PHE A 1 369 ? -10.403 19.585 16.325 1.00 76.69 369 PHE A O 1
ATOM 2867 N N . GLN A 1 370 ? -11.811 18.243 15.202 1.00 69.62 370 GLN A N 1
ATOM 2868 C CA . GLN A 1 370 ? -13.016 18.909 15.665 1.00 69.62 370 GLN A CA 1
ATOM 2869 C C . GLN A 1 370 ? -13.519 18.183 16.914 1.00 69.62 370 GLN A C 1
ATOM 2871 O O . GLN A 1 370 ? -13.557 16.953 16.981 1.00 69.62 370 GLN A O 1
ATOM 2876 N N . THR A 1 371 ? -13.884 18.939 17.944 1.00 64.94 371 THR A N 1
ATOM 2877 C CA . THR A 1 371 ? -14.478 18.363 19.151 1.00 64.94 371 THR A CA 1
ATOM 2878 C C . THR A 1 371 ? -15.916 17.919 18.862 1.00 64.94 371 THR A C 1
ATOM 2880 O O . THR A 1 371 ? -16.655 18.593 18.149 1.00 64.94 371 THR A O 1
ATOM 2883 N N . GLY A 1 372 ? -16.329 16.770 19.408 1.00 63.75 372 GLY A N 1
ATOM 2884 C CA . GLY A 1 372 ? -17.716 16.290 19.316 1.00 63.75 372 GLY A CA 1
ATOM 2885 C C . GLY A 1 372 ? -18.103 15.530 18.039 1.00 63.75 372 GLY A C 1
ATOM 2886 O O . GLY A 1 372 ? -19.285 15.262 17.850 1.00 63.75 372 GLY A O 1
ATOM 2887 N N . VAL A 1 373 ? -17.142 15.151 17.188 1.00 71.31 373 VAL A N 1
ATOM 2888 C CA . VAL A 1 373 ? -17.383 14.395 15.935 1.00 71.31 373 VAL A CA 1
ATOM 2889 C C . VAL A 1 373 ? -16.730 13.006 15.938 1.00 71.31 373 VAL A C 1
ATOM 2891 O O . VAL A 1 373 ? -16.421 12.470 14.882 1.00 71.31 373 VAL A O 1
ATOM 2894 N N . ALA A 1 374 ? -16.491 12.453 17.131 1.00 70.88 374 ALA A N 1
ATOM 2895 C CA . ALA A 1 374 ? -15.757 11.214 17.402 1.00 70.88 374 ALA A CA 1
ATOM 2896 C C . ALA A 1 374 ? -15.864 10.155 16.288 1.00 70.88 374 ALA A C 1
ATOM 2898 O O . ALA A 1 374 ? -16.922 9.560 16.083 1.00 70.88 374 ALA A O 1
ATOM 2899 N N . GLY A 1 375 ? -14.758 9.900 15.588 1.00 70.56 375 GLY A N 1
ATOM 2900 C CA . GLY A 1 375 ? -14.645 8.831 14.592 1.00 70.56 375 GLY A CA 1
ATOM 2901 C C . GLY A 1 375 ? -15.263 9.150 13.233 1.00 70.56 375 GLY A C 1
ATOM 2902 O O . GLY A 1 375 ? -15.394 8.249 12.407 1.00 70.56 375 GLY A O 1
ATOM 2903 N N . LEU A 1 376 ? -15.633 10.410 12.998 1.00 79.94 376 LEU A N 1
ATOM 2904 C CA . LEU A 1 376 ? -16.117 10.915 11.711 1.00 79.94 376 LEU A CA 1
ATOM 2905 C C . LEU A 1 376 ? -15.032 11.655 10.916 1.00 79.94 376 LEU A C 1
ATOM 2907 O O . LEU A 1 376 ? -15.297 12.075 9.795 1.00 79.94 376 LEU A O 1
ATOM 2911 N N . GLN A 1 377 ? -13.827 11.820 11.469 1.00 86.56 377 GLN A N 1
ATOM 2912 C CA . GLN A 1 377 ? -12.679 12.388 10.760 1.00 86.56 377 GLN A CA 1
ATOM 2913 C C . GLN A 1 377 ? -11.635 11.301 10.484 1.00 86.56 377 GLN A C 1
ATOM 2915 O O . GLN A 1 377 ? -11.232 10.577 11.396 1.00 86.56 377 GLN A O 1
ATOM 2920 N N . GLU A 1 378 ? -11.159 11.233 9.240 1.00 89.56 378 GLU A N 1
ATOM 2921 C CA . GLU A 1 378 ? -10.064 10.356 8.795 1.00 89.56 378 GLU A CA 1
ATOM 2922 C C . GLU A 1 378 ? -8.854 10.430 9.738 1.00 89.56 378 GLU A C 1
ATOM 2924 O O . GLU A 1 378 ? -8.369 9.405 10.218 1.00 89.56 378 GLU A O 1
ATOM 2929 N N . VAL A 1 379 ? -8.415 11.647 10.072 1.00 87.94 379 VAL A N 1
ATOM 2930 C CA . VAL A 1 379 ? -7.221 11.863 10.900 1.00 87.94 379 VAL A CA 1
ATOM 2931 C C . VAL A 1 379 ? -7.361 11.300 12.322 1.00 87.94 379 VAL A C 1
ATOM 2933 O O . VAL A 1 379 ? -6.372 10.863 12.897 1.00 87.94 379 VAL A O 1
ATOM 2936 N N . GLN A 1 380 ? -8.576 11.251 12.884 1.00 88.00 380 GLN A N 1
ATOM 2937 C CA . GLN A 1 380 ? -8.810 10.681 14.219 1.00 88.00 380 GLN A CA 1
ATOM 2938 C C . GLN A 1 380 ? -8.653 9.162 14.213 1.00 88.00 380 GLN A C 1
ATOM 2940 O O . GLN A 1 380 ? -8.108 8.588 15.151 1.00 88.00 380 GLN A O 1
ATOM 2945 N N . ILE A 1 381 ? -9.134 8.512 13.151 1.00 90.50 381 ILE A N 1
ATOM 2946 C CA . ILE A 1 381 ? -8.968 7.070 12.962 1.00 90.50 381 ILE A CA 1
ATOM 2947 C C . ILE A 1 381 ? -7.498 6.749 12.690 1.00 90.50 381 ILE A C 1
ATOM 2949 O O . ILE A 1 381 ? -6.980 5.793 13.260 1.00 90.50 381 ILE A O 1
ATOM 2953 N N . ALA A 1 382 ? -6.823 7.553 11.865 1.00 92.75 382 ALA A N 1
ATOM 2954 C CA . ALA A 1 382 ? -5.409 7.365 11.572 1.00 92.75 382 ALA A CA 1
ATOM 2955 C C . ALA A 1 382 ? -4.540 7.491 12.834 1.00 92.75 382 ALA A C 1
ATOM 2957 O O . ALA A 1 382 ? -3.721 6.613 13.088 1.00 92.75 382 ALA A O 1
ATOM 2958 N N . ALA A 1 383 ? -4.767 8.532 13.644 1.00 90.75 383 ALA A N 1
ATOM 2959 C CA . ALA A 1 383 ? -4.058 8.750 14.905 1.00 90.75 383 ALA A CA 1
ATOM 2960 C C . ALA A 1 383 ? -4.343 7.639 15.926 1.00 90.75 383 ALA A C 1
ATOM 2962 O O . ALA A 1 383 ? -3.417 7.048 16.457 1.00 90.75 383 ALA A O 1
ATOM 2963 N N . LEU A 1 384 ? -5.611 7.237 16.096 1.00 91.25 384 LEU A N 1
ATOM 2964 C CA . LEU A 1 384 ? -5.962 6.080 16.928 1.00 91.25 384 LEU A CA 1
ATOM 2965 C C . LEU A 1 384 ? -5.184 4.820 16.535 1.00 91.25 384 LEU A C 1
ATOM 2967 O O . LEU A 1 384 ? -4.705 4.098 17.400 1.00 91.25 384 LEU A O 1
ATOM 2971 N N . LEU A 1 385 ? -5.130 4.506 15.241 1.00 94.31 385 LEU A N 1
ATOM 2972 C CA . LEU A 1 385 ? -4.429 3.318 14.763 1.00 94.31 385 LEU A CA 1
ATOM 2973 C C . LEU A 1 385 ? -2.913 3.440 14.948 1.00 94.31 385 LEU A C 1
ATOM 2975 O O . LEU A 1 385 ? -2.267 2.431 15.225 1.00 94.31 385 LEU A O 1
ATOM 2979 N N . LEU A 1 386 ? -2.367 4.650 14.805 1.00 93.12 386 LEU A N 1
ATOM 2980 C CA . LEU A 1 386 ? -0.952 4.936 15.008 1.00 93.12 386 LEU A CA 1
ATOM 2981 C C . LEU A 1 386 ? -0.548 4.710 16.469 1.00 93.12 386 LEU A C 1
ATOM 2983 O O . LEU A 1 386 ? 0.310 3.865 16.699 1.00 93.12 386 LEU A O 1
ATOM 2987 N N . ASP A 1 387 ? -1.251 5.325 17.420 1.00 92.44 387 ASP A N 1
ATOM 2988 C CA . ASP A 1 387 ? -1.009 5.213 18.871 1.00 92.44 387 ASP A CA 1
ATOM 2989 C C . ASP A 1 387 ? -1.232 3.783 19.420 1.00 92.44 387 ASP A C 1
ATOM 2991 O O . ASP A 1 387 ? -0.878 3.445 20.550 1.00 92.44 387 ASP A O 1
ATOM 2995 N N . LEU A 1 388 ? -1.896 2.909 18.650 1.00 93.19 388 LEU A N 1
ATOM 2996 C CA . LEU A 1 388 ? -2.015 1.485 18.982 1.00 93.19 388 LEU A CA 1
ATOM 2997 C C . LEU A 1 388 ? -0.775 0.678 18.581 1.00 93.19 388 LEU A C 1
ATOM 2999 O O . LEU A 1 388 ? -0.620 -0.443 19.067 1.00 93.19 388 LEU A O 1
ATOM 3003 N N . VAL A 1 389 ? 0.063 1.181 17.671 1.00 93.06 389 VAL A N 1
ATOM 3004 C CA . VAL A 1 389 ? 1.185 0.441 17.067 1.00 93.06 389 VAL A CA 1
ATOM 3005 C C . VAL A 1 389 ? 2.533 1.076 17.357 1.00 93.06 389 VAL A C 1
ATOM 3007 O O . VAL A 1 389 ? 3.520 0.347 17.488 1.00 93.06 389 VAL A O 1
ATOM 3010 N N . ASP A 1 390 ? 2.609 2.400 17.429 1.00 86.69 390 ASP A N 1
ATOM 3011 C CA . ASP A 1 390 ? 3.858 3.065 17.747 1.00 86.69 390 ASP A CA 1
ATOM 3012 C C . ASP A 1 390 ? 4.299 2.758 19.187 1.00 86.69 390 ASP A C 1
ATOM 3014 O O . ASP A 1 390 ? 3.616 2.104 19.983 1.00 86.69 390 ASP A O 1
ATOM 3018 N N . ALA A 1 391 ? 5.569 3.039 19.465 1.00 77.81 391 ALA A N 1
ATOM 3019 C CA . ALA A 1 391 ? 6.120 2.738 20.772 1.00 77.81 391 ALA A CA 1
ATOM 3020 C C . ALA A 1 391 ? 5.497 3.687 21.794 1.00 77.81 391 ALA A C 1
ATOM 3022 O O . ALA A 1 391 ? 5.475 4.888 21.540 1.00 77.81 391 ALA A O 1
ATOM 3023 N N . ALA A 1 392 ? 5.130 3.152 22.965 1.00 65.69 392 ALA A N 1
ATOM 3024 C CA . ALA A 1 392 ? 4.829 3.949 24.149 1.00 65.69 392 ALA A CA 1
ATOM 3025 C C . ALA A 1 392 ? 6.002 4.907 24.402 1.00 65.69 392 ALA A C 1
ATOM 3027 O O . ALA A 1 392 ? 7.069 4.497 24.872 1.00 65.69 392 ALA A O 1
ATOM 3028 N N . ASN A 1 393 ? 5.836 6.150 23.970 1.00 67.56 393 ASN A N 1
ATOM 3029 C CA . ASN A 1 393 ? 6.872 7.167 23.949 1.00 67.56 393 ASN A CA 1
ATOM 3030 C C . ASN A 1 393 ? 6.577 8.196 25.063 1.00 67.56 393 ASN A C 1
ATOM 3032 O O . ASN A 1 393 ? 5.866 7.897 26.024 1.00 67.56 393 ASN A O 1
ATOM 3036 N N . ASP A 1 394 ? 7.170 9.391 24.994 1.00 58.03 394 ASP A N 1
ATOM 3037 C CA . ASP A 1 394 ? 6.962 10.443 26.003 1.00 58.03 394 ASP A CA 1
ATOM 3038 C C . ASP A 1 394 ? 5.542 11.057 25.962 1.00 58.03 394 ASP A C 1
ATOM 3040 O O . ASP A 1 394 ? 5.180 11.887 26.807 1.00 58.03 394 ASP A O 1
ATOM 3044 N N . GLU A 1 395 ? 4.709 10.660 25.002 1.00 75.88 395 GLU A N 1
ATOM 3045 C CA . GLU A 1 395 ? 3.313 11.040 24.920 1.00 75.88 395 GLU A CA 1
ATOM 3046 C C . GLU A 1 395 ? 2.515 10.307 26.002 1.00 75.88 395 GLU A C 1
ATOM 3048 O O . GLU A 1 395 ? 2.285 9.104 25.980 1.00 75.88 395 GLU A O 1
ATOM 3053 N N . SER A 1 396 ? 2.050 11.064 27.000 1.00 74.44 396 SER A N 1
ATOM 3054 C CA . SER A 1 396 ? 1.342 10.514 28.173 1.00 74.44 396 SER A CA 1
ATOM 3055 C C . SER A 1 396 ? 0.094 9.661 27.862 1.00 74.44 396 SER A C 1
ATOM 3057 O O . SER A 1 396 ? -0.435 8.994 28.761 1.00 74.44 396 SER A O 1
ATOM 3059 N N . HIS A 1 397 ? -0.393 9.687 26.619 1.00 76.44 397 HIS A N 1
ATOM 3060 C CA . HIS A 1 397 ? -1.537 8.912 26.154 1.00 76.44 397 HIS A CA 1
ATOM 3061 C C . HIS A 1 397 ? -1.162 7.555 25.536 1.00 76.44 397 HIS A C 1
ATOM 3063 O O . HIS A 1 397 ? -2.005 6.654 25.598 1.00 76.44 397 HIS A O 1
ATOM 3069 N N . ASP A 1 398 ? 0.085 7.361 25.099 1.00 82.75 398 ASP A N 1
ATOM 3070 C CA . ASP A 1 398 ? 0.585 6.112 24.513 1.00 82.75 398 ASP A CA 1
ATOM 3071 C C . ASP A 1 398 ? 0.895 5.106 25.622 1.00 82.75 398 ASP A C 1
ATOM 3073 O O . ASP A 1 398 ? 2.012 4.954 26.114 1.00 82.75 398 ASP A O 1
ATOM 3077 N N . GLN A 1 399 ? -0.153 4.445 26.108 1.00 80.25 399 GLN A N 1
ATOM 3078 C CA . GLN A 1 399 ? -0.047 3.457 27.188 1.00 80.25 399 GLN A CA 1
ATOM 3079 C C . GLN A 1 399 ? 0.130 2.028 26.673 1.00 80.25 399 GLN A C 1
ATOM 3081 O O . GLN A 1 399 ? 0.331 1.107 27.467 1.00 80.25 399 GLN A O 1
ATOM 3086 N N . VAL A 1 400 ? -0.020 1.819 25.368 1.00 89.56 400 VAL A N 1
ATOM 3087 C CA . VAL A 1 400 ? 0.009 0.504 24.731 1.00 89.56 400 VAL A CA 1
ATOM 3088 C C . VAL A 1 400 ? 0.805 0.581 23.443 1.00 89.56 400 VAL A C 1
ATOM 3090 O O . VAL A 1 400 ? 0.935 1.638 22.853 1.00 89.56 400 VAL A O 1
ATOM 3093 N N . SER A 1 401 ? 1.348 -0.556 23.030 1.00 92.94 401 SER A N 1
ATOM 3094 C CA . SER A 1 401 ? 1.996 -0.718 21.736 1.00 92.94 401 SER A CA 1
ATOM 3095 C C . SER A 1 401 ? 1.765 -2.155 21.308 1.00 92.94 401 SER A C 1
ATOM 3097 O O . SER A 1 401 ? 2.121 -3.098 22.033 1.00 92.94 401 SER A O 1
ATOM 3099 N N . TYR A 1 402 ? 1.090 -2.333 20.182 1.00 93.94 402 TYR A N 1
ATOM 3100 C CA . TYR A 1 402 ? 0.720 -3.634 19.656 1.00 93.94 402 TYR A CA 1
ATOM 3101 C C . TYR A 1 402 ? 1.385 -3.890 18.309 1.00 93.94 402 TYR A C 1
ATOM 3103 O O . TYR A 1 402 ? 1.598 -2.969 17.524 1.00 93.94 402 TYR A O 1
ATOM 3111 N N . PRO A 1 403 ? 1.677 -5.160 17.981 1.00 94.44 403 PRO A N 1
ATOM 3112 C CA . PRO A 1 403 ? 2.156 -5.495 16.652 1.00 94.44 403 PRO A CA 1
ATOM 3113 C C . PRO A 1 403 ? 1.169 -5.028 15.576 1.00 94.44 403 PRO A C 1
ATOM 3115 O O . PRO A 1 403 ? -0.039 -5.247 15.701 1.00 94.44 403 PRO A O 1
ATOM 3118 N N . LEU A 1 404 ? 1.685 -4.489 14.468 1.00 93.00 404 LEU A N 1
ATOM 3119 C CA . LEU A 1 404 ? 0.874 -4.121 13.299 1.00 93.00 404 LEU A CA 1
ATOM 3120 C C . LEU A 1 404 ? -0.014 -5.288 12.813 1.00 93.00 404 LEU A C 1
ATOM 3122 O O . LEU A 1 404 ? -1.130 -5.069 12.347 1.00 93.00 404 LEU A O 1
ATOM 3126 N N . SER A 1 405 ? 0.439 -6.532 13.004 1.00 94.00 405 SER A N 1
ATOM 3127 C CA . SER A 1 405 ? -0.316 -7.748 12.674 1.00 94.00 405 SER A CA 1
ATOM 3128 C C . SER A 1 405 ? -1.549 -7.967 13.534 1.00 94.00 405 SER A C 1
ATOM 3130 O O . SER A 1 405 ? -2.552 -8.459 13.019 1.00 94.00 405 SER A O 1
ATOM 3132 N N . TYR A 1 406 ? -1.518 -7.564 14.804 1.00 95.19 406 TYR A N 1
ATOM 3133 C CA . TYR A 1 406 ? -2.696 -7.585 15.665 1.00 95.19 406 TYR A CA 1
ATOM 3134 C C . TYR A 1 406 ? -3.720 -6.545 15.199 1.00 95.19 406 TYR A C 1
ATOM 3136 O O . TYR A 1 406 ? -4.878 -6.888 14.970 1.00 95.19 406 TYR A O 1
ATOM 3144 N N . VAL A 1 407 ? -3.284 -5.303 14.959 1.00 94.31 407 VAL A N 1
ATOM 3145 C CA . VAL A 1 407 ? -4.155 -4.229 14.452 1.00 94.31 407 VAL A CA 1
ATOM 3146 C C . VAL A 1 407 ? -4.788 -4.620 13.116 1.00 94.31 407 VAL A C 1
ATOM 3148 O O . VAL A 1 407 ? -6.008 -4.548 12.967 1.00 94.31 407 VAL A O 1
ATOM 3151 N N . GLY A 1 408 ? -3.991 -5.140 12.180 1.00 92.56 408 GLY A N 1
ATOM 3152 C CA . GLY A 1 408 ? -4.485 -5.668 10.911 1.00 92.56 408 GLY A CA 1
ATOM 3153 C C . GLY A 1 408 ? -5.487 -6.814 11.077 1.00 92.56 408 GLY A C 1
ATOM 3154 O O . GLY A 1 408 ? -6.492 -6.839 10.372 1.00 92.56 408 GLY A O 1
ATOM 3155 N N . ALA A 1 409 ? -5.264 -7.741 12.014 1.00 92.25 409 ALA A N 1
ATOM 3156 C CA . ALA A 1 409 ? -6.174 -8.860 12.273 1.00 92.25 409 ALA A CA 1
ATOM 3157 C C . ALA A 1 409 ? -7.515 -8.413 12.876 1.00 92.25 409 ALA A C 1
ATOM 3159 O O . ALA A 1 409 ? -8.565 -8.904 12.450 1.00 92.25 409 ALA A O 1
ATOM 3160 N N . VAL A 1 410 ? -7.502 -7.454 13.810 1.00 92.81 410 VAL A N 1
ATOM 3161 C CA . VAL A 1 410 ? -8.734 -6.857 14.348 1.00 92.81 410 VAL A CA 1
ATOM 3162 C C . VAL A 1 410 ? -9.492 -6.176 13.218 1.00 92.81 410 VAL A C 1
ATOM 3164 O O . VAL A 1 410 ? -10.666 -6.463 13.007 1.00 92.81 410 VAL A O 1
ATOM 3167 N N . MET A 1 411 ? -8.822 -5.352 12.408 1.00 90.62 411 MET A N 1
ATOM 3168 C CA . MET A 1 411 ? -9.460 -4.717 11.251 1.00 90.62 411 MET A CA 1
ATOM 3169 C C . MET A 1 411 ? -10.035 -5.740 10.268 1.00 90.62 411 MET A C 1
ATOM 3171 O O . MET A 1 411 ? -11.156 -5.558 9.801 1.00 90.62 411 MET A O 1
ATOM 3175 N N . ALA A 1 412 ? -9.311 -6.834 10.004 1.00 88.56 412 ALA A N 1
ATOM 3176 C CA . ALA A 1 412 ? -9.702 -7.905 9.086 1.00 88.56 412 ALA A CA 1
ATOM 3177 C C . ALA A 1 412 ? -10.888 -8.765 9.558 1.00 88.56 412 ALA A C 1
ATOM 3179 O O . ALA A 1 412 ? -11.498 -9.453 8.741 1.00 88.56 412 ALA A O 1
ATOM 3180 N N . SER A 1 413 ? -11.213 -8.751 10.849 1.00 90.38 413 SER A N 1
ATOM 3181 C CA . SER A 1 413 ? -12.240 -9.626 11.431 1.00 90.38 413 SER A CA 1
ATOM 3182 C C . SER A 1 413 ? -13.359 -8.879 12.152 1.00 90.38 413 SER A C 1
ATOM 3184 O O . SER A 1 413 ? -14.394 -9.478 12.440 1.00 90.38 413 SER A O 1
ATOM 3186 N N . CYS A 1 414 ? -13.178 -7.582 12.415 1.00 90.19 414 CYS A N 1
ATOM 3187 C CA . CYS A 1 414 ? -14.141 -6.769 13.137 1.00 90.19 414 CYS A CA 1
ATOM 3188 C C . CYS A 1 414 ? -15.458 -6.649 12.368 1.00 90.19 414 CYS A C 1
ATOM 3190 O O . CYS A 1 414 ? -15.525 -6.123 11.252 1.00 90.19 414 CYS A O 1
ATOM 3192 N N . GLU A 1 415 ? -16.516 -7.121 13.011 1.00 89.06 415 GLU A N 1
ATOM 3193 C CA . GLU A 1 415 ? -17.886 -7.073 12.540 1.00 89.06 415 GLU A CA 1
ATOM 3194 C C . GLU A 1 415 ? -18.806 -6.650 13.676 1.00 89.06 415 GLU A C 1
ATOM 3196 O O . GLU A 1 415 ? -18.636 -7.035 14.833 1.00 89.06 415 GLU A O 1
ATOM 3201 N N . ALA A 1 416 ? -19.847 -5.909 13.329 1.00 88.19 416 ALA A N 1
ATOM 3202 C CA . ALA A 1 416 ? -20.881 -5.501 14.252 1.00 88.19 416 ALA A CA 1
ATOM 3203 C C . ALA A 1 416 ? -22.262 -5.809 13.679 1.00 88.19 416 ALA A C 1
ATOM 3205 O O . ALA A 1 416 ? -22.496 -5.713 12.474 1.00 88.19 416 ALA A O 1
ATOM 3206 N N . GLN A 1 417 ? -23.177 -6.228 14.546 1.00 88.75 417 GLN A N 1
ATOM 3207 C CA . GLN A 1 417 ? -24.528 -6.595 14.164 1.00 88.75 417 GLN A CA 1
ATOM 3208 C C . GLN A 1 417 ? -25.440 -5.364 14.217 1.00 88.75 417 GLN A C 1
ATOM 3210 O O . GLN A 1 417 ? -25.744 -4.846 15.294 1.00 88.75 417 GLN A O 1
ATOM 3215 N N . VAL A 1 418 ? -25.887 -4.921 13.043 1.00 84.75 418 VAL A N 1
ATOM 3216 C CA . VAL A 1 418 ? -26.786 -3.779 12.830 1.00 84.75 418 VAL A CA 1
ATOM 3217 C C . VAL A 1 418 ? -28.070 -4.310 12.223 1.00 84.75 418 VAL A C 1
ATOM 3219 O O . VAL A 1 418 ? -28.028 -4.978 11.192 1.00 84.75 418 VAL A O 1
ATOM 3222 N N . ASP A 1 419 ? -29.204 -4.075 12.880 1.00 87.06 419 ASP A N 1
ATOM 3223 C CA . ASP A 1 419 ? -30.509 -4.576 12.428 1.00 87.06 419 ASP A CA 1
ATOM 3224 C C . ASP A 1 419 ? -30.504 -6.091 12.119 1.00 87.06 419 ASP A C 1
ATOM 3226 O O . ASP A 1 419 ? -31.132 -6.575 11.180 1.00 87.06 419 ASP A O 1
ATOM 3230 N N . GLY A 1 420 ? -29.748 -6.858 12.915 1.00 87.25 420 GLY A N 1
ATOM 3231 C CA . GLY A 1 420 ? -29.591 -8.308 12.764 1.00 87.25 420 GLY A CA 1
ATOM 3232 C C . GLY A 1 420 ? -28.548 -8.753 11.729 1.00 87.25 420 GLY A C 1
ATOM 3233 O O . GLY A 1 420 ? -28.224 -9.942 11.691 1.00 87.25 420 GLY A O 1
ATOM 3234 N N . VAL A 1 421 ? -27.975 -7.834 10.948 1.00 88.81 421 VAL A N 1
ATOM 3235 C CA . VAL A 1 421 ? -26.990 -8.110 9.892 1.00 88.81 421 VAL A CA 1
ATOM 3236 C C . VAL A 1 421 ? -25.578 -7.789 10.377 1.00 88.81 421 VAL A C 1
ATOM 3238 O O . VAL A 1 421 ? -25.327 -6.711 10.908 1.00 88.81 421 VAL A O 1
ATOM 3241 N N . TRP A 1 422 ? -24.643 -8.718 10.183 1.00 87.25 422 TRP A N 1
ATOM 3242 C CA . TRP A 1 422 ? -23.224 -8.485 10.459 1.00 87.25 422 TRP A CA 1
ATOM 3243 C C . TRP A 1 422 ? -22.612 -7.579 9.385 1.00 87.25 422 TRP A C 1
ATOM 3245 O O . TRP A 1 422 ? -22.764 -7.840 8.193 1.00 87.25 422 TRP A O 1
ATOM 3255 N N . SER A 1 423 ? -21.947 -6.508 9.815 1.00 83.69 423 SER A N 1
ATOM 3256 C CA . SER A 1 423 ? -21.337 -5.496 8.955 1.00 83.69 423 SER A CA 1
ATOM 3257 C C . SER A 1 423 ? -19.982 -5.054 9.497 1.00 83.69 423 SER A C 1
ATOM 3259 O O . SER A 1 423 ? -19.784 -4.958 10.704 1.00 83.69 423 SER A O 1
ATOM 3261 N N . ARG A 1 424 ? -19.059 -4.733 8.593 1.00 76.75 424 ARG A N 1
ATOM 3262 C CA . ARG A 1 424 ? -17.668 -4.344 8.894 1.00 76.75 424 ARG A CA 1
ATOM 3263 C C . ARG A 1 424 ? -17.463 -2.827 8.950 1.00 76.75 424 ARG A C 1
ATOM 3265 O O . ARG A 1 424 ? -16.348 -2.330 9.014 1.00 76.75 424 ARG A O 1
ATOM 3272 N N . ALA A 1 425 ? -18.561 -2.078 8.884 1.00 65.19 425 ALA A N 1
ATOM 3273 C CA . ALA A 1 425 ? -18.573 -0.672 8.511 1.00 65.19 425 ALA A CA 1
ATOM 3274 C C . ALA A 1 425 ? -18.491 0.324 9.678 1.00 65.19 425 ALA A C 1
ATOM 3276 O O . ALA A 1 425 ? -19.532 0.795 10.142 1.00 65.19 425 ALA A O 1
ATOM 3277 N N . GLY A 1 426 ? -17.286 0.765 10.050 1.00 71.50 426 GLY A N 1
ATOM 3278 C CA . GLY A 1 426 ? -17.100 2.063 10.714 1.00 71.50 426 GLY A CA 1
ATOM 3279 C C . GLY A 1 426 ? -16.099 2.102 11.865 1.00 71.50 426 GLY A C 1
ATOM 3280 O O . GLY A 1 426 ? -15.852 1.109 12.550 1.00 71.50 426 GLY A O 1
ATOM 3281 N N . GLY A 1 427 ? -15.559 3.300 12.104 1.00 69.44 427 GLY A N 1
ATOM 3282 C CA . GLY A 1 427 ? -14.621 3.568 13.196 1.00 69.44 427 GLY A CA 1
ATOM 3283 C C . GLY A 1 427 ? -15.196 3.307 14.592 1.00 69.44 427 GLY A C 1
ATOM 3284 O O . GLY A 1 427 ? -14.466 2.981 15.522 1.00 69.44 427 GLY A O 1
ATOM 3285 N N . ASP A 1 428 ? -16.518 3.376 14.729 1.00 72.88 428 ASP A N 1
ATOM 3286 C CA . ASP A 1 428 ? -17.253 3.048 15.948 1.00 72.88 428 ASP A CA 1
ATOM 3287 C C . ASP A 1 428 ? -17.276 1.556 16.280 1.00 72.88 428 ASP A C 1
ATOM 3289 O O . ASP A 1 428 ? -17.282 1.176 17.456 1.00 72.88 428 ASP A O 1
ATOM 3293 N N . TYR A 1 429 ? -17.272 0.699 15.259 1.00 84.38 429 TYR A N 1
ATOM 3294 C CA . TYR A 1 429 ? -17.160 -0.749 15.435 1.00 84.38 429 TYR A CA 1
ATOM 3295 C C . TYR A 1 429 ? -15.728 -1.133 15.756 1.00 84.38 429 TYR A C 1
ATOM 3297 O O . TYR A 1 429 ? -15.500 -1.939 16.653 1.00 84.38 429 TYR A O 1
ATOM 3305 N N .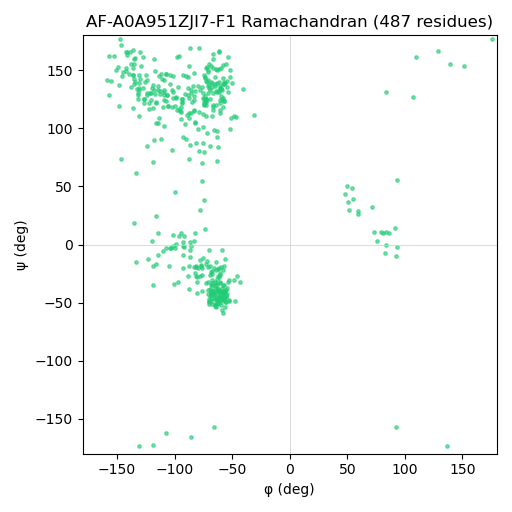 LEU A 1 430 ? -14.773 -0.479 15.095 1.00 84.19 430 LEU A N 1
ATOM 3306 C CA . LEU A 1 430 ? -13.354 -0.687 15.334 1.00 84.19 430 LEU A CA 1
ATOM 3307 C C . LEU A 1 430 ? -12.984 -0.468 16.811 1.00 84.19 430 LEU A C 1
ATOM 3309 O O . LEU A 1 430 ? -12.319 -1.312 17.406 1.00 84.19 430 LEU A O 1
ATOM 3313 N N . ALA A 1 431 ? -13.494 0.606 17.422 1.00 81.31 431 ALA A N 1
ATOM 3314 C CA . ALA A 1 431 ? -13.333 0.873 18.853 1.00 81.31 431 ALA A CA 1
ATOM 3315 C C . ALA A 1 431 ? -13.841 -0.283 19.727 1.00 81.31 431 ALA A C 1
ATOM 3317 O O . ALA A 1 431 ? -13.173 -0.724 20.660 1.00 81.31 431 ALA A O 1
ATOM 3318 N N . GLN A 1 432 ? -15.033 -0.797 19.406 1.00 84.06 432 GLN A N 1
ATOM 3319 C CA . GLN A 1 432 ? -15.644 -1.904 20.142 1.00 84.06 432 GLN A CA 1
ATOM 3320 C C . GLN A 1 432 ? -14.841 -3.193 19.998 1.00 84.06 432 GLN A C 1
ATOM 3322 O O . GLN A 1 432 ? -14.692 -3.911 20.983 1.00 84.06 432 GLN A O 1
ATOM 3327 N N . CYS A 1 433 ? -14.313 -3.472 18.808 1.00 90.50 433 CYS A N 1
ATOM 3328 C CA . CYS A 1 433 ? -13.498 -4.652 18.558 1.00 90.50 433 CYS A CA 1
ATOM 3329 C C . CYS A 1 433 ? -12.175 -4.593 19.331 1.00 90.50 433 CYS A C 1
ATOM 3331 O O . CYS A 1 433 ? -11.857 -5.542 20.039 1.00 90.50 433 CYS A O 1
ATOM 3333 N N . PHE A 1 434 ? -11.458 -3.463 19.309 1.00 90.38 434 PHE A N 1
ATOM 3334 C CA . PHE A 1 434 ? -10.211 -3.339 20.073 1.00 90.38 434 PHE A CA 1
ATOM 3335 C C . PHE A 1 434 ? -10.410 -3.404 21.593 1.00 90.38 434 PHE A C 1
ATOM 3337 O O . PHE A 1 434 ? -9.560 -3.945 22.298 1.00 90.38 434 PHE A O 1
ATOM 3344 N N . GLU A 1 435 ? -11.513 -2.858 22.115 1.00 86.62 435 GLU A N 1
ATOM 3345 C CA . GLU A 1 435 ? -11.817 -2.876 23.553 1.00 86.62 435 GLU A CA 1
ATOM 3346 C C . GLU A 1 435 ? -12.533 -4.154 24.034 1.00 86.62 435 GLU A C 1
ATOM 3348 O O . GLU A 1 435 ? -12.856 -4.270 25.226 1.00 86.62 435 GLU A O 1
ATOM 3353 N N . GLN A 1 436 ? -12.836 -5.090 23.125 1.00 83.06 436 GLN A N 1
ATOM 3354 C CA . GLN A 1 436 ? -13.736 -6.222 23.377 1.00 83.06 436 GLN A CA 1
ATOM 3355 C C . GLN A 1 436 ? -15.050 -5.775 24.050 1.00 83.06 436 GLN A C 1
ATOM 3357 O O . GLN A 1 436 ? -15.544 -6.366 25.016 1.00 83.06 436 GLN A O 1
ATOM 3362 N N . GLY A 1 437 ? -15.613 -4.677 23.548 1.00 75.56 437 GLY A N 1
ATOM 3363 C CA . GLY A 1 437 ? -16.925 -4.162 23.918 1.00 75.56 437 GLY A CA 1
ATOM 3364 C C . GLY A 1 437 ? -16.898 -2.910 24.780 1.00 75.56 437 GLY A C 1
ATOM 3365 O O . GLY A 1 437 ? -16.324 -2.874 25.869 1.00 75.56 437 GLY A O 1
ATOM 3366 N N . LEU A 1 438 ? -17.630 -1.900 24.318 1.00 75.94 438 LEU A N 1
ATOM 3367 C CA . LEU A 1 438 ? -17.960 -0.703 25.084 1.00 75.94 438 LEU A CA 1
ATOM 3368 C C . LEU A 1 438 ? -19.169 -0.964 25.984 1.00 75.94 438 LEU A C 1
ATOM 3370 O O . LEU A 1 438 ? -20.087 -1.694 25.601 1.00 75.94 438 LEU A O 1
ATOM 3374 N N . SER A 1 439 ? -19.219 -0.324 27.157 1.00 78.31 439 SER A N 1
ATOM 3375 C CA . SER A 1 439 ? -20.474 -0.288 27.910 1.00 78.31 439 SER A CA 1
ATOM 3376 C C . SER A 1 439 ? -21.550 0.421 27.077 1.00 78.31 439 SER A C 1
ATOM 3378 O O . SER A 1 439 ? -21.248 1.308 26.274 1.00 78.31 439 SER A O 1
ATOM 3380 N N . THR A 1 440 ? -22.824 0.065 27.263 1.00 77.94 440 THR A N 1
ATOM 3381 C CA . THR A 1 440 ? -23.929 0.738 26.558 1.00 77.94 440 THR A CA 1
ATOM 3382 C C . THR A 1 440 ? -23.900 2.250 26.785 1.00 77.94 440 THR A C 1
ATOM 3384 O O . THR A 1 440 ? -24.136 3.006 25.846 1.00 77.94 440 THR A O 1
ATOM 3387 N N . THR A 1 441 ? -23.570 2.685 28.006 1.00 80.06 441 THR A N 1
ATOM 3388 C CA . THR A 1 441 ? -23.438 4.099 28.377 1.00 80.06 441 THR A CA 1
ATOM 3389 C C . THR A 1 441 ? -22.345 4.786 27.569 1.00 80.06 441 THR A C 1
ATOM 3391 O O . THR A 1 441 ? -22.603 5.812 26.946 1.00 80.06 441 THR A O 1
ATOM 3394 N N . ASP A 1 442 ? -21.151 4.193 27.521 1.00 78.00 442 ASP A N 1
ATOM 3395 C CA . ASP A 1 442 ? -20.023 4.741 26.769 1.00 78.00 442 ASP A CA 1
ATOM 3396 C C . ASP A 1 442 ? -20.341 4.812 25.284 1.00 78.00 442 ASP A C 1
ATOM 3398 O O . ASP A 1 442 ? -20.143 5.837 24.640 1.00 78.00 442 ASP A O 1
ATOM 3402 N N . ARG A 1 443 ? -20.898 3.735 24.736 1.00 78.00 443 ARG A N 1
ATOM 3403 C CA . ARG A 1 443 ? -21.263 3.698 23.328 1.00 78.00 443 ARG A CA 1
ATOM 3404 C C . ARG A 1 443 ? -22.285 4.776 22.984 1.00 78.00 443 ARG A C 1
ATOM 3406 O O . ARG A 1 443 ? -22.127 5.431 21.966 1.00 78.00 443 ARG A O 1
ATOM 3413 N N . VAL A 1 444 ? -23.319 4.973 23.803 1.00 78.31 444 VAL A N 1
ATOM 3414 C CA . VAL A 1 444 ? -24.304 6.044 23.577 1.00 78.31 444 VAL A CA 1
ATOM 3415 C C . VAL A 1 444 ? -23.654 7.426 23.689 1.00 78.31 444 VAL A C 1
ATOM 3417 O O . VAL A 1 444 ? -24.040 8.326 22.951 1.00 78.31 444 VAL A O 1
ATOM 3420 N N . ALA A 1 445 ? -22.652 7.592 24.556 1.00 77.56 445 ALA A N 1
ATOM 3421 C CA . ALA A 1 445 ? -21.919 8.847 24.684 1.00 77.56 445 ALA A CA 1
ATOM 3422 C C . ALA A 1 445 ? -21.068 9.177 23.440 1.00 77.56 445 ALA A C 1
ATOM 3424 O O . ALA A 1 445 ? -21.036 10.335 23.033 1.00 77.56 445 ALA A O 1
ATOM 3425 N N . TYR A 1 446 ? -20.414 8.184 22.823 1.00 74.12 446 TYR A N 1
ATOM 3426 C CA . TYR A 1 446 ? -19.574 8.389 21.627 1.00 74.12 446 TYR A CA 1
ATOM 3427 C C . TYR A 1 446 ? -20.341 8.308 20.305 1.00 74.12 446 TYR A C 1
ATOM 3429 O O . TYR A 1 446 ? -20.065 9.063 19.378 1.00 74.12 446 TYR A O 1
ATOM 3437 N N . PHE A 1 447 ? -21.302 7.390 20.215 1.00 79.75 447 PHE A N 1
ATOM 3438 C CA . PHE A 1 447 ? -21.996 7.004 18.985 1.00 79.75 447 PHE A CA 1
ATOM 3439 C C . PHE A 1 447 ? -23.513 6.940 19.199 1.00 79.75 447 PHE A C 1
ATOM 3441 O O . PHE A 1 447 ? -24.132 5.881 19.037 1.00 79.75 447 PHE A O 1
ATOM 3448 N N . PRO A 1 448 ? -24.156 8.065 19.557 1.00 72.88 448 PRO A N 1
ATOM 3449 C CA . PRO A 1 448 ? -25.572 8.080 19.926 1.00 72.88 448 PRO A CA 1
ATOM 3450 C C . PRO A 1 448 ? -26.509 7.617 18.798 1.00 72.88 448 PRO A C 1
ATOM 3452 O O . PRO A 1 448 ? -27.640 7.219 19.065 1.00 72.88 448 PRO A O 1
ATOM 3455 N N . THR A 1 449 ? -26.058 7.656 17.541 1.00 72.38 449 THR A N 1
ATOM 3456 C CA . THR A 1 449 ? -26.877 7.399 16.348 1.00 72.38 449 THR A CA 1
ATOM 3457 C C . THR A 1 449 ? -26.698 6.009 15.734 1.00 72.38 449 THR A C 1
ATOM 3459 O O . THR A 1 449 ? -27.382 5.702 14.758 1.00 72.38 449 THR A O 1
ATOM 3462 N N . ARG A 1 450 ? -25.821 5.147 16.274 1.00 74.75 450 ARG A N 1
ATOM 3463 C CA . ARG A 1 450 ? -25.546 3.810 15.712 1.00 74.75 450 ARG A CA 1
ATOM 3464 C C . ARG A 1 450 ? -25.781 2.702 16.741 1.00 74.75 450 ARG A C 1
ATOM 3466 O O . ARG A 1 450 ? -24.846 2.268 17.417 1.00 74.75 450 ARG A O 1
ATOM 3473 N N . PRO A 1 451 ? -27.030 2.224 16.895 1.00 74.12 451 PRO A N 1
ATOM 3474 C CA . PRO A 1 451 ? -27.298 1.069 17.733 1.00 74.12 451 PRO A CA 1
ATOM 3475 C C . PRO A 1 451 ? -26.683 -0.186 17.108 1.00 74.12 451 PRO A C 1
ATOM 3477 O O . PRO A 1 451 ? -26.802 -0.444 15.914 1.00 74.12 451 PRO A O 1
ATOM 3480 N N . VAL A 1 452 ? -26.032 -0.977 17.950 1.00 78.88 452 VAL A N 1
ATOM 3481 C CA . VAL A 1 452 ? -25.377 -2.238 17.589 1.00 78.88 452 VAL A CA 1
ATOM 3482 C C . VAL A 1 452 ? -25.809 -3.301 18.598 1.00 78.88 452 VAL A C 1
ATOM 3484 O O . VAL A 1 452 ? -25.805 -3.043 19.802 1.00 78.88 452 VAL A O 1
ATOM 3487 N N . SER A 1 453 ? -26.257 -4.472 18.162 1.00 82.44 453 SER A N 1
ATOM 3488 C CA . SER A 1 453 ? -26.731 -5.506 19.099 1.00 82.44 453 SER A CA 1
ATOM 3489 C C . SER A 1 453 ? -25.613 -6.425 19.583 1.00 82.44 453 SER A C 1
ATOM 3491 O O . SER A 1 453 ? -25.701 -6.968 20.681 1.00 82.44 453 SER A O 1
ATOM 3493 N N . ALA A 1 454 ? -24.566 -6.586 18.776 1.00 87.81 454 ALA A N 1
ATOM 3494 C CA . ALA A 1 454 ? -23.404 -7.414 19.064 1.00 87.81 454 ALA A CA 1
ATOM 3495 C C . ALA A 1 454 ? -22.200 -6.944 18.236 1.00 87.81 454 ALA A C 1
ATOM 3497 O O . ALA A 1 454 ? -22.371 -6.268 17.223 1.00 87.81 454 ALA A O 1
ATOM 3498 N N . PHE A 1 455 ? -20.998 -7.339 18.640 1.00 90.00 455 PHE A N 1
ATOM 3499 C CA . PHE A 1 455 ? -19.773 -7.220 17.852 1.00 90.00 455 PHE A CA 1
ATOM 3500 C C . PHE A 1 455 ? -18.996 -8.538 17.948 1.00 90.00 455 PHE A C 1
ATOM 3502 O O . PHE A 1 455 ? -19.237 -9.339 18.855 1.00 90.00 455 PHE A O 1
ATOM 3509 N N . ARG A 1 456 ? -18.099 -8.779 16.996 1.00 91.00 456 ARG A N 1
ATOM 3510 C CA . ARG A 1 456 ? -17.157 -9.897 17.013 1.00 91.00 456 ARG A CA 1
ATOM 3511 C C . ARG A 1 456 ? -15.893 -9.521 16.259 1.00 91.00 456 ARG A C 1
ATOM 3513 O O . ARG A 1 456 ? -15.947 -8.749 15.308 1.00 91.00 456 ARG A O 1
ATOM 3520 N N . GLU A 1 457 ? -14.788 -10.104 16.678 1.00 92.12 457 GLU A N 1
ATOM 3521 C CA . GLU A 1 457 ? -13.517 -10.116 15.969 1.00 92.12 457 GLU A CA 1
ATOM 3522 C C . GLU A 1 457 ? -12.830 -11.464 16.265 1.00 92.12 457 GLU A C 1
ATOM 3524 O O . GLU A 1 457 ? -13.375 -12.286 17.011 1.00 92.12 457 GLU A O 1
ATOM 3529 N N . SER A 1 458 ? -11.731 -11.767 15.581 1.00 91.19 458 SER A N 1
ATOM 3530 C CA . SER A 1 458 ? -11.045 -13.060 15.689 1.00 91.19 458 SER A CA 1
ATOM 3531 C C . SER A 1 458 ? -9.526 -12.931 15.800 1.00 91.19 458 SER A C 1
ATOM 3533 O O . SER A 1 458 ? -8.810 -13.878 15.462 1.00 91.19 458 SER A O 1
ATOM 3535 N N . ALA A 1 459 ? -9.020 -11.758 16.168 1.00 93.69 459 ALA A N 1
ATOM 3536 C CA . ALA A 1 459 ? -7.612 -11.549 16.440 1.00 93.69 459 ALA A CA 1
ATOM 3537 C C . ALA A 1 459 ? -7.230 -12.207 17.770 1.00 93.69 459 ALA A C 1
ATOM 3539 O O . ALA A 1 459 ? -8.039 -12.372 18.674 1.00 93.69 459 ALA A O 1
ATOM 3540 N N . THR A 1 460 ? -5.966 -12.604 17.879 1.00 95.38 460 THR A N 1
ATOM 3541 C CA . THR A 1 460 ? -5.400 -13.064 19.148 1.00 95.38 460 THR A CA 1
ATOM 3542 C C . THR A 1 460 ? -4.741 -11.880 19.829 1.00 95.38 460 THR A C 1
ATOM 3544 O O . THR A 1 460 ? -3.845 -11.264 19.246 1.00 95.38 460 THR A O 1
ATOM 3547 N N . GLU A 1 461 ? -5.129 -11.590 21.065 1.00 95.50 461 GLU A N 1
ATOM 3548 C CA . GLU A 1 461 ? -4.553 -10.490 21.828 1.00 95.50 461 GLU A CA 1
ATOM 3549 C C . GLU A 1 461 ? -3.061 -10.727 22.122 1.00 95.50 461 GLU A C 1
ATOM 3551 O O . GLU A 1 461 ? -2.667 -11.832 22.522 1.00 95.50 461 GLU A O 1
ATOM 3556 N N . PRO A 1 462 ? -2.196 -9.707 21.966 1.00 94.81 462 PRO A N 1
ATOM 3557 C CA . PRO A 1 462 ? -0.812 -9.800 22.410 1.00 94.81 462 PRO A CA 1
ATOM 3558 C C . PRO A 1 462 ? -0.724 -9.882 23.942 1.00 94.81 462 PRO A C 1
ATOM 3560 O O . PRO A 1 462 ? -1.629 -9.476 24.666 1.00 94.81 462 PRO A O 1
ATOM 3563 N N . ALA A 1 463 ? 0.401 -10.380 24.465 1.00 94.81 463 ALA A N 1
ATOM 3564 C CA . ALA A 1 463 ? 0.575 -10.612 25.906 1.00 94.81 463 ALA A CA 1
ATOM 3565 C C . ALA A 1 463 ? 0.458 -9.338 26.768 1.00 94.81 463 ALA A C 1
ATOM 3567 O O . ALA A 1 463 ? 0.115 -9.424 27.943 1.00 94.81 463 ALA A O 1
ATOM 3568 N N . ASN A 1 464 ? 0.748 -8.171 26.189 1.00 91.50 464 ASN A N 1
ATOM 3569 C CA . ASN A 1 464 ? 0.611 -6.857 26.817 1.00 91.50 464 ASN A CA 1
ATOM 3570 C C . ASN A 1 464 ? -0.739 -6.179 26.511 1.00 91.50 464 ASN A C 1
ATOM 3572 O O . ASN A 1 464 ? -0.899 -4.988 26.779 1.00 91.50 464 ASN A O 1
ATOM 3576 N N . TRP A 1 465 ? -1.698 -6.888 25.911 1.00 94.12 465 TRP A N 1
ATOM 3577 C CA . TRP A 1 465 ? -3.023 -6.340 25.653 1.00 94.12 465 TRP A CA 1
ATOM 3578 C C . TRP A 1 465 ? -3.763 -6.047 26.952 1.00 94.12 465 TRP A C 1
ATOM 3580 O O . TRP A 1 465 ? -3.754 -6.831 27.902 1.00 94.12 465 TRP A O 1
ATOM 3590 N N . CYS A 1 466 ? -4.446 -4.908 26.979 1.00 90.94 466 CYS A N 1
ATOM 3591 C CA . CYS A 1 466 ? -5.229 -4.495 28.125 1.00 90.94 466 CYS A CA 1
ATOM 3592 C C . CYS A 1 466 ? -6.308 -3.501 27.705 1.00 90.94 466 CYS A C 1
ATOM 3594 O O . CYS A 1 466 ? -6.041 -2.451 27.119 1.00 90.94 466 CYS A O 1
ATOM 3596 N N . LYS A 1 467 ? -7.543 -3.791 28.111 1.00 89.81 467 LYS A N 1
ATOM 3597 C CA . LYS A 1 467 ? -8.709 -2.955 27.815 1.00 89.81 467 LYS A CA 1
ATOM 3598 C C . LYS A 1 467 ? -8.546 -1.490 28.237 1.00 89.81 467 LYS A C 1
ATOM 3600 O O . LYS A 1 467 ? -8.915 -0.594 27.487 1.00 89.81 467 LYS A O 1
ATOM 3605 N N . GLY A 1 468 ? -7.990 -1.235 29.426 1.00 88.00 468 GLY A N 1
ATOM 3606 C CA . GLY A 1 468 ? -7.805 0.127 29.949 1.00 88.00 468 GLY A CA 1
ATOM 3607 C C . GLY A 1 468 ? -6.857 0.983 29.101 1.00 88.00 468 GLY A C 1
ATOM 3608 O O . GLY A 1 468 ? -7.093 2.180 28.940 1.00 88.00 468 GLY A O 1
ATOM 3609 N N . GLY A 1 469 ? -5.831 0.360 28.516 1.00 89.25 469 GLY A N 1
ATOM 3610 C CA . GLY A 1 469 ? -4.876 1.017 27.629 1.00 89.25 469 GLY A CA 1
ATOM 3611 C C . GLY A 1 469 ? -5.507 1.394 26.293 1.00 89.25 469 GLY A C 1
ATOM 3612 O O . GLY A 1 469 ? -5.506 2.571 25.940 1.00 89.25 469 GLY A O 1
ATOM 3613 N N . VAL A 1 470 ? -6.164 0.433 25.628 1.00 90.06 470 VAL A N 1
ATOM 3614 C CA . VAL A 1 470 ? -6.945 0.682 24.399 1.00 90.06 470 VAL A CA 1
ATOM 3615 C C . VAL A 1 470 ? -7.947 1.814 24.606 1.00 90.06 470 VAL A C 1
ATOM 3617 O O . VAL A 1 470 ? -8.007 2.758 23.822 1.00 90.06 470 VAL A O 1
ATOM 3620 N N . ARG A 1 471 ? -8.707 1.747 25.703 1.00 87.38 471 ARG A N 1
ATOM 3621 C CA . ARG A 1 471 ? -9.715 2.747 26.052 1.00 87.38 471 ARG A CA 1
ATOM 3622 C C . ARG A 1 471 ? -9.122 4.145 26.200 1.00 87.38 471 ARG A C 1
ATOM 3624 O O . ARG A 1 471 ? -9.771 5.118 25.829 1.00 87.38 471 ARG A O 1
ATOM 3631 N N . ARG A 1 472 ? -7.915 4.279 26.753 1.00 86.75 472 ARG A N 1
ATOM 3632 C CA . ARG A 1 472 ? -7.272 5.589 26.910 1.00 86.75 472 ARG A CA 1
ATOM 3633 C C . ARG A 1 472 ? -6.842 6.170 25.567 1.00 86.75 472 ARG A C 1
ATOM 3635 O O . ARG A 1 472 ? -7.169 7.328 25.311 1.00 86.75 472 ARG A O 1
ATOM 3642 N N . VAL A 1 473 ? -6.191 5.366 24.725 1.00 88.62 473 VAL A N 1
ATOM 3643 C CA . VAL A 1 473 ? -5.822 5.761 23.356 1.00 88.62 473 VAL A CA 1
ATOM 3644 C C . VAL A 1 473 ? -7.070 6.183 22.575 1.00 88.62 473 VAL A C 1
ATOM 3646 O O . VAL A 1 473 ? -7.098 7.230 21.930 1.00 88.62 473 VAL A O 1
ATOM 3649 N N . TRP A 1 474 ? -8.156 5.423 22.721 1.00 85.38 474 TRP A N 1
ATOM 3650 C CA . TRP A 1 474 ? -9.454 5.751 22.145 1.00 85.38 474 TRP A CA 1
ATOM 3651 C C . TRP A 1 474 ? -9.999 7.105 22.620 1.00 85.38 474 TRP A C 1
ATOM 3653 O O . TRP A 1 474 ? -10.298 7.976 21.801 1.00 85.38 474 TRP A O 1
ATOM 3663 N N . ILE A 1 475 ? -10.136 7.299 23.940 1.00 83.94 475 ILE A N 1
ATOM 3664 C CA . ILE A 1 475 ? -10.671 8.537 24.533 1.00 83.94 475 ILE A CA 1
ATOM 3665 C C . ILE A 1 475 ? -9.872 9.743 24.048 1.00 83.94 475 ILE A C 1
ATOM 3667 O O . ILE A 1 475 ? -10.463 10.765 23.681 1.00 83.94 475 ILE A O 1
ATOM 3671 N N . TRP A 1 476 ? -8.545 9.600 24.042 1.00 85.81 476 TRP A N 1
ATOM 3672 C CA . TRP A 1 476 ? -7.634 10.636 23.603 1.00 85.81 476 TRP A CA 1
ATOM 3673 C C . TRP A 1 476 ? -7.927 11.035 22.162 1.00 85.81 476 TRP A C 1
ATOM 3675 O O . TRP A 1 476 ? -8.317 12.181 21.931 1.00 85.81 476 TRP A O 1
ATOM 3685 N N . ASN A 1 477 ? -7.852 10.095 21.222 1.00 85.75 477 ASN A N 1
ATOM 3686 C CA . ASN A 1 477 ? -7.990 10.385 19.797 1.00 85.75 477 ASN A CA 1
ATOM 3687 C C . ASN A 1 477 ? -9.396 10.837 19.395 1.00 85.75 477 ASN A C 1
ATOM 3689 O O . ASN A 1 477 ? -9.565 11.681 18.518 1.00 85.75 477 ASN A O 1
ATOM 3693 N N . MET A 1 478 ? -10.424 10.363 20.088 1.00 79.06 478 MET A N 1
ATOM 3694 C CA . MET A 1 478 ? -11.810 10.576 19.666 1.00 79.06 478 MET A CA 1
ATOM 3695 C C . MET A 1 478 ? -12.517 11.726 20.380 1.00 79.06 478 MET A C 1
ATOM 3697 O O . MET A 1 478 ? -13.675 12.022 20.090 1.00 79.06 478 MET A O 1
ATOM 3701 N N . GLY A 1 479 ? -11.818 12.420 21.285 1.00 68.75 479 GLY A N 1
ATOM 3702 C CA . GLY A 1 479 ? -12.305 13.662 21.893 1.00 68.75 479 GLY A CA 1
ATOM 3703 C C . GLY A 1 479 ? -13.448 13.458 22.888 1.00 68.75 479 GLY A C 1
ATOM 3704 O O . GLY A 1 479 ? -14.327 14.313 23.002 1.00 68.75 479 GLY A O 1
ATOM 3705 N N . GLY A 1 480 ? -13.462 12.328 23.600 1.00 61.88 480 GLY A N 1
ATOM 3706 C CA . GLY A 1 480 ? -14.433 12.099 24.669 1.00 61.88 480 GLY A CA 1
ATOM 3707 C C . GLY A 1 480 ? -14.066 12.826 25.956 1.00 61.88 480 GLY A C 1
ATOM 3708 O O . GLY A 1 480 ? -12.952 12.682 26.440 1.00 61.88 480 GLY A O 1
ATOM 3709 N N . ASN A 1 481 ? -15.028 13.511 26.575 1.00 57.69 481 ASN A N 1
ATOM 3710 C CA . ASN A 1 481 ? -14.885 14.104 27.914 1.00 57.69 481 ASN A CA 1
ATOM 3711 C C . ASN A 1 481 ? -15.018 13.067 29.052 1.00 57.69 481 ASN A C 1
ATOM 3713 O O . ASN A 1 481 ? -15.529 13.393 30.122 1.00 57.69 481 ASN A O 1
ATOM 3717 N N . LEU A 1 482 ? -14.644 11.805 28.823 1.00 61.34 482 LEU A N 1
ATOM 3718 C CA . LEU A 1 482 ? -14.787 10.756 29.833 1.00 61.34 482 LEU A CA 1
ATOM 3719 C C . LEU A 1 482 ? -13.510 10.609 30.653 1.00 61.34 482 LEU A C 1
ATOM 3721 O O . LEU A 1 482 ? -12.404 10.762 30.135 1.00 61.34 482 LEU A O 1
ATOM 3725 N N . GLU A 1 483 ? -13.675 10.282 31.936 1.00 62.28 483 GLU A N 1
ATOM 3726 C CA . GLU A 1 483 ? -12.551 9.911 32.790 1.00 62.28 483 GLU A CA 1
ATOM 3727 C C . GLU A 1 483 ? -11.832 8.703 32.183 1.00 62.28 483 GLU A C 1
ATOM 3729 O O . GLU A 1 483 ? -12.444 7.674 31.876 1.00 62.28 483 GLU A O 1
ATOM 3734 N N . ALA A 1 484 ? -10.520 8.841 31.986 1.00 65.06 484 ALA A N 1
ATOM 3735 C CA . ALA A 1 484 ? -9.697 7.737 31.530 1.00 65.06 484 ALA A CA 1
ATOM 3736 C C . ALA A 1 484 ? -9.755 6.613 32.578 1.00 65.06 484 ALA A C 1
ATOM 3738 O O . ALA A 1 484 ? -9.579 6.886 33.770 1.00 65.06 484 ALA A O 1
ATOM 3739 N N . PRO A 1 485 ? -9.973 5.351 32.174 1.00 70.75 485 PRO A N 1
ATOM 3740 C CA . PRO A 1 485 ? -9.915 4.243 33.113 1.00 70.75 485 PRO A CA 1
ATOM 3741 C C . PRO A 1 485 ? -8.515 4.123 33.731 1.00 70.75 485 PRO A C 1
ATOM 3743 O O . PRO A 1 485 ? -7.523 4.693 33.243 1.00 70.75 485 PRO A O 1
ATOM 3746 N N . ALA A 1 486 ? -8.443 3.334 34.804 1.00 71.81 486 ALA A N 1
ATOM 3747 C CA . ALA A 1 486 ? -7.177 2.958 35.415 1.00 71.81 486 ALA A CA 1
ATOM 3748 C C . ALA A 1 486 ? -6.202 2.414 34.344 1.00 71.81 486 ALA A C 1
ATOM 3750 O O . ALA A 1 486 ? -6.641 1.703 33.432 1.00 71.81 486 ALA A O 1
ATOM 3751 N N . PRO A 1 487 ? -4.906 2.778 34.421 1.00 72.62 487 PRO A N 1
ATOM 3752 C CA . PRO A 1 487 ? -3.894 2.282 33.494 1.00 72.62 487 PRO A CA 1
ATOM 3753 C C . PRO A 1 487 ? -3.770 0.757 33.582 1.00 72.62 487 PRO A C 1
ATOM 3755 O O . PRO A 1 487 ? -4.267 0.131 34.522 1.00 72.62 487 PRO A O 1
ATOM 3758 N N . CYS A 1 488 ? -3.108 0.163 32.592 1.00 78.56 488 CYS A N 1
ATOM 3759 C CA . CYS A 1 488 ? -2.814 -1.265 32.606 1.00 78.56 488 CYS A CA 1
ATOM 3760 C C . CYS A 1 488 ? -1.960 -1.604 33.837 1.00 78.56 488 CYS A C 1
ATOM 3762 O O . CYS A 1 488 ? -1.050 -0.849 34.184 1.00 78.56 488 CYS A O 1
ATOM 3764 N N . GLY A 1 489 ? -2.349 -2.671 34.538 1.00 62.25 489 GLY A N 1
ATOM 3765 C CA . GLY A 1 489 ? -1.707 -3.133 35.771 1.00 62.25 489 GLY A CA 1
ATOM 3766 C C . GLY A 1 489 ? -0.538 -4.066 35.527 1.00 62.25 489 GLY A C 1
ATOM 3767 O O . GLY A 1 489 ? -0.494 -4.673 34.433 1.00 62.25 489 GLY A O 1
#